Protein AF-A0A925NFI5-F1 (afdb_monomer)

Sequence (389 aa):
MSTPRTPAKPY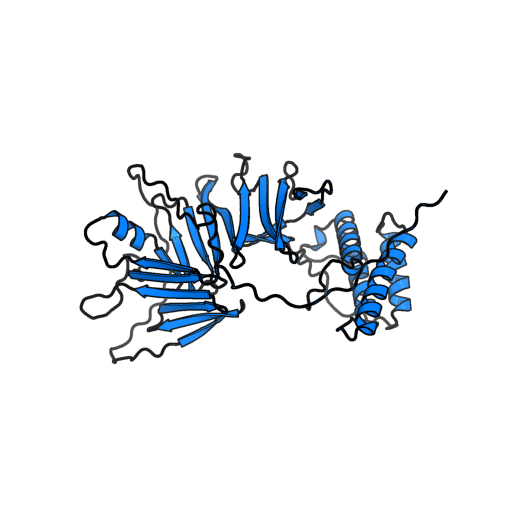EAGGEEKSEKYVPPENLRPEWNVALYTKPSESPAAVQERPEVRGAGSEMVDKTVELKKRDGSTVHLEGGLVTKISKGENSQEIEYQRGVDNNVKLDANGSPLIAKIKSNINGMESTIDLTAGTADGGMLNLANRMRVIQSGEKIGEVMIASQDGKHVSTMHSDFTNTTHEVVSVGGKDTPRLINVIKADGSTIEYTYNDNTKPTRPTQITERYNSAMGGMITQVSDRVGDSEKFVTHTAGSDKVTWRQNLKIEDNGRLAYQEIVTNFMEGPREYSNTDLTGAREEFIKVAASHGVFKGNENTIESWMNKFENRQKRFEDKGWKCASHDDIAESYRNLSRIFTDEPRGNAKRVTAGERRLAVETELMELGDPVKYINQG

Solvent-accessible surface area (backbone atoms only — not comparable to full-atom values): 23348 Å² total; per-residue (Å²): 138,82,84,83,83,81,82,83,78,83,87,83,87,86,80,93,72,83,84,74,81,85,74,78,64,81,90,73,56,90,75,86,81,71,86,90,81,80,85,90,79,85,87,86,85,90,87,87,88,84,84,90,86,85,82,82,97,68,94,68,80,52,67,73,42,80,46,79,47,95,85,65,21,37,36,34,24,45,80,78,37,65,35,33,36,31,42,90,86,28,35,37,38,45,41,63,33,59,47,97,85,69,44,74,37,58,47,100,87,68,46,72,34,55,22,30,40,41,35,30,54,87,85,45,76,48,72,51,74,51,76,81,33,88,83,44,74,67,44,55,55,47,36,77,32,40,46,67,37,69,57,74,95,58,41,56,22,39,36,40,44,43,96,84,63,39,34,37,38,34,40,40,55,76,49,33,35,36,32,30,38,50,42,76,56,97,88,37,83,39,77,36,72,38,39,30,38,38,64,89,70,28,36,39,39,44,40,62,81,43,82,91,45,72,81,48,63,41,32,38,40,39,36,38,70,42,99,84,70,48,79,45,45,36,42,28,39,42,51,81,95,52,68,33,27,46,31,42,36,73,99,47,93,62,73,45,80,48,61,49,67,32,76,44,98,84,59,46,77,37,61,49,73,78,80,46,68,69,76,81,80,87,75,85,65,94,62,74,51,38,70,58,27,50,56,51,27,47,54,50,39,26,78,63,40,30,77,80,32,35,50,71,60,54,50,52,32,51,50,38,27,52,55,48,34,50,56,27,48,78,67,74,41,94,54,72,51,63,57,54,52,19,49,51,35,47,56,56,36,40,72,74,76,47,78,60,42,78,75,36,61,75,58,48,73,68,54,51,31,50,50,50,47,48,51,44,49,54,64,28,37,91,82,58,78,82,72,93,121

Mean predicted aligned error: 19.27 Å

Radius of gyration: 27.75 Å; Cα contacts (8 Å, |Δi|>4): 564; chains: 1; bounding box: 80×63×62 Å

Secondary structure (DSSP, 8-state):
-PPPPPPPPPPPP------------GGGS-------------PPPP----------------PPEEEE-TTS-EEEEETTEEEEEEETTEEEEEEE-B-TTSPBPB-TTSPBPEEEEEEEETTEEEEEE-TT-SS-HHHHHHHTTEEE--SSTTTT-EEEE-TTSSEEEEE-TTS-EEEEEEEEETTEEEEEEEEEE-TTS-EEEEE---TTSTTS-SEEEEEEE-TTSPEEEEEEEE-TTSSEEEEEETT---EEEEESEEE-TT--EEE--------------S---HHHHHHHHHHHHHHTTGGGG-HHHHHHHHHHHHHHHHHHHTTT-----HHHHHHHHHHHHHHHHSPP-GGGGGS-HHHHHHHHHHHHHHHT-SSS-----

Nearest PDB structures (foldseek):
  8j07-assembly1_d2  TM=2.180E-01  e=3.668E-02  Homo sapiens
  8ttb-assembly1_B  TM=3.098E-01  e=2.278E+00  Homo sapiens
  8qyt-assembly1_A-2  TM=1.509E-01  e=2.830E+00  Homo sapiens
  5byp-assembly2_B  TM=2.213E-01  e=9.352E+00  Bacteroides eggerthii DSM 20697

pLDDT: mean 70.1, std 21.9, range [24.36, 95.44]

Structure (mmCIF, N/CA/C/O backbone):
data_AF-A0A925NFI5-F1
#
_entry.id   AF-A0A925NFI5-F1
#
loop_
_atom_site.group_PDB
_atom_site.id
_atom_site.type_symbol
_atom_site.label_atom_id
_atom_site.label_alt_id
_atom_site.label_comp_id
_atom_site.label_asym_id
_atom_site.label_entity_id
_atom_site.label_seq_id
_atom_site.pdbx_PDB_ins_code
_atom_site.Cartn_x
_atom_site.Cartn_y
_atom_site.Cartn_z
_atom_site.occupancy
_atom_site.B_iso_or_equiv
_atom_site.auth_seq_id
_atom_site.auth_comp_id
_atom_site.auth_asym_id
_atom_site.auth_atom_id
_atom_site.pdbx_PDB_model_num
ATOM 1 N N . MET A 1 1 ? 47.802 30.944 -19.091 1.00 38.41 1 MET A N 1
ATOM 2 C CA . MET A 1 1 ? 47.641 31.825 -17.917 1.00 38.41 1 MET A CA 1
ATOM 3 C C . MET A 1 1 ? 46.577 31.205 -17.037 1.00 38.41 1 MET A C 1
ATOM 5 O O . MET A 1 1 ? 45.415 31.198 -17.413 1.00 38.41 1 MET A O 1
ATOM 9 N N . SER A 1 2 ? 47.009 30.575 -15.950 1.00 31.28 2 SER A N 1
ATOM 10 C CA . SER A 1 2 ? 46.157 29.828 -15.026 1.00 31.28 2 SER A CA 1
ATOM 11 C C . SER A 1 2 ? 45.766 30.749 -13.876 1.00 31.28 2 SER A C 1
ATOM 13 O O . SER A 1 2 ? 46.643 31.292 -13.208 1.00 31.28 2 SER A O 1
ATOM 15 N N . THR A 1 3 ? 44.472 30.955 -13.653 1.00 35.59 3 THR A N 1
ATOM 16 C CA . THR A 1 3 ? 43.969 31.682 -12.480 1.00 35.59 3 THR A CA 1
ATOM 17 C C . THR A 1 3 ? 44.098 30.812 -11.220 1.00 35.59 3 THR A C 1
ATOM 19 O O . THR A 1 3 ? 43.718 29.638 -11.262 1.00 35.59 3 THR A O 1
ATOM 22 N N . PRO A 1 4 ? 44.630 31.344 -10.105 1.00 32.47 4 PRO A N 1
ATOM 23 C CA . PRO A 1 4 ? 44.861 30.586 -8.878 1.00 32.47 4 PRO A CA 1
ATOM 24 C C . PRO A 1 4 ? 43.563 30.353 -8.088 1.00 32.47 4 PRO A C 1
ATOM 26 O O . PRO A 1 4 ? 42.716 31.238 -7.978 1.00 32.47 4 PRO A O 1
ATOM 29 N N . ARG A 1 5 ? 43.420 29.146 -7.522 1.00 33.12 5 ARG A N 1
ATOM 30 C CA . ARG A 1 5 ? 42.351 28.777 -6.583 1.00 33.12 5 ARG A CA 1
ATOM 31 C C . ARG A 1 5 ? 42.662 29.336 -5.193 1.00 33.12 5 ARG A C 1
ATOM 33 O O . ARG A 1 5 ? 43.706 29.029 -4.626 1.00 33.12 5 ARG A O 1
ATOM 40 N N . THR A 1 6 ? 41.732 30.103 -4.640 1.00 35.22 6 THR A N 1
ATOM 41 C CA . THR A 1 6 ? 41.715 30.520 -3.233 1.00 35.22 6 THR A CA 1
ATOM 42 C C . THR A 1 6 ? 41.451 29.302 -2.331 1.00 35.22 6 THR A C 1
ATOM 44 O O . THR A 1 6 ? 40.547 28.522 -2.643 1.00 35.22 6 THR A O 1
ATOM 47 N N . PRO A 1 7 ? 42.197 29.096 -1.229 1.00 31.64 7 PRO A N 1
ATOM 48 C CA . PRO A 1 7 ? 41.942 27.999 -0.299 1.00 31.64 7 PRO A CA 1
ATOM 49 C C . PRO A 1 7 ? 40.695 28.271 0.557 1.00 31.64 7 PRO A C 1
ATOM 51 O O . PRO A 1 7 ? 40.495 29.382 1.051 1.00 31.64 7 PRO A O 1
ATOM 54 N N . ALA A 1 8 ? 39.862 27.243 0.736 1.00 30.91 8 ALA A N 1
ATOM 55 C CA . ALA A 1 8 ? 38.721 27.271 1.645 1.00 30.91 8 ALA A CA 1
ATOM 56 C C . ALA A 1 8 ? 39.200 27.371 3.105 1.00 30.91 8 ALA A C 1
ATOM 58 O O . ALA A 1 8 ? 40.116 26.655 3.513 1.00 30.91 8 ALA A O 1
ATOM 59 N N . LYS A 1 9 ? 38.584 28.270 3.882 1.00 32.66 9 LYS A N 1
ATOM 60 C CA . LYS A 1 9 ? 38.791 28.384 5.333 1.00 32.66 9 LYS A CA 1
ATOM 61 C C . LYS A 1 9 ? 38.074 27.244 6.081 1.00 32.66 9 LYS A C 1
ATOM 63 O O . LYS A 1 9 ? 37.071 26.745 5.567 1.00 32.66 9 LYS A O 1
ATOM 68 N N . PRO A 1 10 ? 38.551 26.842 7.275 1.00 29.64 10 PRO A N 1
ATOM 69 C CA . PRO A 1 10 ? 37.910 25.811 8.085 1.00 29.64 10 PRO A CA 1
ATOM 70 C C . PRO A 1 10 ? 36.614 26.321 8.728 1.00 29.64 10 PRO A C 1
ATOM 72 O O . PRO A 1 10 ? 36.463 27.510 8.997 1.00 29.64 10 PRO A O 1
ATOM 75 N N . TYR A 1 11 ? 35.702 25.383 8.965 1.00 28.42 11 TYR A N 1
ATOM 76 C CA . TYR A 1 11 ? 34.403 25.562 9.607 1.00 28.42 11 TYR A CA 1
ATOM 77 C C . TYR A 1 11 ? 34.588 25.958 11.085 1.00 28.42 11 TYR A C 1
ATOM 79 O O . TYR A 1 11 ? 35.151 25.183 11.858 1.00 28.42 11 TYR A O 1
ATOM 87 N N . GLU A 1 12 ? 34.132 27.149 11.478 1.00 28.16 12 GLU A N 1
ATOM 88 C CA . GLU A 1 12 ? 33.979 27.534 12.887 1.00 28.16 12 GLU A CA 1
ATOM 89 C C . GLU A 1 12 ? 32.596 27.085 13.375 1.00 28.16 12 GLU A C 1
ATOM 91 O O . GLU A 1 12 ? 31.572 27.387 12.764 1.00 28.16 12 GLU A O 1
ATOM 96 N N . ALA A 1 13 ? 32.577 26.326 14.470 1.00 33.62 13 ALA A N 1
ATOM 97 C CA . ALA A 1 13 ? 31.367 25.951 15.184 1.00 33.62 13 ALA A CA 1
ATOM 98 C C . ALA A 1 13 ? 31.043 27.013 16.245 1.00 33.62 13 ALA A C 1
ATOM 100 O O . ALA A 1 13 ? 31.904 27.344 17.058 1.00 33.62 13 ALA A O 1
ATOM 101 N N . GLY A 1 14 ? 29.795 27.484 16.278 1.00 27.31 14 GLY A N 1
ATOM 102 C CA . GLY A 1 14 ? 29.245 28.222 17.417 1.00 27.31 14 GLY A CA 1
ATOM 103 C C . GLY A 1 14 ? 28.224 29.289 17.031 1.00 27.31 14 GLY A C 1
ATOM 104 O O . GLY A 1 14 ? 28.574 30.286 16.411 1.00 27.31 14 GLY A O 1
ATOM 105 N N . GLY A 1 15 ? 26.975 29.100 17.456 1.00 25.59 15 GLY A N 1
ATOM 106 C CA . GLY A 1 15 ? 25.937 30.128 17.418 1.00 25.59 15 GLY A CA 1
ATOM 107 C C . GLY A 1 15 ? 24.572 29.560 17.790 1.00 25.59 15 GLY A C 1
ATOM 108 O O . GLY A 1 15 ? 23.952 28.877 16.986 1.00 25.59 15 GLY A O 1
ATOM 109 N N . GLU A 1 16 ? 24.140 29.802 19.026 1.00 39.38 16 GLU A N 1
ATOM 110 C CA . GLU A 1 16 ? 22.807 29.485 19.543 1.00 39.38 16 GLU A CA 1
ATOM 111 C C . GLU A 1 16 ? 21.713 30.188 18.718 1.00 39.38 16 GLU A C 1
ATOM 113 O O . GLU A 1 16 ? 21.641 31.415 18.716 1.00 39.38 16 GLU A O 1
ATOM 118 N N . GLU A 1 17 ? 20.810 29.432 18.089 1.00 32.44 17 GLU A N 1
ATOM 119 C CA . GLU A 1 17 ? 19.536 29.965 17.596 1.00 32.44 17 GLU A CA 1
ATOM 120 C C . GLU A 1 17 ? 18.365 29.165 18.167 1.00 32.44 17 GLU A C 1
ATOM 122 O O . GLU A 1 17 ? 18.297 27.936 18.110 1.00 32.44 17 GLU A O 1
ATOM 127 N N . LYS A 1 18 ? 17.454 29.913 18.790 1.00 30.42 18 LYS A N 1
ATOM 128 C CA . LYS A 1 18 ? 16.208 29.440 19.385 1.00 30.42 18 LYS A CA 1
ATOM 129 C C . LYS A 1 18 ? 15.374 28.749 18.307 1.00 30.42 18 LYS A C 1
ATOM 131 O O . LYS A 1 18 ? 15.125 29.329 17.258 1.00 30.42 18 LYS A O 1
ATOM 136 N N . SER A 1 19 ? 14.900 27.541 18.596 1.00 29.36 19 SER A N 1
ATOM 137 C CA . SER A 1 19 ? 13.967 26.809 17.739 1.00 29.36 19 SER A CA 1
ATOM 138 C C . SER A 1 19 ? 12.651 27.584 17.602 1.00 29.36 19 SER A C 1
ATOM 140 O O . SER A 1 19 ? 11.784 27.518 18.481 1.00 29.36 19 SER A O 1
ATOM 142 N N . GLU A 1 20 ? 12.486 28.325 16.511 1.00 27.77 20 GLU A N 1
ATOM 143 C CA . GLU A 1 20 ? 11.175 28.804 16.093 1.00 27.77 20 GLU A CA 1
ATOM 144 C C . GLU A 1 20 ? 10.339 27.589 15.672 1.00 27.77 20 GLU A C 1
ATOM 146 O O . GLU A 1 20 ? 10.729 26.802 14.809 1.00 27.77 20 GLU A O 1
ATOM 151 N N . LYS A 1 21 ? 9.199 27.390 16.346 1.00 30.50 21 LYS A N 1
ATOM 152 C CA . LYS A 1 21 ? 8.215 26.365 15.989 1.00 30.50 21 LYS A CA 1
ATOM 153 C C . LYS A 1 21 ? 7.784 26.592 14.542 1.00 30.50 21 LYS A C 1
ATOM 155 O O . LYS A 1 21 ? 7.122 27.583 14.245 1.00 30.50 21 LYS A O 1
ATOM 160 N N . TYR A 1 22 ? 8.121 25.651 13.669 1.00 32.88 22 TYR A N 1
ATOM 161 C CA . TYR A 1 22 ? 7.584 25.601 12.319 1.00 32.88 22 TYR A CA 1
ATOM 162 C C . TYR A 1 22 ? 6.061 25.418 12.381 1.00 32.88 22 TYR A C 1
ATOM 164 O O . TYR A 1 22 ? 5.566 24.439 12.940 1.00 32.88 22 TYR A O 1
ATOM 172 N N . VAL A 1 23 ? 5.325 26.375 11.819 1.00 28.48 23 VAL A N 1
ATOM 173 C CA . VAL A 1 23 ? 3.883 26.281 11.572 1.00 28.48 23 VAL A CA 1
ATOM 174 C C . VAL A 1 23 ? 3.717 26.087 10.061 1.00 28.48 23 VAL A C 1
ATOM 176 O O . VAL A 1 23 ? 4.080 26.992 9.308 1.00 28.48 23 VAL A O 1
ATOM 179 N N . PRO A 1 24 ? 3.222 24.929 9.585 1.00 28.72 24 PRO A N 1
ATOM 180 C CA . PRO A 1 24 ? 3.027 24.704 8.159 1.00 28.72 24 PRO A CA 1
ATOM 181 C C . PRO A 1 24 ? 1.976 25.668 7.569 1.00 28.72 24 PRO A C 1
ATOM 183 O O . PRO A 1 24 ? 1.021 26.026 8.266 1.00 28.72 24 PRO A O 1
ATOM 186 N N . PRO A 1 25 ? 2.104 26.053 6.284 1.00 28.56 25 PRO A N 1
ATOM 187 C CA . PRO A 1 25 ? 1.081 26.800 5.550 1.00 28.56 25 PRO A CA 1
ATOM 188 C C . PRO A 1 25 ? -0.293 26.108 5.600 1.00 28.56 25 PRO A C 1
ATOM 190 O O . PRO A 1 25 ? -0.365 24.879 5.584 1.00 28.56 25 PRO A O 1
ATOM 193 N N . GLU A 1 26 ? -1.387 26.881 5.607 1.00 29.64 26 GLU A N 1
ATOM 194 C CA . GLU A 1 26 ? -2.779 26.385 5.710 1.00 29.64 26 GLU A CA 1
ATOM 195 C C . GLU A 1 26 ? -3.141 25.296 4.681 1.00 29.64 26 GLU A C 1
ATOM 197 O O . GLU A 1 26 ? -3.971 24.436 4.954 1.00 29.64 26 GLU A O 1
ATOM 202 N N . ASN A 1 27 ? -2.431 25.265 3.557 1.00 32.16 27 ASN A N 1
ATOM 203 C CA . ASN A 1 27 ? -2.617 24.380 2.409 1.00 32.16 27 ASN A CA 1
ATOM 204 C C . ASN A 1 27 ? -2.101 22.939 2.641 1.00 32.16 27 ASN A C 1
ATOM 206 O O . ASN A 1 27 ? -2.204 22.105 1.747 1.00 32.16 27 ASN A O 1
ATOM 210 N N . LEU A 1 28 ? -1.484 22.665 3.799 1.00 30.09 28 LEU A N 1
ATOM 211 C CA . LEU A 1 28 ? -0.962 21.350 4.209 1.00 30.09 28 LEU A CA 1
ATOM 212 C C . LEU A 1 28 ? -1.726 20.752 5.401 1.00 30.09 28 LEU A C 1
ATOM 214 O O . LEU A 1 28 ? -1.296 19.758 5.986 1.00 30.09 28 LEU A O 1
ATOM 218 N N . ARG A 1 29 ? -2.864 21.345 5.780 1.00 32.84 29 ARG A N 1
ATOM 219 C CA . ARG A 1 29 ? -3.786 20.714 6.728 1.00 32.84 29 ARG A CA 1
ATOM 220 C C . ARG A 1 29 ? -4.530 19.576 6.013 1.00 32.84 29 ARG A C 1
ATOM 222 O O . ARG A 1 29 ? -4.910 19.757 4.858 1.00 32.84 29 ARG A O 1
ATOM 229 N N . PRO A 1 30 ? -4.778 18.424 6.662 1.00 28.84 30 PRO A N 1
ATOM 230 C CA . PRO A 1 30 ? -5.687 17.426 6.116 1.00 28.84 30 PRO A CA 1
ATOM 231 C C . PRO A 1 30 ? -7.095 18.034 6.043 1.00 28.84 30 PRO A C 1
ATOM 233 O O . PRO A 1 30 ? -7.799 18.130 7.050 1.00 28.84 30 PRO A O 1
ATOM 236 N N . GLU A 1 31 ? -7.498 18.494 4.862 1.00 31.19 31 GLU A N 1
ATOM 237 C CA . GLU A 1 31 ? -8.871 18.911 4.609 1.00 31.19 31 GLU A CA 1
ATOM 238 C C . GLU A 1 31 ? -9.743 17.664 4.435 1.00 31.19 31 GLU A C 1
ATOM 240 O O . GLU A 1 31 ? -9.662 16.945 3.439 1.00 31.19 31 GLU A O 1
ATOM 245 N N . TRP A 1 32 ? -10.617 17.411 5.408 1.00 31.92 32 TRP A N 1
ATOM 246 C CA . TRP A 1 32 ? -11.723 16.465 5.270 1.00 31.92 32 TRP A CA 1
ATOM 247 C C . TRP A 1 32 ? -12.822 17.094 4.397 1.00 31.92 32 TRP A C 1
ATOM 249 O O . TRP A 1 32 ? -13.900 17.438 4.877 1.00 31.92 32 TRP A O 1
ATOM 259 N N . ASN A 1 33 ? -12.548 17.294 3.107 1.00 29.70 33 ASN A N 1
ATOM 260 C CA . ASN A 1 33 ? -13.508 17.887 2.177 1.00 29.70 33 ASN A CA 1
ATOM 261 C C . ASN A 1 33 ? -14.496 16.831 1.664 1.00 29.70 33 ASN A C 1
ATOM 263 O O . ASN A 1 33 ? -14.280 16.209 0.627 1.00 29.70 33 ASN A O 1
ATOM 267 N N . VAL A 1 34 ? -15.619 16.652 2.364 1.00 32.69 34 VAL A N 1
ATOM 268 C CA . VAL A 1 34 ? -16.810 15.991 1.802 1.00 32.69 34 VAL A CA 1
ATOM 269 C C . VAL A 1 34 ? -17.822 17.079 1.451 1.00 32.69 34 VAL A C 1
ATOM 271 O O . VAL A 1 34 ? -18.361 17.740 2.335 1.00 32.69 34 VAL A O 1
ATOM 274 N N . ALA A 1 35 ? -18.064 17.295 0.157 1.00 26.80 35 ALA A N 1
ATOM 275 C CA . ALA A 1 35 ? -19.003 18.303 -0.329 1.00 26.80 35 ALA A CA 1
ATOM 276 C C . ALA A 1 35 ? -20.446 17.983 0.119 1.00 26.80 35 ALA A C 1
ATOM 278 O O . ALA A 1 35 ? -21.023 16.961 -0.247 1.00 26.80 35 ALA A O 1
ATOM 279 N N . LEU A 1 36 ? -21.026 18.879 0.922 1.00 27.28 36 LEU A N 1
ATOM 280 C CA . LEU A 1 36 ? -22.318 18.729 1.600 1.00 27.28 36 LEU A CA 1
ATOM 281 C C . LEU A 1 36 ? -23.506 19.259 0.782 1.00 27.28 36 LEU A C 1
ATOM 283 O O . LEU A 1 36 ? -24.237 20.091 1.293 1.00 27.28 36 LEU A O 1
ATOM 287 N N . TYR A 1 37 ? -23.761 18.816 -0.452 1.00 25.59 37 TYR A N 1
ATOM 288 C CA . TYR A 1 37 ? -25.042 19.157 -1.101 1.00 25.59 37 TYR A CA 1
ATOM 289 C C . TYR A 1 37 ? -25.514 18.086 -2.083 1.00 25.59 37 TYR A C 1
ATOM 291 O O . TYR A 1 37 ? -25.007 17.998 -3.196 1.00 25.59 37 TYR A O 1
ATOM 299 N N . THR A 1 38 ? -26.534 17.312 -1.694 1.00 28.23 38 THR A N 1
ATOM 300 C CA . THR A 1 38 ? -27.850 17.167 -2.366 1.00 28.23 38 THR A CA 1
ATOM 301 C C . THR A 1 38 ? -28.638 15.975 -1.792 1.00 28.23 38 THR A C 1
ATOM 303 O O . THR A 1 38 ? -28.095 15.112 -1.110 1.00 28.23 38 THR A O 1
ATOM 306 N N . LYS A 1 39 ? -29.965 16.011 -1.974 1.00 25.80 39 LYS A N 1
ATOM 307 C CA . LYS A 1 39 ? -30.976 15.135 -1.350 1.00 25.80 39 LYS A CA 1
ATOM 308 C C . LYS A 1 39 ? -30.828 13.645 -1.729 1.00 25.80 39 LYS A C 1
ATOM 310 O O . LYS A 1 39 ? -30.351 13.352 -2.820 1.00 25.80 39 LYS A O 1
ATOM 315 N N . PRO A 1 40 ? -31.280 12.716 -0.863 1.00 26.48 40 PRO A N 1
ATOM 316 C CA . PRO A 1 40 ? -30.947 11.298 -0.968 1.00 26.48 40 PRO A CA 1
ATOM 317 C C . PRO A 1 40 ? -31.821 10.540 -1.978 1.00 26.48 40 PRO A C 1
ATOM 319 O O . PRO A 1 40 ? -33.028 10.770 -2.053 1.00 26.48 40 PRO A O 1
ATOM 322 N N . SER A 1 41 ? -31.226 9.553 -2.652 1.00 27.03 41 SER A N 1
ATOM 323 C CA . SER A 1 41 ? -31.935 8.378 -3.168 1.00 27.03 41 SER A CA 1
ATOM 324 C C . SER A 1 41 ? -31.182 7.112 -2.745 1.00 27.03 41 SER A C 1
ATOM 326 O O . SER A 1 41 ? -30.055 6.905 -3.181 1.00 27.03 41 SER A O 1
ATOM 328 N N . GLU A 1 42 ? -31.837 6.349 -1.867 1.00 28.62 42 GLU A N 1
ATOM 329 C CA . GLU A 1 42 ? -31.712 4.916 -1.535 1.00 28.62 42 GLU A CA 1
ATOM 330 C C . GLU A 1 42 ? -30.321 4.280 -1.301 1.00 28.62 42 GLU A C 1
ATOM 332 O O . GLU A 1 42 ? -29.440 4.261 -2.153 1.00 28.62 42 GLU A O 1
ATOM 337 N N . SER A 1 43 ? -30.171 3.672 -0.117 1.00 29.02 43 SER A N 1
ATOM 338 C CA . SER A 1 43 ? -29.024 2.851 0.301 1.00 29.02 43 SER A CA 1
ATOM 339 C C . SER A 1 43 ? -29.200 1.377 -0.099 1.00 29.02 43 SER A C 1
ATOM 341 O O . SER A 1 43 ? -30.303 0.856 0.080 1.00 29.02 43 SER A O 1
ATOM 343 N N . PRO A 1 44 ? -28.142 0.652 -0.515 1.00 27.61 44 PRO A N 1
ATOM 344 C CA . PRO A 1 44 ? -28.183 -0.801 -0.625 1.00 27.61 44 PRO A CA 1
ATOM 345 C C . PRO A 1 44 ? -27.585 -1.529 0.594 1.00 27.61 44 PRO A C 1
ATOM 347 O O . PRO A 1 44 ? -26.878 -0.966 1.430 1.00 27.61 44 PRO A O 1
ATOM 350 N N . ALA A 1 45 ? -27.967 -2.803 0.682 1.00 26.62 45 ALA A N 1
ATOM 351 C CA . ALA A 1 45 ? -28.039 -3.654 1.863 1.00 26.62 45 ALA A CA 1
ATOM 352 C C . ALA A 1 45 ? -26.724 -4.318 2.316 1.00 26.62 45 ALA A C 1
ATOM 354 O O . ALA A 1 45 ? -25.802 -4.555 1.539 1.00 26.62 45 ALA A O 1
ATOM 355 N N . ALA A 1 46 ? -26.705 -4.673 3.604 1.00 27.27 46 ALA A N 1
ATOM 356 C CA . ALA A 1 46 ? -25.676 -5.444 4.291 1.00 27.27 46 ALA A CA 1
ATOM 357 C C . ALA A 1 46 ? -25.788 -6.960 4.029 1.00 27.27 46 ALA A C 1
ATOM 359 O O . ALA A 1 46 ? -26.882 -7.483 3.825 1.00 27.27 46 ALA A O 1
ATOM 360 N N . VAL A 1 47 ? -24.661 -7.672 4.147 1.00 26.08 47 VAL A N 1
ATOM 361 C CA . VAL A 1 47 ? -24.623 -9.129 4.355 1.00 26.08 47 VAL A CA 1
ATOM 362 C C . VAL A 1 47 ? -23.781 -9.418 5.602 1.00 26.08 47 VAL A C 1
ATOM 364 O O . VAL A 1 47 ? -22.604 -9.067 5.665 1.00 26.08 47 VAL A O 1
ATOM 367 N N . GLN A 1 48 ? -24.440 -10.012 6.600 1.00 29.08 48 GLN A N 1
ATOM 368 C CA . GLN A 1 48 ? -23.892 -10.586 7.833 1.00 29.08 48 GLN A CA 1
ATOM 369 C C . GLN A 1 48 ? -23.479 -12.043 7.603 1.00 29.08 48 GLN A C 1
ATOM 371 O O . GLN A 1 48 ? -24.226 -12.769 6.958 1.00 29.08 48 GLN A O 1
ATOM 376 N N . GLU A 1 49 ? -22.432 -12.495 8.298 1.00 24.36 49 GLU A N 1
ATOM 377 C CA . GLU A 1 49 ? -22.460 -13.775 9.023 1.00 24.36 49 GLU A CA 1
ATOM 378 C C . GLU A 1 49 ? -21.754 -13.616 10.383 1.00 24.36 49 GLU A C 1
ATOM 380 O O . GLU A 1 49 ? -20.797 -12.857 10.532 1.00 24.36 49 GLU A O 1
ATOM 385 N N . ARG A 1 50 ? -22.303 -14.289 11.398 1.00 28.53 50 ARG A N 1
ATOM 386 C CA . ARG A 1 50 ? -22.083 -14.110 12.843 1.00 28.53 50 ARG A CA 1
ATOM 387 C C . ARG A 1 50 ? -21.597 -15.438 13.440 1.00 28.53 50 ARG A C 1
ATOM 389 O O . ARG A 1 50 ? -22.102 -16.475 13.017 1.00 28.53 50 ARG A O 1
ATOM 396 N N . PRO A 1 51 ? -20.795 -15.434 14.516 1.00 28.97 51 PRO A N 1
ATOM 397 C CA . PRO A 1 51 ? -20.888 -16.475 15.530 1.00 28.97 51 PRO A CA 1
ATOM 398 C C . PRO A 1 51 ? -21.441 -15.893 16.838 1.00 28.97 51 PRO A C 1
ATOM 400 O O . PRO A 1 51 ? -20.994 -14.858 17.328 1.00 28.97 51 PRO A O 1
ATOM 403 N N . GLU A 1 52 ? -22.461 -16.554 17.386 1.00 29.38 52 GLU A N 1
ATOM 404 C CA . GLU A 1 52 ? -23.045 -16.250 18.692 1.00 29.38 52 GLU A CA 1
ATOM 405 C C . GLU A 1 52 ? -22.132 -16.708 19.836 1.00 29.38 52 GLU A C 1
ATOM 407 O O . GLU A 1 52 ? -21.639 -17.834 19.828 1.00 29.38 52 GLU A O 1
ATOM 412 N N . VAL A 1 53 ? -22.020 -15.891 20.886 1.00 31.72 53 VAL A N 1
ATOM 413 C CA . VAL A 1 53 ? -21.691 -16.367 22.236 1.00 31.72 53 VAL A CA 1
ATOM 414 C C . VAL A 1 53 ? -22.708 -15.764 23.205 1.00 31.72 53 VAL A C 1
ATOM 416 O O . VAL A 1 53 ? -22.765 -14.552 23.397 1.00 31.72 53 VAL A O 1
ATOM 419 N N . ARG A 1 54 ? -23.553 -16.620 23.792 1.00 31.75 54 ARG A N 1
ATOM 420 C CA . ARG A 1 54 ? -24.413 -16.316 24.948 1.00 31.75 54 ARG A CA 1
ATOM 421 C C . ARG A 1 54 ? -23.750 -16.867 26.210 1.00 31.75 54 ARG A C 1
ATOM 423 O O . ARG A 1 54 ? -23.369 -18.033 26.213 1.00 31.75 54 ARG A O 1
ATOM 430 N N . GLY A 1 55 ? -23.745 -16.097 27.300 1.00 27.16 55 GLY A N 1
ATOM 431 C CA . GLY A 1 55 ? -23.517 -16.656 28.635 1.00 27.16 55 GLY A CA 1
ATOM 432 C C . GLY A 1 55 ? -23.230 -15.655 29.757 1.00 27.16 55 GLY A C 1
ATOM 433 O O . GLY A 1 55 ? -22.081 -15.308 29.958 1.00 27.16 55 GLY A O 1
ATOM 434 N N . ALA A 1 56 ? -24.289 -15.325 30.508 1.00 25.52 56 ALA A N 1
ATOM 435 C CA . ALA A 1 56 ? -24.364 -15.009 31.946 1.00 25.52 56 ALA A CA 1
ATOM 436 C C . ALA A 1 56 ? -23.591 -13.812 32.547 1.00 25.52 56 ALA A C 1
ATOM 438 O O . ALA A 1 56 ? -22.390 -13.640 32.391 1.00 25.52 56 ALA A O 1
ATOM 439 N N . GLY A 1 57 ? -24.332 -13.028 33.339 1.00 32.41 57 GLY A N 1
ATOM 440 C CA . GLY A 1 57 ? -23.836 -11.889 34.096 1.00 32.41 57 GLY A CA 1
ATOM 441 C C . GLY A 1 57 ? -22.796 -12.259 35.154 1.00 32.41 57 GLY A C 1
ATOM 442 O O . GLY A 1 57 ? -23.033 -13.072 36.043 1.00 32.41 57 GLY A O 1
ATOM 443 N N . SER A 1 58 ? -21.672 -11.568 35.072 1.00 27.48 58 SER A N 1
ATOM 444 C CA . SER A 1 58 ? -20.774 -11.244 36.172 1.00 27.48 58 SER A CA 1
ATOM 445 C C . SER A 1 58 ? -20.220 -9.864 35.848 1.00 27.48 58 SER A C 1
ATOM 447 O O . SER A 1 58 ? -19.952 -9.608 34.674 1.00 27.48 58 SER A O 1
ATOM 449 N N . GLU A 1 59 ? -20.048 -8.992 36.839 1.00 36.25 59 GLU A N 1
ATOM 450 C CA . GLU A 1 59 ? -19.217 -7.792 36.702 1.00 36.25 59 GLU A CA 1
ATOM 451 C C . GLU A 1 59 ? -17.816 -8.216 36.234 1.00 36.25 59 GLU A C 1
ATOM 453 O O . GLU A 1 59 ? -16.937 -8.539 37.033 1.00 36.25 59 GLU A O 1
ATOM 458 N N . MET A 1 60 ? -17.608 -8.276 34.919 1.00 35.50 60 MET A N 1
ATOM 459 C CA . MET A 1 60 ? -16.276 -8.280 34.351 1.00 35.50 60 MET A CA 1
ATOM 460 C C . MET A 1 60 ? -15.818 -6.833 34.424 1.00 35.50 60 MET A C 1
ATOM 462 O O . MET A 1 60 ? -16.270 -5.979 33.666 1.00 35.50 60 MET A O 1
ATOM 466 N N . VAL A 1 61 ? -14.909 -6.547 35.352 1.00 39.59 61 VAL A N 1
ATOM 467 C CA . VAL A 1 61 ? -13.921 -5.502 35.091 1.00 39.59 61 VAL A CA 1
ATOM 468 C C . VAL A 1 61 ? -13.143 -6.025 33.892 1.00 39.59 61 VAL A C 1
ATOM 470 O O . VAL A 1 61 ? -12.246 -6.857 34.050 1.00 39.59 61 VAL A O 1
ATOM 473 N N . ASP A 1 62 ? -13.608 -5.668 32.698 1.00 52.97 62 ASP A N 1
ATOM 474 C CA . ASP A 1 62 ? -13.086 -6.179 31.443 1.00 52.97 62 ASP A CA 1
ATOM 475 C C . ASP A 1 62 ? -11.594 -5.875 31.392 1.00 52.97 62 ASP A C 1
ATOM 477 O O . ASP A 1 62 ? -11.164 -4.730 31.249 1.00 52.97 62 ASP A O 1
ATOM 481 N N . LYS A 1 63 ? -10.778 -6.915 31.584 1.00 62.72 63 LYS A N 1
ATOM 482 C CA . LYS A 1 63 ? -9.331 -6.777 31.481 1.00 62.72 63 LYS A CA 1
ATOM 483 C C . LYS A 1 63 ? -9.028 -6.329 30.064 1.00 62.72 63 LYS A C 1
ATOM 485 O O . LYS A 1 63 ? -9.391 -7.022 29.114 1.00 62.72 63 LYS A O 1
ATOM 490 N N . THR A 1 64 ? -8.337 -5.203 29.935 1.00 73.69 64 THR A N 1
ATOM 491 C CA . THR A 1 64 ? -7.835 -4.760 28.642 1.00 73.69 64 THR A CA 1
ATOM 492 C C . THR A 1 64 ? -6.929 -5.848 28.068 1.00 73.69 64 THR A C 1
ATOM 494 O O . THR A 1 64 ? -5.947 -6.243 28.700 1.00 73.69 64 THR A O 1
ATOM 497 N N . VAL A 1 65 ? -7.272 -6.355 26.888 1.00 82.19 65 VAL A N 1
ATOM 498 C CA . VAL A 1 65 ? -6.462 -7.328 26.150 1.00 82.19 65 VAL A CA 1
ATOM 499 C C . VAL A 1 65 ? -5.643 -6.577 25.115 1.00 82.19 65 VAL A C 1
ATOM 501 O O . VAL A 1 65 ? -6.172 -5.747 24.384 1.00 82.19 65 VAL A O 1
ATOM 504 N N . GLU A 1 66 ? -4.351 -6.873 25.040 1.00 86.81 66 GLU A N 1
ATOM 505 C CA . GLU A 1 66 ? -3.450 -6.313 24.037 1.00 86.81 66 GLU A CA 1
ATOM 506 C C . GLU A 1 66 ? -3.165 -7.354 22.948 1.00 86.81 66 GLU A C 1
ATOM 508 O O . GLU A 1 66 ? -2.761 -8.481 23.241 1.00 86.81 66 GLU A O 1
ATOM 513 N N . LEU A 1 67 ? -3.352 -6.973 21.687 1.00 79.31 67 LEU A N 1
ATOM 514 C CA . LEU A 1 67 ? -3.030 -7.774 20.512 1.00 79.31 67 LEU A CA 1
ATOM 515 C C . LEU A 1 67 ? -1.929 -7.089 19.707 1.00 79.31 67 LEU A C 1
ATOM 517 O O . LEU A 1 67 ? -2.078 -5.941 19.299 1.00 79.31 67 LEU A O 1
ATOM 521 N N . LYS A 1 68 ? -0.845 -7.812 19.421 1.00 83.25 68 LYS A N 1
ATOM 522 C CA . LYS A 1 68 ? 0.237 -7.328 18.554 1.00 83.25 68 LYS A CA 1
ATOM 523 C C . LYS A 1 68 ? 0.062 -7.875 17.145 1.00 83.25 68 LYS A C 1
ATOM 525 O O . LYS A 1 68 ? -0.000 -9.089 16.950 1.00 83.25 68 LYS A O 1
ATOM 530 N N . LYS A 1 69 ? -0.014 -6.980 16.166 1.00 76.19 69 LYS A N 1
ATOM 531 C CA . LYS A 1 69 ? -0.158 -7.312 14.747 1.00 76.19 69 LYS A CA 1
ATOM 532 C C . LYS A 1 69 ? 1.214 -7.488 14.090 1.00 76.19 69 LYS A C 1
ATOM 534 O O . LYS A 1 69 ? 2.236 -7.005 14.573 1.00 76.19 69 LYS A O 1
ATOM 539 N N . ARG A 1 70 ? 1.237 -8.186 12.947 1.00 71.00 70 ARG A N 1
ATOM 540 C CA . ARG A 1 70 ? 2.465 -8.428 12.159 1.00 71.00 70 ARG A CA 1
ATOM 541 C C . ARG A 1 70 ? 3.096 -7.146 11.614 1.00 71.00 70 ARG A C 1
ATOM 543 O O . ARG A 1 70 ? 4.302 -7.103 11.421 1.00 71.00 70 ARG A O 1
ATOM 550 N N . ASP A 1 71 ? 2.288 -6.115 11.385 1.00 66.25 71 ASP A N 1
ATOM 551 C CA . ASP A 1 71 ? 2.729 -4.791 10.931 1.00 66.25 71 ASP A CA 1
ATOM 552 C C . ASP A 1 71 ? 3.406 -3.958 12.042 1.00 66.25 71 ASP A C 1
ATOM 554 O O . ASP A 1 71 ? 3.782 -2.807 11.802 1.00 66.25 71 ASP A O 1
ATOM 558 N N . GLY A 1 72 ? 3.547 -4.520 13.249 1.00 75.00 72 GLY A N 1
ATOM 559 C CA . GLY A 1 72 ? 4.139 -3.878 14.420 1.00 75.00 72 GLY A CA 1
ATOM 560 C C . GLY A 1 72 ? 3.186 -2.976 15.205 1.00 75.00 72 GLY A C 1
ATOM 561 O O . GLY A 1 72 ? 3.623 -2.361 16.175 1.00 75.00 72 GLY A O 1
ATOM 562 N N . SER A 1 73 ? 1.917 -2.874 14.802 1.00 80.31 73 SER A N 1
ATOM 563 C CA . SER A 1 73 ? 0.900 -2.146 15.562 1.00 80.31 73 SER A CA 1
ATOM 564 C C . SER A 1 73 ? 0.355 -2.974 16.727 1.00 80.31 73 SER A C 1
ATOM 566 O O . SER A 1 73 ? 0.363 -4.211 16.718 1.00 80.31 73 SER A O 1
ATOM 568 N N . THR A 1 74 ? -0.144 -2.269 17.732 1.00 85.75 74 THR A N 1
ATOM 569 C CA . THR A 1 74 ? -0.785 -2.826 18.915 1.00 85.75 74 THR A CA 1
ATOM 570 C C . THR A 1 74 ? -2.249 -2.405 18.941 1.00 85.75 74 THR A C 1
ATOM 572 O O . THR A 1 74 ? -2.566 -1.234 18.752 1.00 85.75 74 THR A O 1
ATOM 575 N N . VAL A 1 75 ? -3.144 -3.354 19.200 1.00 89.12 75 VAL A N 1
ATOM 576 C CA . VAL A 1 75 ? -4.587 -3.139 19.343 1.00 89.12 75 VAL A CA 1
ATOM 577 C C . VAL A 1 75 ? -4.998 -3.486 20.770 1.00 89.12 75 VAL A C 1
ATOM 579 O O . VAL A 1 75 ? -4.730 -4.586 21.243 1.00 89.12 75 VAL A O 1
ATOM 582 N N . HIS A 1 76 ? -5.667 -2.563 21.451 1.00 90.88 76 HIS A N 1
ATOM 583 C CA . HIS A 1 76 ? -6.235 -2.771 22.776 1.00 90.88 76 HIS A CA 1
ATOM 584 C C . HIS A 1 76 ? -7.731 -3.049 22.661 1.00 90.88 76 HIS A C 1
ATOM 586 O O . HIS A 1 76 ? -8.457 -2.325 21.974 1.00 90.88 76 HIS A O 1
ATOM 592 N N . LEU A 1 77 ? -8.172 -4.094 23.354 1.00 85.75 77 LEU A N 1
ATOM 593 C CA . LEU A 1 77 ? -9.560 -4.509 23.448 1.00 85.75 77 LEU A CA 1
ATOM 594 C C . LEU A 1 77 ? -10.062 -4.348 24.880 1.00 85.75 77 LEU A C 1
ATOM 596 O O . LEU A 1 77 ? -9.406 -4.808 25.811 1.00 85.75 77 LEU A O 1
ATOM 600 N N . GLU A 1 78 ? -11.251 -3.790 25.056 1.00 84.75 78 GLU A N 1
ATOM 601 C CA . GLU A 1 78 ? -11.980 -3.767 26.327 1.00 84.75 78 GLU A CA 1
ATOM 602 C C . GLU A 1 78 ? -13.373 -4.352 26.082 1.00 84.75 78 GLU A C 1
ATOM 604 O O . GLU A 1 78 ? -14.057 -3.953 25.139 1.00 84.75 78 GLU A O 1
ATOM 609 N N . GLY A 1 79 ? -13.761 -5.374 26.848 1.00 78.75 79 GLY A N 1
ATOM 610 C CA . GLY A 1 79 ? -15.018 -6.099 26.620 1.00 78.75 79 GLY A CA 1
ATOM 611 C C . GLY A 1 79 ? -15.116 -6.747 25.240 1.00 78.75 79 GLY A C 1
ATOM 612 O O . GLY A 1 79 ? -16.204 -6.890 24.687 1.00 78.75 79 GLY A O 1
ATOM 613 N N . GLY A 1 80 ? -13.967 -7.090 24.646 1.00 79.44 80 GLY A N 1
ATOM 614 C CA . GLY A 1 80 ? -13.876 -7.636 23.291 1.00 79.44 80 GLY A CA 1
ATOM 615 C C . GLY A 1 80 ? -14.012 -6.605 22.164 1.00 79.44 80 GLY A C 1
ATOM 616 O O . GLY A 1 80 ? -14.032 -7.002 21.003 1.00 79.44 80 GLY A O 1
ATOM 617 N N . LEU A 1 81 ? -14.080 -5.306 22.473 1.00 87.81 81 LEU A N 1
ATOM 618 C CA . LEU A 1 81 ? -14.166 -4.223 21.491 1.00 87.81 81 LEU A CA 1
ATOM 619 C C . LEU A 1 81 ? -12.853 -3.460 21.384 1.00 87.81 81 LEU A C 1
ATOM 621 O O . LEU A 1 81 ? -12.235 -3.154 22.399 1.00 87.81 81 LEU A O 1
ATOM 625 N N . VAL A 1 82 ? -12.462 -3.081 20.169 1.00 91.88 82 VAL A N 1
ATOM 626 C CA . VAL A 1 82 ? -11.280 -2.245 19.932 1.00 91.88 82 VAL A CA 1
ATOM 627 C C . VAL A 1 82 ? -11.479 -0.859 20.528 1.00 91.88 82 VAL A C 1
ATOM 629 O O . VAL A 1 82 ? -12.337 -0.109 20.070 1.00 91.88 82 VAL A O 1
ATOM 632 N N . THR A 1 83 ? -10.663 -0.499 21.512 1.00 93.50 83 THR A N 1
ATOM 633 C CA . THR A 1 83 ? -10.689 0.820 22.161 1.00 93.50 83 THR A CA 1
ATOM 634 C C . THR A 1 83 ? -9.460 1.655 21.845 1.00 93.50 83 THR A C 1
ATOM 636 O O . THR A 1 83 ? -9.522 2.880 21.936 1.00 93.50 83 THR A O 1
ATOM 639 N N . LYS A 1 84 ? -8.350 1.033 21.430 1.00 95.38 84 LYS A N 1
ATOM 640 C CA . LYS A 1 84 ? -7.149 1.763 21.016 1.00 95.38 84 LYS A CA 1
ATOM 641 C C . LYS A 1 84 ? -6.321 1.000 19.992 1.00 95.38 84 LYS A C 1
ATOM 643 O O . LYS A 1 84 ? -6.189 -0.216 20.084 1.00 95.38 84 LYS A O 1
ATOM 648 N N . ILE A 1 85 ? -5.712 1.726 19.063 1.00 95.19 85 ILE A N 1
ATOM 649 C CA . ILE A 1 85 ? -4.666 1.249 18.160 1.00 95.19 85 ILE A CA 1
ATOM 650 C C . ILE A 1 85 ? -3.440 2.140 18.350 1.00 95.19 85 ILE A C 1
ATOM 652 O O . ILE A 1 85 ? -3.582 3.352 18.509 1.00 95.19 85 ILE A O 1
ATOM 656 N N . SER A 1 86 ? -2.238 1.571 18.359 1.00 93.25 86 SER A N 1
ATOM 657 C CA . SER A 1 86 ? -0.991 2.331 18.469 1.00 93.25 86 SER A CA 1
ATOM 658 C C . SER A 1 86 ? 0.147 1.710 17.663 1.00 93.25 86 SER A C 1
ATOM 660 O O . SER A 1 86 ? 0.220 0.495 17.483 1.00 93.25 86 SER A O 1
ATOM 662 N N . LYS A 1 87 ? 1.048 2.555 17.156 1.00 87.62 87 LYS A N 1
ATOM 663 C CA . LYS A 1 87 ? 2.292 2.148 16.490 1.00 87.62 87 LYS A CA 1
ATOM 664 C C . LYS A 1 87 ? 3.316 3.274 16.612 1.00 87.62 87 LYS A C 1
ATOM 666 O O . LYS A 1 87 ? 3.179 4.316 15.974 1.00 87.62 87 LYS A O 1
ATOM 671 N N . GLY A 1 88 ? 4.352 3.057 17.421 1.00 87.44 88 GLY A N 1
ATOM 672 C CA . GLY A 1 88 ? 5.294 4.122 17.770 1.00 87.44 88 GLY A CA 1
ATOM 673 C C . GLY A 1 88 ? 4.580 5.255 18.512 1.00 87.44 88 GLY A C 1
ATOM 674 O O . GLY A 1 88 ? 3.889 4.999 19.494 1.00 87.44 88 GLY A O 1
ATOM 675 N N . GLU A 1 89 ? 4.730 6.486 18.026 1.00 87.12 89 GLU A N 1
ATOM 676 C CA . GLU A 1 89 ? 4.061 7.673 18.585 1.00 87.12 89 GLU A CA 1
ATOM 677 C C . GLU A 1 89 ? 2.619 7.849 18.080 1.00 87.12 89 GLU A C 1
ATOM 679 O O . GLU A 1 89 ? 1.836 8.582 18.684 1.00 87.12 89 GLU A O 1
ATOM 684 N N . ASN A 1 90 ? 2.240 7.152 17.004 1.00 90.19 90 ASN A N 1
ATOM 685 C CA . ASN A 1 90 ? 0.900 7.248 16.441 1.00 90.19 90 ASN A CA 1
ATOM 686 C C . ASN A 1 90 ? -0.092 6.433 17.272 1.00 90.19 90 ASN A C 1
ATOM 688 O O . ASN A 1 90 ? 0.187 5.295 17.670 1.00 90.19 90 ASN A O 1
ATOM 692 N N . SER A 1 91 ? -1.271 6.999 17.518 1.00 94.81 91 SER A N 1
ATOM 693 C CA . SER A 1 91 ? -2.347 6.319 18.231 1.00 94.81 91 SER A CA 1
ATOM 694 C C . SER A 1 91 ? -3.734 6.766 17.783 1.00 94.81 91 SER A C 1
ATOM 696 O O . SER A 1 91 ? -3.933 7.883 17.311 1.00 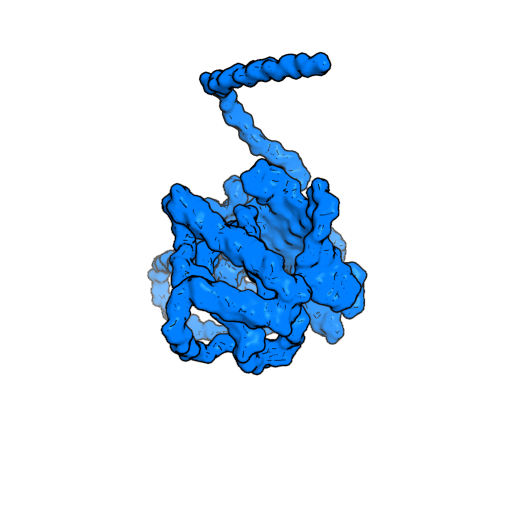94.81 91 SER A O 1
ATOM 698 N N . GLN A 1 92 ? -4.706 5.875 17.941 1.00 94.50 92 GLN A N 1
ATOM 699 C CA . GLN A 1 92 ? -6.117 6.157 17.742 1.00 94.50 92 GLN A CA 1
ATOM 700 C C . GLN A 1 92 ? -6.918 5.518 18.871 1.00 94.50 92 GLN A C 1
ATOM 702 O O . GLN A 1 92 ? -6.791 4.323 19.112 1.00 94.50 92 GLN A O 1
ATOM 707 N N . GLU A 1 93 ? -7.722 6.309 19.570 1.00 95.44 93 GLU A N 1
ATOM 708 C CA . GLU A 1 93 ? -8.591 5.883 20.664 1.00 95.44 93 GLU A CA 1
ATOM 709 C C . GLU A 1 93 ? -10.050 5.992 20.231 1.00 95.44 93 GLU A C 1
ATOM 711 O O . GLU A 1 93 ? -10.463 7.004 19.659 1.00 95.44 93 GLU A O 1
ATOM 716 N N . ILE A 1 94 ? -10.821 4.940 20.495 1.00 94.62 94 ILE A N 1
ATOM 717 C CA . ILE A 1 94 ? -12.221 4.810 20.099 1.00 94.62 94 ILE A CA 1
ATOM 718 C C . ILE A 1 94 ? -13.076 4.666 21.351 1.00 94.62 94 ILE A C 1
ATOM 720 O O . ILE A 1 94 ? -12.919 3.735 22.139 1.00 94.62 94 ILE A O 1
ATOM 724 N N . GLU A 1 95 ? -14.031 5.574 21.493 1.00 92.75 95 GLU A N 1
ATOM 725 C CA . GLU A 1 95 ? -15.066 5.530 22.514 1.00 92.75 95 GLU A CA 1
ATOM 726 C C . GLU A 1 95 ? -16.398 5.185 21.838 1.00 92.75 95 GLU A C 1
ATOM 728 O O . GLU A 1 95 ? -16.757 5.762 20.806 1.00 92.75 95 GLU A O 1
ATOM 733 N N . TYR A 1 96 ? -17.152 4.257 22.424 1.00 90.25 96 TYR A N 1
ATOM 734 C CA . TYR A 1 96 ? -18.452 3.821 21.911 1.00 90.25 96 TYR A CA 1
ATOM 735 C C . TYR A 1 96 ? -19.608 4.485 22.657 1.00 90.25 96 TYR A C 1
ATOM 737 O O . TYR A 1 96 ? -19.500 4.829 23.834 1.00 90.25 96 TYR A O 1
ATOM 745 N N . GLN A 1 97 ? -20.747 4.632 21.982 1.00 88.69 97 GLN A N 1
ATOM 746 C CA . GLN A 1 97 ? -21.972 5.103 22.619 1.00 88.69 97 GLN A CA 1
ATOM 747 C C . GLN A 1 97 ? -22.468 4.054 23.609 1.00 88.69 97 GLN A C 1
ATOM 749 O O . GLN A 1 97 ? -22.567 2.875 23.271 1.00 88.69 97 GLN A O 1
ATOM 754 N N . ARG A 1 98 ? -22.841 4.487 24.814 1.00 86.25 98 ARG A N 1
ATOM 755 C CA . ARG A 1 98 ? -23.373 3.607 25.858 1.00 86.25 98 ARG A CA 1
ATOM 756 C C . ARG A 1 98 ? -24.847 3.902 26.140 1.00 86.25 98 ARG A C 1
ATOM 758 O O . ARG A 1 98 ? -25.322 5.027 25.971 1.00 86.25 98 ARG A O 1
ATOM 765 N N . GLY A 1 99 ? -25.599 2.856 26.463 1.00 81.88 99 GLY A N 1
ATOM 766 C CA . GLY A 1 99 ? -26.984 2.928 26.922 1.00 81.88 99 GLY A CA 1
ATOM 767 C C . GLY A 1 99 ? -27.083 3.302 28.400 1.00 81.88 99 GLY A C 1
ATOM 768 O O . GLY A 1 99 ? -26.074 3.521 29.066 1.00 81.88 99 GLY A O 1
ATOM 769 N N . VAL A 1 100 ? -28.314 3.341 28.914 1.00 80.50 100 VAL A N 1
ATOM 770 C CA . VAL A 1 100 ? -28.594 3.638 30.333 1.00 80.50 100 VAL A CA 1
ATOM 771 C C . VAL A 1 100 ? -27.960 2.590 31.254 1.00 80.50 100 VAL A C 1
ATOM 773 O O . VAL A 1 100 ? -27.438 2.935 32.308 1.00 80.50 100 VAL A O 1
ATOM 776 N N . ASP A 1 101 ? -27.892 1.339 30.796 1.00 84.31 101 ASP A N 1
ATOM 777 C CA . ASP A 1 101 ? -27.295 0.217 31.530 1.00 84.31 101 ASP A CA 1
ATOM 778 C C . ASP A 1 101 ? -25.768 0.115 31.334 1.00 84.31 101 ASP A C 1
ATOM 780 O O . ASP A 1 101 ? -25.180 -0.941 31.540 1.00 84.31 101 ASP A O 1
ATOM 784 N N . ASN A 1 102 ? -25.118 1.180 30.847 1.00 80.50 102 ASN A N 1
ATOM 785 C CA . ASN A 1 102 ? -23.685 1.247 30.526 1.00 80.50 102 ASN A CA 1
ATOM 786 C C . ASN A 1 102 ? -23.190 0.270 29.426 1.00 80.50 102 ASN A C 1
ATOM 788 O O . ASN A 1 102 ? -22.004 0.248 29.089 1.00 80.50 102 ASN A O 1
ATOM 792 N N . ASN A 1 103 ? -24.092 -0.493 28.806 1.00 84.56 103 ASN A N 1
ATOM 793 C CA . ASN A 1 103 ? -23.792 -1.367 27.670 1.00 84.56 103 ASN A CA 1
ATOM 794 C C . ASN A 1 103 ? -23.568 -0.569 26.380 1.00 84.56 103 ASN A C 1
ATOM 796 O O . ASN A 1 103 ? -24.219 0.453 26.156 1.00 84.56 103 ASN A O 1
ATOM 800 N N . VAL A 1 104 ? -22.684 -1.050 25.504 1.00 86.75 104 VAL A N 1
ATOM 801 C CA . VAL A 1 104 ? -22.438 -0.427 24.195 1.00 86.75 104 VAL A CA 1
ATOM 802 C C . VAL A 1 104 ? -23.676 -0.547 23.304 1.00 86.75 104 VAL A C 1
ATOM 804 O O . VAL A 1 104 ? -24.249 -1.626 23.155 1.00 86.75 104 VAL A O 1
ATOM 807 N N . LYS A 1 105 ? -24.101 0.571 22.709 1.00 87.31 105 LYS A N 1
ATOM 808 C CA . LYS A 1 105 ? -25.202 0.595 21.743 1.00 87.31 105 LYS A CA 1
ATOM 809 C C . LYS A 1 105 ? -24.745 -0.013 20.423 1.00 87.31 105 LYS A C 1
ATOM 811 O O . LYS A 1 105 ? -23.647 0.277 19.950 1.00 87.31 105 LYS A O 1
ATOM 816 N N . LEU A 1 106 ? -25.620 -0.805 19.815 1.00 85.19 106 LEU A N 1
ATOM 817 C CA . LEU A 1 106 ? -25.389 -1.440 18.523 1.00 85.19 106 LEU A CA 1
ATOM 818 C C . LEU A 1 106 ? -26.339 -0.864 17.466 1.00 85.19 106 LEU A C 1
ATOM 820 O O . LEU A 1 106 ? -27.449 -0.437 17.791 1.00 85.19 106 LEU A O 1
ATOM 824 N N . ASP A 1 107 ? -25.904 -0.861 16.209 1.00 80.38 107 ASP A N 1
ATOM 825 C CA . ASP A 1 107 ? -26.745 -0.552 15.056 1.00 80.38 107 ASP A CA 1
ATOM 826 C C . ASP A 1 107 ? -27.680 -1.727 14.701 1.00 80.38 107 ASP A C 1
ATOM 828 O O . ASP A 1 107 ? -27.647 -2.799 15.314 1.00 80.38 107 ASP A O 1
ATOM 832 N N . ALA A 1 108 ? -28.511 -1.543 13.671 1.00 78.19 108 ALA A N 1
ATOM 833 C CA . ALA A 1 108 ? -29.423 -2.580 13.178 1.00 78.19 108 ALA A CA 1
ATOM 834 C C . ALA A 1 108 ? -28.712 -3.871 12.712 1.00 78.19 108 ALA A C 1
ATOM 836 O O . ALA A 1 108 ? -29.339 -4.926 12.657 1.00 78.19 108 ALA A O 1
ATOM 837 N N . ASN A 1 109 ? -27.413 -3.807 12.407 1.00 76.81 109 ASN A N 1
ATOM 838 C CA . ASN A 1 109 ? -26.593 -4.944 11.993 1.00 76.81 109 ASN A CA 1
ATOM 839 C C . ASN A 1 109 ? -25.825 -5.578 13.166 1.00 76.81 109 ASN A C 1
ATOM 841 O O . ASN A 1 109 ? -25.067 -6.527 12.952 1.00 76.81 109 ASN A O 1
ATOM 845 N N . GLY A 1 110 ? -25.997 -5.077 14.394 1.00 79.44 110 GLY A N 1
ATOM 846 C CA . GLY A 1 110 ? -25.261 -5.524 15.575 1.00 79.44 110 GLY A CA 1
ATOM 847 C C . GLY A 1 110 ? -23.848 -4.940 15.693 1.00 79.44 110 GLY A C 1
ATOM 848 O O . GLY A 1 110 ? -23.059 -5.447 16.486 1.00 79.44 110 GLY A O 1
ATOM 849 N N . SER A 1 111 ? -23.515 -3.902 14.922 1.00 84.50 111 SER A N 1
ATOM 850 C CA . SER A 1 111 ? -22.212 -3.226 14.965 1.00 84.50 111 SER A CA 1
ATOM 851 C C . SER A 1 111 ? -22.188 -2.145 16.051 1.00 84.50 111 SER A C 1
ATOM 853 O O . SER A 1 111 ? -23.158 -1.397 16.166 1.00 84.50 111 SER A O 1
ATOM 855 N N . PRO A 1 112 ? -21.102 -2.003 16.829 1.00 87.06 112 PRO A N 1
ATOM 856 C CA . PRO A 1 112 ? -20.971 -0.955 17.842 1.00 87.06 112 PRO A CA 1
ATOM 857 C C . PRO A 1 112 ? -21.092 0.460 17.267 1.00 87.06 112 PRO A C 1
ATOM 859 O O . PRO A 1 112 ? -20.413 0.801 16.298 1.00 87.06 112 PRO A O 1
ATOM 862 N N . LEU A 1 113 ? -21.909 1.305 17.899 1.00 87.56 113 LEU A N 1
ATOM 863 C CA . LEU A 1 113 ? -22.030 2.717 17.543 1.00 87.56 113 LEU A CA 1
ATOM 864 C C . LEU A 1 113 ? -20.899 3.526 18.175 1.00 87.56 113 LEU A C 1
ATOM 866 O O . LEU A 1 113 ? -20.706 3.511 19.391 1.00 87.56 113 LEU A O 1
ATOM 870 N N . ILE A 1 114 ? -20.171 4.270 17.349 1.00 89.69 114 ILE A N 1
ATOM 871 C CA . ILE A 1 114 ? -19.034 5.086 17.781 1.00 89.69 114 ILE A CA 1
ATOM 872 C C . ILE A 1 114 ? -19.548 6.405 18.376 1.00 89.69 114 ILE A C 1
ATOM 874 O O . ILE A 1 114 ? -20.459 7.042 17.842 1.00 89.69 114 ILE A O 1
ATOM 878 N N . ALA A 1 115 ? -18.979 6.797 19.513 1.00 87.88 115 ALA A N 1
ATOM 879 C CA . ALA A 1 115 ? -19.234 8.069 20.183 1.00 87.88 115 ALA A CA 1
ATOM 880 C C . ALA A 1 115 ? -18.132 9.082 19.893 1.00 87.88 115 ALA A C 1
ATOM 882 O O . ALA A 1 115 ? -18.424 10.245 19.643 1.00 87.88 115 ALA A O 1
ATOM 883 N N . LYS A 1 116 ? -16.869 8.660 19.935 1.00 90.44 116 LYS A N 1
ATOM 884 C CA . LYS A 1 116 ? -15.737 9.555 19.721 1.00 90.44 116 LYS A CA 1
ATOM 885 C C . LYS A 1 116 ? -14.542 8.784 19.185 1.00 90.44 116 LYS A C 1
ATOM 887 O O . LYS A 1 116 ? -14.310 7.649 19.584 1.00 90.44 116 LYS A O 1
ATOM 892 N N . ILE A 1 117 ? -13.784 9.418 18.298 1.00 91.50 117 ILE A N 1
ATOM 893 C CA . ILE A 1 117 ? -12.464 8.947 17.883 1.00 91.50 117 ILE A CA 1
ATOM 894 C C . ILE A 1 117 ? -11.465 10.068 18.116 1.00 91.50 117 ILE A C 1
ATOM 896 O O . ILE A 1 117 ? -11.630 11.161 17.575 1.00 91.50 117 ILE A O 1
ATOM 900 N N . LYS A 1 118 ? -10.425 9.793 18.897 1.00 93.12 118 LYS A N 1
ATOM 901 C CA . LYS A 1 118 ? -9.262 10.670 19.057 1.00 93.12 118 LYS A CA 1
ATOM 902 C C . LYS A 1 118 ? -8.105 10.042 18.305 1.00 93.12 118 LYS A C 1
ATOM 904 O O . LYS A 1 118 ? -7.841 8.862 18.487 1.00 93.12 118 LYS A O 1
ATOM 909 N N . SER A 1 119 ? -7.419 10.803 17.469 1.00 92.25 119 SER A N 1
ATOM 910 C CA . SER A 1 119 ? -6.245 10.315 16.745 1.00 92.25 119 SER A CA 1
ATOM 911 C C . SER A 1 119 ? -5.078 11.251 17.004 1.00 92.25 119 SER A C 1
ATOM 913 O O . SER A 1 119 ? -5.245 12.462 16.903 1.00 92.25 119 SER A O 1
ATOM 915 N N . ASN A 1 120 ? -3.911 10.696 17.306 1.00 90.56 120 ASN A N 1
ATOM 916 C CA . ASN A 1 120 ? -2.634 11.391 17.305 1.00 90.56 120 ASN A CA 1
ATOM 917 C C . ASN A 1 120 ? -1.778 10.755 16.208 1.00 90.56 120 ASN A C 1
ATOM 919 O O . ASN A 1 120 ? -1.416 9.583 16.310 1.00 90.56 120 ASN A O 1
ATOM 923 N N . ILE A 1 121 ? -1.526 11.497 15.133 1.00 85.75 121 ILE A N 1
ATOM 924 C CA . ILE A 1 121 ? -0.747 11.027 13.987 1.00 85.75 121 ILE A CA 1
ATOM 925 C C . ILE A 1 121 ? 0.353 12.053 13.732 1.00 85.75 121 ILE A C 1
ATOM 927 O O . ILE A 1 121 ? 0.065 13.210 13.432 1.00 85.75 121 ILE A O 1
ATOM 931 N N . ASN A 1 122 ? 1.611 11.638 13.872 1.00 81.25 122 ASN A N 1
ATOM 932 C CA . ASN A 1 122 ? 2.802 12.486 13.765 1.00 81.25 122 ASN A CA 1
ATOM 933 C C . ASN A 1 122 ? 2.750 13.723 14.674 1.00 81.25 122 ASN A C 1
ATOM 935 O O . ASN A 1 122 ? 3.085 14.832 14.255 1.00 81.25 122 ASN A O 1
ATOM 939 N N . GLY A 1 123 ? 2.251 13.555 15.900 1.00 79.81 123 GLY A N 1
ATOM 940 C CA . GLY A 1 123 ? 2.085 14.652 16.853 1.00 79.81 123 GLY A CA 1
ATOM 941 C C . GLY A 1 123 ? 0.916 15.593 16.544 1.00 79.81 123 GLY A C 1
ATOM 942 O O . GLY A 1 123 ? 0.711 16.555 17.284 1.00 79.81 123 GLY A O 1
ATOM 943 N N . MET A 1 124 ? 0.136 15.342 15.485 1.00 84.00 124 MET A N 1
ATOM 944 C CA . MET A 1 124 ? -1.107 16.064 15.219 1.00 84.00 124 MET A CA 1
ATOM 945 C C . MET A 1 124 ? -2.282 15.344 15.867 1.00 84.00 124 MET A C 1
ATOM 947 O O . MET A 1 124 ? -2.644 14.231 15.477 1.00 84.00 124 MET A O 1
ATOM 951 N N . GLU A 1 125 ? -2.910 16.013 16.827 1.00 89.56 125 GLU A N 1
ATOM 952 C CA . GLU A 1 125 ? -4.123 15.528 17.470 1.00 89.56 125 GLU A CA 1
ATOM 953 C C . GLU A 1 125 ? -5.369 15.967 16.695 1.00 89.56 125 GLU A C 1
ATOM 955 O O . GLU A 1 125 ? -5.527 17.125 16.310 1.00 89.56 125 GLU A O 1
ATOM 960 N N . SER A 1 126 ? -6.283 15.028 16.481 1.00 87.50 126 SER A N 1
ATOM 961 C CA . SER A 1 126 ? -7.596 15.261 15.886 1.00 87.50 126 SER A CA 1
ATOM 962 C C . SER A 1 126 ? -8.654 14.511 16.683 1.00 87.50 126 SER A C 1
ATOM 964 O O . SER A 1 126 ? -8.395 13.449 17.249 1.00 87.50 126 SER A O 1
ATOM 966 N N . THR A 1 127 ? -9.857 15.071 16.771 1.00 88.38 127 THR A N 1
ATOM 967 C CA . THR A 1 127 ? -10.978 14.435 17.466 1.00 88.38 127 THR A CA 1
ATOM 968 C C . THR A 1 127 ? -12.236 14.550 16.625 1.00 88.38 127 THR A C 1
ATOM 970 O O . THR A 1 127 ? -12.633 15.647 16.240 1.00 88.38 127 THR A O 1
ATOM 973 N N . ILE A 1 128 ? -12.880 13.413 16.381 1.00 84.81 128 ILE A N 1
ATOM 974 C CA . ILE A 1 128 ? -14.251 13.332 15.885 1.00 84.81 128 ILE A CA 1
ATOM 975 C C . ILE A 1 128 ? -15.118 13.031 17.102 1.00 84.81 128 ILE A C 1
ATOM 977 O O . ILE A 1 128 ? -15.056 11.928 17.639 1.00 84.81 128 ILE A O 1
ATOM 981 N N . ASP A 1 129 ? -15.890 14.010 17.567 1.00 85.19 129 ASP A N 1
ATOM 982 C CA . ASP A 1 129 ? -16.799 13.854 18.703 1.00 85.19 129 ASP A CA 1
ATOM 983 C C . ASP A 1 129 ? -18.244 13.791 18.209 1.00 85.19 129 ASP A C 1
ATOM 985 O O . ASP A 1 129 ? -18.750 14.768 17.668 1.00 85.19 129 ASP A O 1
ATOM 989 N N . LEU A 1 130 ? -18.899 12.645 18.396 1.00 79.88 130 LEU A N 1
ATOM 990 C CA . LEU A 1 130 ? -20.288 12.390 18.014 1.00 79.88 130 LEU A CA 1
ATOM 991 C C . LEU A 1 130 ? -21.263 12.487 19.197 1.00 79.88 130 LEU A C 1
ATOM 993 O O . LEU A 1 130 ? -22.467 12.304 19.018 1.00 79.88 130 LEU A O 1
ATOM 997 N N . THR A 1 131 ? -20.772 12.799 20.401 1.00 71.50 131 THR A N 1
ATOM 998 C CA . THR A 1 131 ? -21.585 12.838 21.630 1.00 71.50 131 THR A CA 1
ATOM 999 C C . THR A 1 131 ? -22.494 14.066 21.722 1.00 71.50 131 THR A C 1
ATOM 1001 O O . THR A 1 131 ? -23.561 13.987 22.326 1.00 71.50 131 THR A O 1
ATOM 1004 N N . ALA A 1 132 ? -22.123 15.178 21.079 1.00 57.00 132 ALA A N 1
ATOM 1005 C CA . ALA A 1 132 ? -22.866 16.443 21.123 1.00 57.00 132 ALA A CA 1
ATOM 1006 C C . ALA A 1 132 ? -23.994 16.563 20.068 1.00 57.00 132 ALA A C 1
ATOM 1008 O O . ALA A 1 132 ? -24.717 17.557 20.036 1.00 57.00 132 ALA A O 1
ATOM 1009 N N . GLY A 1 133 ? -24.162 15.567 19.193 1.00 49.44 133 GLY A N 1
ATOM 1010 C CA . GLY A 1 133 ? -24.914 15.687 17.937 1.00 49.44 133 GLY A CA 1
ATOM 1011 C C . GLY A 1 133 ? -26.383 15.254 17.955 1.00 49.44 133 GLY A C 1
ATOM 1012 O O . GLY A 1 133 ? -26.856 14.744 16.942 1.00 49.44 133 GLY A O 1
ATOM 1013 N N . THR A 1 134 ? -27.125 15.410 19.057 1.00 45.34 134 THR A N 1
ATOM 1014 C CA . THR A 1 134 ? -28.567 15.068 19.084 1.00 45.34 134 THR A CA 1
ATOM 1015 C C . THR A 1 134 ? -29.478 16.136 18.467 1.00 45.34 134 THR A C 1
ATOM 1017 O O . THR A 1 134 ? -30.665 15.873 18.294 1.00 45.34 134 THR A O 1
ATOM 1020 N N . ALA A 1 135 ? -28.957 17.322 18.127 1.00 46.34 135 ALA A N 1
ATOM 1021 C CA . ALA A 1 135 ? -29.742 18.410 17.529 1.00 46.34 135 ALA A CA 1
ATOM 1022 C C . ALA A 1 135 ? -29.667 18.458 15.989 1.00 46.34 135 ALA A C 1
ATOM 1024 O O . ALA A 1 135 ? -30.653 18.812 15.347 1.00 46.34 135 ALA A O 1
ATOM 1025 N N . ASP A 1 136 ? -28.551 18.023 15.396 1.00 49.03 136 ASP A N 1
ATOM 1026 C CA . ASP A 1 136 ? -28.339 18.049 13.948 1.00 49.03 136 ASP A CA 1
ATOM 1027 C C . ASP A 1 136 ? -28.289 16.625 13.390 1.00 49.03 136 ASP A C 1
ATOM 1029 O O . ASP A 1 136 ? -27.306 15.899 13.553 1.00 49.03 136 ASP A O 1
ATOM 1033 N N . GLY A 1 137 ? -29.336 16.219 12.665 1.00 53.34 137 GLY A N 1
ATOM 1034 C CA . GLY A 1 137 ? -29.445 14.887 12.046 1.00 53.34 137 GLY A CA 1
ATOM 1035 C C . GLY A 1 137 ? -28.261 14.480 11.146 1.00 53.34 137 GLY A C 1
ATOM 1036 O O . GLY A 1 137 ? -28.107 13.302 10.834 1.00 53.34 137 GLY A O 1
ATOM 1037 N N . GLY A 1 138 ? -27.382 15.415 10.765 1.00 55.44 138 GLY A N 1
ATOM 1038 C CA . GLY A 1 138 ? -26.137 15.142 10.041 1.00 55.44 138 GLY A CA 1
ATOM 1039 C C . GLY A 1 138 ? -25.090 14.353 10.842 1.00 55.44 138 GLY A C 1
ATOM 1040 O O . GLY A 1 138 ? -24.391 13.518 10.265 1.00 55.44 138 GLY A O 1
ATOM 1041 N N . MET A 1 139 ? -25.009 14.545 12.162 1.00 57.88 139 MET A N 1
ATOM 1042 C CA . MET A 1 139 ? -24.025 13.857 13.009 1.00 57.88 139 MET A CA 1
ATOM 1043 C C . MET A 1 139 ? -24.423 12.417 13.345 1.00 57.88 139 MET A C 1
ATOM 1045 O O . MET A 1 139 ? -23.577 11.523 13.314 1.00 57.88 139 MET A O 1
ATOM 1049 N N . LEU A 1 140 ? -25.718 12.162 13.561 1.00 60.19 140 LEU A N 1
ATOM 1050 C CA . LEU A 1 140 ? -26.255 10.801 13.675 1.00 60.19 140 LEU A CA 1
ATOM 1051 C C . LEU A 1 140 ? -26.005 10.004 12.382 1.00 60.19 140 LEU A C 1
ATOM 1053 O O . LEU A 1 140 ? -25.598 8.843 12.415 1.00 60.19 140 LEU A O 1
ATOM 1057 N N . ASN A 1 141 ? -26.168 10.661 11.230 1.00 65.94 141 ASN A N 1
ATOM 1058 C CA . ASN A 1 141 ? -25.866 10.067 9.932 1.00 65.94 141 ASN A CA 1
ATOM 1059 C C . ASN A 1 141 ? -24.369 9.794 9.737 1.00 65.94 141 ASN A C 1
ATOM 1061 O O . ASN A 1 141 ? -24.022 8.868 9.012 1.00 65.94 141 ASN A O 1
ATOM 1065 N N . LEU A 1 142 ? -23.465 10.572 10.342 1.00 68.69 142 LEU A N 1
ATOM 1066 C CA . LEU A 1 142 ? -22.031 10.266 10.328 1.00 68.69 142 LEU A CA 1
ATOM 1067 C C . LEU A 1 142 ? -21.710 9.044 11.197 1.00 68.69 142 LEU A C 1
ATOM 1069 O O . LEU A 1 142 ? -21.010 8.157 10.721 1.00 68.69 142 LEU A O 1
ATOM 1073 N N . ALA A 1 143 ? -22.283 8.942 12.401 1.00 68.00 143 ALA A N 1
ATOM 1074 C CA . ALA A 1 143 ? -22.088 7.788 13.284 1.00 68.00 143 ALA A CA 1
ATOM 1075 C C . ALA A 1 143 ? -22.446 6.456 12.600 1.00 68.00 143 ALA A C 1
ATOM 1077 O O . ALA A 1 143 ? -21.694 5.493 12.697 1.00 68.00 143 ALA A O 1
ATOM 1078 N N . ASN A 1 144 ? -23.537 6.429 11.827 1.00 74.19 144 ASN A N 1
ATOM 1079 C CA . ASN A 1 144 ? -23.972 5.243 11.074 1.00 74.19 144 ASN A CA 1
ATOM 1080 C C . ASN A 1 144 ? -23.050 4.869 9.896 1.00 74.19 144 ASN A C 1
ATOM 1082 O O . ASN A 1 144 ? -23.149 3.768 9.352 1.00 74.19 144 ASN A O 1
ATOM 1086 N N . ARG A 1 145 ? -22.175 5.786 9.475 1.00 82.12 145 ARG A N 1
ATOM 1087 C CA . ARG A 1 145 ? -21.225 5.599 8.368 1.00 82.12 145 ARG A CA 1
ATOM 1088 C C . ARG A 1 145 ? -19.813 5.290 8.845 1.00 82.12 145 ARG A C 1
ATOM 1090 O O . ARG A 1 145 ? -18.958 4.984 8.016 1.00 82.12 145 ARG A O 1
ATOM 1097 N N . MET A 1 146 ? -19.572 5.377 10.150 1.00 87.25 146 MET A N 1
ATOM 1098 C CA . MET A 1 146 ? -18.296 5.047 10.765 1.00 87.25 146 MET A CA 1
ATOM 1099 C C . MET A 1 146 ? -18.336 3.624 11.309 1.00 87.25 146 MET A C 1
ATOM 1101 O O . MET A 1 146 ? -19.307 3.216 11.943 1.00 87.25 146 MET A O 1
ATOM 1105 N N . ARG A 1 147 ? -17.279 2.855 11.063 1.00 90.06 147 ARG A N 1
ATOM 1106 C CA . ARG A 1 147 ? -17.151 1.475 11.540 1.00 90.06 147 ARG A CA 1
ATOM 1107 C C . ARG A 1 147 ? -15.728 1.221 11.998 1.00 90.06 147 ARG A C 1
ATOM 1109 O O . ARG A 1 147 ? -14.790 1.676 11.357 1.00 90.06 147 ARG A O 1
ATOM 1116 N N . VAL A 1 148 ? -15.575 0.459 13.074 1.00 90.69 148 VAL A N 1
ATOM 1117 C CA . VAL A 1 148 ? -14.283 -0.105 13.481 1.00 90.69 148 VAL A CA 1
ATOM 1118 C C . VAL A 1 148 ? -14.342 -1.608 13.273 1.00 90.69 148 VAL A C 1
ATOM 1120 O O . VAL A 1 148 ? -15.281 -2.258 13.741 1.00 90.69 148 VAL A O 1
ATOM 1123 N N . ILE A 1 149 ? -13.362 -2.163 12.566 1.00 89.44 149 ILE A N 1
ATOM 1124 C CA . ILE A 1 149 ? -13.277 -3.603 12.338 1.00 89.44 149 ILE A CA 1
ATOM 1125 C C . ILE A 1 149 ? -12.849 -4.288 13.641 1.00 89.44 149 ILE A C 1
ATOM 1127 O O . ILE A 1 149 ? -11.765 -4.042 14.166 1.00 89.44 149 ILE A O 1
ATOM 1131 N N . GLN A 1 150 ? -13.710 -5.165 14.159 1.00 86.44 150 GLN A N 1
ATOM 1132 C CA . GLN A 1 150 ? -13.553 -5.787 15.483 1.00 86.44 150 GLN A CA 1
ATOM 1133 C C . GLN A 1 150 ? -12.856 -7.157 15.457 1.00 86.44 150 GLN A C 1
ATOM 1135 O O . GLN A 1 150 ? -12.605 -7.737 16.507 1.00 86.44 150 GLN A O 1
ATOM 1140 N N . SER A 1 151 ? -12.580 -7.726 14.279 1.00 84.56 151 SER A N 1
ATOM 1141 C CA . SER A 1 151 ? -12.017 -9.079 14.164 1.00 84.56 151 SER A CA 1
ATOM 1142 C C . SER A 1 151 ? -11.251 -9.298 12.856 1.00 84.56 151 SER A C 1
ATOM 1144 O O . SER A 1 151 ? -11.321 -8.485 11.935 1.00 84.56 151 SER A O 1
ATOM 1146 N N . GLY A 1 152 ? -10.512 -10.409 12.779 1.00 81.62 152 GLY A N 1
ATOM 1147 C CA . GLY A 1 152 ? -9.728 -10.793 11.602 1.00 81.62 152 GLY A CA 1
ATOM 1148 C C . GLY A 1 152 ? -8.424 -10.005 11.442 1.00 81.62 152 GLY A C 1
ATOM 1149 O O . GLY A 1 152 ? -7.990 -9.291 12.341 1.00 81.62 152 GLY A O 1
ATOM 1150 N N . GLU A 1 153 ? -7.778 -10.133 10.280 1.00 78.12 153 GLU A N 1
ATOM 1151 C CA . GLU A 1 153 ? -6.488 -9.472 9.999 1.00 78.12 153 GLU A CA 1
ATOM 1152 C C . GLU A 1 153 ? -6.595 -7.938 9.980 1.00 78.12 153 GLU A C 1
ATOM 1154 O O . GLU A 1 153 ? -5.659 -7.225 10.353 1.00 78.12 153 GLU A O 1
ATOM 1159 N N . LYS A 1 154 ? -7.775 -7.436 9.607 1.00 84.50 154 LYS A N 1
ATOM 1160 C CA . LYS A 1 154 ? -8.112 -6.011 9.550 1.00 84.50 154 LYS A CA 1
ATOM 1161 C C . LYS A 1 154 ? -8.625 -5.464 10.889 1.00 84.50 154 LYS A C 1
ATOM 1163 O O . LYS A 1 154 ? -9.132 -4.351 10.939 1.00 84.50 154 LYS A O 1
ATOM 1168 N N . ILE A 1 155 ? -8.500 -6.215 11.990 1.00 85.19 155 ILE A N 1
ATOM 1169 C CA . ILE A 1 155 ? -8.879 -5.714 13.316 1.00 85.19 155 ILE A CA 1
ATOM 1170 C C . ILE A 1 155 ? -8.176 -4.383 13.622 1.00 85.19 155 ILE A C 1
ATOM 1172 O O . ILE A 1 155 ? -6.969 -4.235 13.391 1.00 85.19 155 ILE A O 1
ATOM 1176 N N . GLY A 1 156 ? -8.959 -3.427 14.120 1.00 85.88 156 GLY A N 1
ATOM 1177 C CA . GLY A 1 156 ? -8.524 -2.077 14.464 1.00 85.88 156 GLY A CA 1
ATOM 1178 C C . GLY A 1 156 ? -8.548 -1.065 13.321 1.00 85.88 156 GLY A C 1
ATOM 1179 O O . GLY A 1 156 ? -8.276 0.103 13.569 1.00 85.88 156 GLY A O 1
ATOM 1180 N N . GLU A 1 157 ? -8.900 -1.459 12.096 1.00 91.19 157 GLU A N 1
ATOM 1181 C CA . GLU A 1 157 ? -9.106 -0.486 11.020 1.00 91.19 157 GLU A CA 1
ATOM 1182 C C . GLU A 1 157 ? -10.394 0.315 11.242 1.00 91.19 157 GLU A C 1
ATOM 1184 O O . GLU A 1 157 ? -11.434 -0.239 11.619 1.00 91.19 157 GLU A O 1
ATOM 1189 N N . VAL A 1 158 ? -10.329 1.622 10.983 1.00 91.75 158 VAL A N 1
ATOM 1190 C CA . VAL A 1 158 ? -11.459 2.547 11.118 1.00 91.75 158 VAL A CA 1
ATOM 1191 C C . VAL A 1 158 ? -11.894 3.015 9.739 1.00 91.75 158 VAL A C 1
ATOM 1193 O O . VAL A 1 158 ? -11.132 3.652 9.020 1.00 91.75 158 VAL A O 1
ATOM 1196 N N . MET A 1 159 ? -13.142 2.732 9.383 1.00 91.56 159 MET A N 1
ATOM 1197 C CA . MET A 1 159 ? -13.739 3.059 8.094 1.00 91.56 159 MET A CA 1
ATOM 1198 C C . MET A 1 159 ? -14.771 4.173 8.243 1.00 91.56 159 MET A C 1
ATOM 1200 O O . MET A 1 159 ? -15.575 4.158 9.175 1.00 91.56 159 MET A O 1
ATOM 1204 N N . ILE A 1 160 ? -14.791 5.105 7.295 1.00 90.12 160 ILE A N 1
ATOM 1205 C CA . ILE A 1 160 ? -15.764 6.195 7.208 1.00 90.12 160 ILE A CA 1
ATOM 1206 C C . ILE A 1 160 ? -16.302 6.248 5.778 1.00 90.12 160 ILE A C 1
ATOM 1208 O O . ILE A 1 160 ? -15.562 6.537 4.837 1.00 90.12 160 ILE A O 1
ATOM 1212 N N . ALA A 1 161 ? -17.598 5.984 5.613 1.00 88.12 161 ALA A N 1
ATOM 1213 C CA . ALA A 1 161 ? -18.277 6.102 4.327 1.00 88.12 161 ALA A CA 1
ATOM 1214 C C . ALA A 1 161 ? -18.833 7.520 4.087 1.00 88.12 161 ALA A C 1
ATOM 1216 O O . ALA A 1 161 ? -19.341 8.198 4.992 1.00 88.12 161 ALA A O 1
ATOM 1217 N N . SER A 1 162 ? -18.798 7.975 2.837 1.00 85.06 162 SER A N 1
ATOM 1218 C CA . SER A 1 162 ? -19.533 9.158 2.388 1.00 85.06 162 SER A CA 1
ATOM 1219 C C . SER A 1 162 ? -21.042 8.927 2.477 1.00 85.06 162 SER A C 1
ATOM 1221 O O . SER A 1 162 ? -21.526 7.806 2.627 1.00 85.06 162 SER A O 1
ATOM 1223 N N . GLN A 1 163 ? -21.815 10.011 2.434 1.00 78.69 163 GLN A N 1
ATOM 1224 C CA . GLN A 1 163 ? -23.266 9.937 2.612 1.00 78.69 163 GLN A CA 1
ATOM 1225 C C . GLN A 1 163 ? -23.961 9.168 1.481 1.00 78.69 163 GLN A C 1
ATOM 1227 O O . GLN A 1 163 ? -24.954 8.492 1.723 1.00 78.69 163 GLN A O 1
ATOM 1232 N N . ASP A 1 164 ? -23.422 9.256 0.268 1.00 80.81 164 ASP A N 1
ATOM 1233 C CA . ASP A 1 164 ? -23.883 8.522 -0.910 1.00 80.81 164 ASP A CA 1
ATOM 1234 C C . ASP A 1 164 ? -23.329 7.088 -0.986 1.00 80.81 164 ASP A C 1
ATOM 1236 O O . ASP A 1 164 ? -23.627 6.372 -1.937 1.00 80.81 164 ASP A O 1
ATOM 1240 N N . GLY A 1 165 ? -22.500 6.671 -0.019 1.00 80.50 165 GLY A N 1
ATOM 1241 C CA . GLY A 1 165 ? -21.831 5.369 -0.011 1.00 80.50 165 GLY A CA 1
ATOM 1242 C C . GLY A 1 165 ? -20.799 5.181 -1.126 1.00 80.50 165 GLY A C 1
ATOM 1243 O O . GLY A 1 165 ? -20.221 4.102 -1.235 1.00 80.50 165 GLY A O 1
ATOM 1244 N N . LYS A 1 166 ? -20.545 6.209 -1.947 1.00 86.69 166 LYS A N 1
ATOM 1245 C CA . LYS A 1 166 ? -19.642 6.114 -3.098 1.00 86.69 166 LYS A CA 1
ATOM 1246 C C . LYS A 1 166 ? -18.180 6.256 -2.734 1.00 86.69 166 LYS A C 1
ATOM 1248 O O . LYS A 1 166 ? -17.346 5.895 -3.546 1.00 86.69 166 LYS A O 1
ATOM 1253 N N . HIS A 1 167 ? -17.853 6.767 -1.555 1.00 90.19 167 HIS A N 1
ATOM 1254 C CA . HIS A 1 167 ? -16.479 6.898 -1.098 1.00 90.19 167 HIS A CA 1
ATOM 1255 C C . HIS A 1 167 ? -16.320 6.288 0.285 1.00 90.19 167 HIS A C 1
ATOM 1257 O O . HIS A 1 167 ? -17.175 6.455 1.154 1.00 90.19 167 HIS A O 1
ATOM 1263 N N . VAL A 1 168 ? -15.209 5.595 0.499 1.00 91.06 168 VAL A N 1
ATOM 1264 C CA . VAL A 1 168 ? -14.882 4.967 1.778 1.00 91.06 168 VAL A CA 1
ATOM 1265 C C . VAL A 1 168 ? -13.433 5.278 2.114 1.00 91.06 168 VAL A C 1
ATOM 1267 O O . VAL A 1 168 ? -12.525 4.835 1.413 1.00 91.06 168 VAL A O 1
ATOM 1270 N N . SER A 1 169 ? -13.221 6.036 3.188 1.00 92.06 169 SER A N 1
ATOM 1271 C CA . SER A 1 169 ? -11.896 6.264 3.767 1.00 92.06 169 SER A CA 1
ATOM 1272 C C . SER A 1 169 ? -11.644 5.232 4.861 1.00 92.06 169 SER A C 1
ATOM 1274 O O . SER A 1 169 ? -12.524 4.990 5.684 1.00 92.06 169 SER A O 1
ATOM 1276 N N . THR A 1 170 ? -10.473 4.602 4.855 1.00 92.25 170 THR A N 1
ATOM 1277 C CA . THR A 1 170 ? -10.067 3.592 5.836 1.00 92.25 170 THR A CA 1
ATOM 1278 C C . THR A 1 170 ? -8.728 3.982 6.435 1.00 92.25 170 THR A C 1
ATOM 1280 O O . THR A 1 170 ? -7.722 4.027 5.732 1.00 92.25 170 THR A O 1
ATOM 1283 N N . MET A 1 171 ? -8.714 4.238 7.740 1.00 92.50 171 MET A N 1
ATOM 1284 C CA . MET A 1 171 ? -7.493 4.337 8.527 1.00 92.50 171 MET A CA 1
ATOM 1285 C C . MET A 1 171 ? -7.057 2.930 8.932 1.00 92.50 171 MET A C 1
ATOM 1287 O O . MET A 1 171 ? -7.768 2.238 9.664 1.00 92.50 171 MET A O 1
ATOM 1291 N N . HIS A 1 172 ? -5.893 2.515 8.447 1.00 90.44 172 HIS A N 1
ATOM 1292 C CA . HIS A 1 172 ? -5.289 1.228 8.756 1.00 90.44 172 HIS A CA 1
ATOM 1293 C C . HIS A 1 172 ? -4.542 1.259 10.095 1.00 90.44 172 HIS A C 1
ATOM 1295 O O . HIS A 1 172 ? -4.206 2.317 10.629 1.00 90.44 172 HIS A O 1
ATOM 1301 N N . SER A 1 173 ? -4.234 0.080 10.639 1.00 86.25 173 SER A N 1
ATOM 1302 C CA . SER A 1 173 ? -3.510 -0.053 11.912 1.00 86.25 173 SER A CA 1
ATOM 1303 C C . SER A 1 173 ? -2.055 0.418 11.862 1.00 86.25 173 SER A C 1
ATOM 1305 O O . SER A 1 173 ? -1.456 0.706 12.896 1.00 86.25 173 SER A O 1
ATOM 1307 N N . ASP A 1 174 ? -1.483 0.528 10.663 1.00 82.69 174 ASP A N 1
ATOM 1308 C CA . ASP A 1 174 ? -0.177 1.135 10.427 1.00 82.69 174 ASP A CA 1
ATOM 1309 C C . ASP A 1 174 ? -0.245 2.658 10.211 1.00 82.69 174 ASP A C 1
ATOM 1311 O O . ASP A 1 174 ? 0.785 3.271 9.931 1.00 82.69 174 ASP A O 1
ATOM 1315 N N . PHE A 1 175 ? -1.431 3.256 10.386 1.00 87.50 175 PHE A N 1
ATOM 1316 C CA . PHE A 1 175 ? -1.739 4.672 10.174 1.00 87.50 175 PHE A CA 1
ATOM 1317 C C . PHE A 1 175 ? -1.599 5.138 8.721 1.00 87.50 175 PHE A C 1
ATOM 1319 O O . PHE A 1 175 ? -1.483 6.334 8.451 1.00 87.50 175 PHE A O 1
ATOM 1326 N N . THR A 1 176 ? -1.653 4.206 7.770 1.00 88.12 176 THR A N 1
ATOM 1327 C CA . THR A 1 176 ? -1.957 4.528 6.378 1.00 88.12 176 THR A CA 1
ATOM 1328 C C . THR A 1 176 ? -3.454 4.804 6.250 1.00 88.12 176 THR A C 1
ATOM 1330 O O . THR A 1 176 ? -4.276 4.036 6.738 1.00 88.12 176 THR A O 1
ATOM 1333 N N . ASN A 1 177 ? -3.835 5.883 5.574 1.00 90.56 177 ASN A N 1
ATOM 1334 C CA . ASN A 1 177 ? -5.212 6.150 5.181 1.00 90.56 177 ASN A CA 1
ATOM 1335 C C . ASN A 1 177 ? -5.392 5.818 3.698 1.00 90.56 177 ASN A C 1
ATOM 1337 O O . ASN A 1 177 ? -4.660 6.335 2.856 1.00 90.56 177 ASN A O 1
ATOM 1341 N N . THR A 1 178 ? -6.375 4.990 3.366 1.00 91.94 178 THR A N 1
ATOM 1342 C CA . THR A 1 178 ? -6.777 4.724 1.983 1.00 91.94 178 THR A CA 1
ATOM 1343 C C . THR A 1 178 ? -8.158 5.296 1.718 1.00 91.94 178 THR A C 1
ATOM 1345 O O . THR A 1 178 ? -9.040 5.248 2.568 1.00 91.94 178 THR A O 1
ATOM 1348 N N . THR A 1 179 ? -8.380 5.832 0.522 1.00 93.12 179 THR A N 1
ATOM 1349 C CA . THR A 1 179 ? -9.710 6.236 0.059 1.00 93.12 179 THR A CA 1
ATOM 1350 C C . 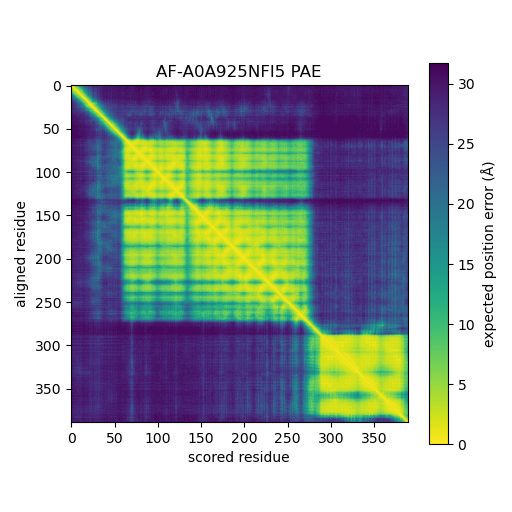THR A 1 179 ? -10.075 5.436 -1.174 1.00 93.12 179 THR A C 1
ATOM 1352 O O . THR A 1 179 ? -9.345 5.433 -2.166 1.00 93.12 179 THR A O 1
ATOM 1355 N N . HIS A 1 180 ? -11.223 4.777 -1.105 1.00 91.81 180 HIS A N 1
ATOM 1356 C CA . HIS A 1 180 ? -11.822 4.039 -2.202 1.00 91.81 180 HIS A CA 1
ATOM 1357 C C . HIS A 1 180 ? -13.033 4.789 -2.738 1.00 91.81 180 HIS A C 1
ATOM 1359 O O . HIS A 1 180 ? -13.773 5.401 -1.973 1.00 91.81 180 HIS A O 1
ATOM 1365 N N . GLU A 1 181 ? -13.247 4.689 -4.040 1.00 93.19 181 GLU A N 1
ATOM 1366 C CA . GLU A 1 181 ? -14.473 5.073 -4.725 1.00 93.19 181 GLU A CA 1
ATOM 1367 C C . GLU A 1 181 ? -15.206 3.805 -5.180 1.00 93.19 181 GLU A C 1
ATOM 1369 O O . GLU A 1 181 ? -14.588 2.870 -5.686 1.00 93.19 181 GLU A O 1
ATOM 1374 N N . VAL A 1 182 ? -16.523 3.757 -5.024 1.00 90.75 182 VAL A N 1
ATOM 1375 C CA . VAL A 1 182 ? -17.380 2.671 -5.495 1.00 90.75 182 VAL A CA 1
ATOM 1376 C C . VAL A 1 182 ? -17.927 3.042 -6.868 1.00 90.75 182 VAL A C 1
ATOM 1378 O O . VAL A 1 182 ? -18.661 4.019 -7.019 1.00 90.75 182 VAL A O 1
ATOM 1381 N N . VAL A 1 183 ? -17.587 2.235 -7.872 1.00 90.62 183 VAL A N 1
ATOM 1382 C CA . VAL A 1 183 ? -18.048 2.399 -9.254 1.00 90.62 183 VAL A CA 1
ATOM 1383 C C . VAL A 1 183 ? -18.894 1.212 -9.695 1.00 90.62 183 VAL A C 1
ATOM 1385 O O . VAL A 1 183 ? -18.617 0.071 -9.332 1.00 90.62 183 VAL A O 1
ATOM 1388 N N . SER A 1 184 ? -19.913 1.462 -10.517 1.00 88.31 184 SER A N 1
ATOM 1389 C CA . SER A 1 184 ? -20.743 0.389 -11.070 1.00 88.31 184 SER A CA 1
ATOM 1390 C C . SER A 1 184 ? -20.098 -0.188 -12.329 1.00 88.31 184 SER A C 1
ATOM 1392 O O . SER A 1 184 ? -19.933 0.506 -13.334 1.00 88.31 184 SER A O 1
ATOM 1394 N N . VAL A 1 185 ? -19.733 -1.468 -12.287 1.00 87.56 185 VAL A N 1
ATOM 1395 C CA . VAL A 1 185 ? -19.102 -2.193 -13.396 1.00 87.56 185 VAL A CA 1
ATOM 1396 C C . VAL A 1 185 ? -19.963 -3.397 -13.737 1.00 87.56 185 VAL A C 1
ATOM 1398 O O . VAL A 1 185 ? -20.090 -4.331 -12.949 1.00 87.56 185 VAL A O 1
ATOM 1401 N N . GLY A 1 186 ? -20.606 -3.366 -14.906 1.00 83.56 186 GLY A N 1
ATOM 1402 C CA . GLY A 1 186 ? -21.520 -4.437 -15.318 1.00 83.56 186 GLY A CA 1
ATOM 1403 C C . GLY A 1 186 ? -22.681 -4.653 -14.337 1.00 83.56 186 GLY A C 1
ATOM 1404 O O . GLY A 1 186 ? -23.081 -5.792 -14.110 1.00 83.56 186 GLY A O 1
ATOM 1405 N N . GLY A 1 187 ? -23.178 -3.575 -13.715 1.00 85.50 187 GLY A N 1
ATOM 1406 C CA . GLY A 1 187 ? -24.256 -3.619 -12.720 1.00 85.50 187 GLY A CA 1
ATOM 1407 C C . GLY A 1 187 ? -23.826 -4.069 -11.321 1.00 85.50 187 GLY A C 1
ATOM 1408 O O . GLY A 1 187 ? -24.688 -4.279 -10.473 1.00 85.50 187 GLY A O 1
ATOM 1409 N N . LYS A 1 188 ? -22.519 -4.230 -11.068 1.00 87.88 188 LYS A N 1
ATOM 1410 C CA . LYS A 1 188 ? -21.968 -4.547 -9.746 1.00 87.88 188 LYS A CA 1
ATOM 1411 C C . LYS A 1 188 ? -21.146 -3.389 -9.204 1.00 87.88 188 LYS A C 1
ATOM 1413 O O . LYS A 1 188 ? -20.233 -2.905 -9.874 1.00 87.88 188 LYS A O 1
ATOM 1418 N N . ASP A 1 189 ? -21.430 -3.016 -7.967 1.00 88.88 189 ASP A N 1
ATOM 1419 C CA . ASP A 1 189 ? -20.642 -2.038 -7.231 1.00 88.88 189 ASP A CA 1
ATOM 1420 C C . ASP A 1 189 ? -19.265 -2.622 -6.919 1.00 88.88 189 ASP A C 1
ATOM 1422 O O . ASP A 1 189 ? -19.129 -3.667 -6.282 1.00 88.88 189 ASP A O 1
ATOM 1426 N N . THR A 1 190 ? -18.237 -1.964 -7.441 1.00 87.75 190 THR A N 1
ATOM 1427 C CA . THR A 1 190 ? -16.846 -2.392 -7.350 1.00 87.75 190 THR A CA 1
ATOM 1428 C C . THR A 1 190 ? -16.026 -1.254 -6.754 1.00 87.75 190 THR A C 1
ATOM 1430 O O . THR A 1 190 ? -16.003 -0.165 -7.334 1.00 87.75 190 THR A O 1
ATOM 1433 N N . PRO A 1 191 ? -15.346 -1.462 -5.615 1.00 87.25 191 PRO A N 1
ATOM 1434 C CA . PRO A 1 191 ? -14.456 -0.453 -5.067 1.00 87.25 191 PRO A CA 1
ATOM 1435 C C . PRO A 1 191 ? -13.185 -0.351 -5.919 1.00 87.25 191 PRO A C 1
ATOM 1437 O O . PRO A 1 191 ? -12.604 -1.360 -6.322 1.00 87.25 191 PRO A O 1
ATOM 1440 N N . ARG A 1 192 ? -12.727 0.875 -6.159 1.00 89.38 192 ARG A N 1
ATOM 1441 C CA . ARG A 1 192 ? -11.416 1.192 -6.729 1.00 89.38 192 ARG A CA 1
ATOM 1442 C C . ARG A 1 192 ? -10.696 2.182 -5.825 1.00 89.38 192 ARG A C 1
ATOM 1444 O O . ARG A 1 192 ? -11.313 3.087 -5.273 1.00 89.38 192 ARG A O 1
ATOM 1451 N N . LEU A 1 193 ? -9.394 2.013 -5.663 1.00 90.75 193 LEU A N 1
ATOM 1452 C CA . LEU A 1 193 ? -8.576 2.889 -4.831 1.00 90.75 193 LEU A CA 1
ATOM 1453 C C . LEU A 1 193 ? -8.295 4.207 -5.563 1.00 90.75 193 LEU A C 1
ATOM 1455 O O . LEU A 1 193 ? -7.873 4.170 -6.717 1.00 90.75 193 LEU A O 1
ATOM 1459 N N . ILE A 1 194 ? -8.492 5.349 -4.905 1.00 93.44 194 ILE A N 1
ATOM 1460 C CA . ILE A 1 194 ? -8.253 6.679 -5.494 1.00 93.44 194 ILE A CA 1
ATOM 1461 C C . ILE A 1 194 ? -7.133 7.456 -4.795 1.00 93.44 194 ILE A C 1
ATOM 1463 O O . ILE A 1 194 ? -6.460 8.261 -5.435 1.00 93.44 194 ILE A O 1
ATOM 1467 N N . ASN A 1 195 ? -6.899 7.206 -3.504 1.00 93.56 195 ASN A N 1
ATOM 1468 C CA . ASN A 1 195 ? -5.889 7.921 -2.726 1.00 93.56 195 ASN A CA 1
ATOM 1469 C C . ASN A 1 195 ? -5.316 7.034 -1.611 1.00 93.56 195 ASN A C 1
ATOM 1471 O O . ASN A 1 195 ? -6.049 6.263 -0.990 1.00 93.56 195 ASN A O 1
ATOM 1475 N N . VAL A 1 196 ? -4.020 7.171 -1.353 1.00 91.00 196 VAL A N 1
ATOM 1476 C CA . VAL A 1 196 ? -3.307 6.626 -0.198 1.00 91.00 196 VAL A CA 1
ATOM 1477 C C . VAL A 1 196 ? -2.502 7.748 0.437 1.00 91.00 196 VAL A C 1
ATOM 1479 O O . VAL A 1 196 ? -1.727 8.409 -0.248 1.00 91.00 196 VAL A O 1
ATOM 1482 N N . ILE A 1 197 ? -2.621 7.910 1.747 1.00 88.75 197 ILE A N 1
ATOM 1483 C CA . ILE A 1 197 ? -1.803 8.815 2.551 1.00 88.75 197 ILE A CA 1
ATOM 1484 C C . ILE A 1 197 ? -1.130 7.964 3.617 1.00 88.75 197 ILE A C 1
ATOM 1486 O O . ILE A 1 197 ? -1.803 7.391 4.468 1.00 88.75 197 ILE A O 1
ATOM 1490 N N . LYS A 1 198 ? 0.191 7.842 3.570 1.00 85.50 198 LYS A N 1
ATOM 1491 C CA . LYS A 1 198 ? 0.935 7.063 4.561 1.00 85.50 198 LYS A CA 1
ATOM 1492 C C . LYS A 1 198 ? 1.208 7.888 5.810 1.00 85.50 198 LYS A C 1
ATOM 1494 O O . LYS A 1 198 ? 1.163 9.118 5.792 1.00 85.50 198 LYS A O 1
ATOM 1499 N N . ALA A 1 199 ? 1.584 7.193 6.878 1.00 80.38 199 ALA A N 1
ATOM 1500 C CA . ALA A 1 199 ? 1.978 7.824 8.129 1.00 80.38 199 ALA A CA 1
ATOM 1501 C C . ALA A 1 199 ? 3.149 8.809 7.963 1.00 80.38 199 ALA A C 1
ATOM 1503 O O . ALA A 1 199 ? 3.194 9.797 8.670 1.00 80.38 199 ALA A O 1
ATOM 1504 N N . ASP A 1 200 ? 4.068 8.625 7.015 1.00 76.50 200 ASP A N 1
ATOM 1505 C CA . ASP A 1 200 ? 5.164 9.580 6.760 1.00 76.50 200 ASP A CA 1
ATOM 1506 C C . ASP A 1 200 ? 4.735 10.831 5.959 1.00 76.50 200 ASP A C 1
ATOM 1508 O O . ASP A 1 200 ? 5.572 11.656 5.586 1.00 76.50 200 ASP A O 1
ATOM 1512 N N . GLY A 1 201 ? 3.436 10.971 5.670 1.00 78.94 201 GLY A N 1
ATOM 1513 C CA . GLY A 1 201 ? 2.870 12.041 4.854 1.00 78.94 201 GLY A CA 1
ATOM 1514 C C . GLY A 1 201 ? 3.042 11.834 3.349 1.00 78.94 201 GLY A C 1
ATOM 1515 O O . GLY A 1 201 ? 2.591 12.676 2.572 1.00 78.94 201 GLY A O 1
ATOM 1516 N N . SER A 1 202 ? 3.669 10.737 2.908 1.00 82.88 202 SER A N 1
ATOM 1517 C CA . SER A 1 202 ? 3.709 10.409 1.485 1.00 82.88 202 SER A CA 1
ATOM 1518 C C . SER A 1 202 ? 2.312 10.095 0.958 1.00 82.88 202 SER A C 1
ATOM 1520 O O . SER A 1 202 ? 1.474 9.515 1.651 1.00 82.88 202 SER A O 1
ATOM 1522 N N . THR A 1 203 ? 2.061 10.492 -0.286 1.00 88.19 203 THR A N 1
ATOM 1523 C CA . THR A 1 203 ? 0.757 10.359 -0.935 1.00 88.19 203 THR A CA 1
ATOM 1524 C C . THR A 1 203 ? 0.871 9.600 -2.247 1.00 88.19 203 THR A C 1
ATOM 1526 O O . THR A 1 203 ? 1.879 9.702 -2.950 1.00 88.19 203 THR A O 1
ATOM 1529 N N . ILE A 1 204 ? -0.165 8.828 -2.567 1.00 90.25 204 ILE A N 1
ATOM 1530 C CA . ILE A 1 204 ? -0.330 8.143 -3.848 1.00 90.25 204 ILE A CA 1
ATOM 1531 C C . ILE A 1 204 ? -1.743 8.423 -4.351 1.00 90.25 204 ILE A C 1
ATOM 1533 O O . ILE A 1 204 ? -2.718 8.050 -3.705 1.00 90.25 204 ILE A O 1
ATOM 1537 N N . GLU A 1 205 ? -1.856 9.059 -5.509 1.00 93.44 205 GLU A N 1
ATOM 1538 C CA . GLU A 1 205 ? -3.123 9.374 -6.170 1.00 93.44 205 GLU A CA 1
ATOM 1539 C C . GLU A 1 205 ? -3.288 8.508 -7.419 1.00 93.44 205 GLU A C 1
ATOM 1541 O O . GLU A 1 205 ? -2.364 8.385 -8.228 1.00 93.44 205 GLU A O 1
ATOM 1546 N N . TYR A 1 206 ? -4.474 7.927 -7.589 1.00 92.31 206 TYR A N 1
ATOM 1547 C CA . TYR A 1 206 ? -4.809 7.057 -8.714 1.00 92.31 206 TYR A CA 1
ATOM 1548 C C . TYR A 1 206 ? -5.860 7.720 -9.603 1.00 92.31 206 TYR A C 1
ATOM 1550 O O . TYR A 1 206 ? -6.990 7.959 -9.177 1.00 92.31 206 TYR A O 1
ATOM 1558 N N . THR A 1 207 ? -5.504 7.964 -10.862 1.00 93.00 207 THR A N 1
ATOM 1559 C CA . THR A 1 207 ? -6.378 8.607 -11.850 1.00 93.00 207 THR A CA 1
ATOM 1560 C C . THR A 1 207 ? -6.903 7.580 -12.849 1.00 93.00 207 THR A C 1
ATOM 1562 O O . THR A 1 207 ? -6.139 6.770 -13.380 1.00 93.00 207 THR A O 1
ATOM 1565 N N . TYR A 1 208 ? -8.200 7.648 -13.155 1.00 92.19 208 TYR A N 1
ATOM 1566 C CA . TYR A 1 208 ? -8.910 6.719 -14.038 1.00 92.19 208 TYR A CA 1
ATOM 1567 C C . TYR A 1 208 ? -9.584 7.484 -15.182 1.00 92.19 208 TYR A C 1
ATOM 1569 O O . TYR A 1 208 ? -10.740 7.883 -15.067 1.00 92.19 208 TYR A O 1
ATOM 1577 N N . ASN A 1 209 ? -8.868 7.688 -16.289 1.00 87.88 209 ASN A N 1
ATOM 1578 C CA . ASN A 1 209 ? -9.392 8.426 -17.447 1.00 87.88 209 ASN A CA 1
ATOM 1579 C C . ASN A 1 209 ? -10.052 7.520 -18.504 1.00 87.88 209 ASN A C 1
ATOM 1581 O O . ASN A 1 209 ? -10.689 8.019 -19.431 1.00 87.88 209 ASN A O 1
ATOM 1585 N N . ASP A 1 210 ? -9.907 6.197 -18.385 1.00 85.31 210 ASP A N 1
ATOM 1586 C CA . ASP A 1 210 ? -10.514 5.227 -19.300 1.00 85.31 210 ASP A CA 1
ATOM 1587 C C . ASP A 1 210 ? -11.846 4.699 -18.746 1.00 85.31 210 ASP A C 1
ATOM 1589 O O . ASP A 1 210 ? -11.894 3.780 -17.924 1.00 85.31 210 ASP A O 1
ATOM 1593 N N . ASN A 1 211 ? -12.948 5.255 -19.251 1.00 83.50 211 ASN A N 1
ATOM 1594 C CA . ASN A 1 211 ? -14.304 4.847 -18.875 1.00 83.50 211 ASN A CA 1
ATOM 1595 C C . ASN A 1 211 ? -14.658 3.415 -19.315 1.00 83.50 211 ASN A C 1
ATOM 1597 O O . ASN A 1 211 ? -15.610 2.841 -18.791 1.00 83.50 211 ASN A O 1
ATOM 1601 N N . THR A 1 212 ? -13.918 2.822 -20.259 1.00 84.44 212 THR A N 1
ATOM 1602 C CA . THR A 1 212 ? -14.131 1.426 -20.675 1.00 84.44 212 THR A CA 1
ATOM 1603 C C . THR A 1 212 ? -13.512 0.430 -19.694 1.00 84.44 212 THR A C 1
ATOM 1605 O O . THR A 1 212 ? -13.930 -0.728 -19.637 1.00 84.44 212 THR A O 1
ATOM 1608 N N . LYS A 1 213 ? -12.546 0.882 -18.883 1.00 85.19 213 LYS A N 1
ATOM 1609 C CA . LYS A 1 213 ? -11.846 0.093 -17.861 1.00 85.19 213 LYS A CA 1
ATOM 1610 C C . LYS A 1 213 ? -11.809 0.871 -16.542 1.00 85.19 213 LYS A C 1
ATOM 1612 O O . LYS A 1 213 ? -10.729 1.198 -16.048 1.00 85.19 213 LYS A O 1
ATOM 1617 N N . PRO A 1 214 ? -12.974 1.123 -15.919 1.00 85.56 214 PRO A N 1
ATOM 1618 C CA . PRO A 1 214 ? -13.091 2.026 -14.774 1.00 85.56 214 PRO A CA 1
ATOM 1619 C C . PRO A 1 214 ? -12.331 1.548 -13.528 1.00 85.56 214 PRO A C 1
ATOM 1621 O O . PRO A 1 214 ? -12.134 2.325 -12.605 1.00 85.56 214 PRO A O 1
ATOM 1624 N N . THR A 1 215 ? -11.873 0.299 -13.475 1.00 86.50 215 THR A N 1
ATOM 1625 C CA . THR A 1 215 ? -11.076 -0.244 -12.364 1.00 86.50 215 THR A CA 1
ATOM 1626 C C . THR A 1 215 ? -9.570 -0.236 -12.626 1.00 86.50 215 THR A C 1
ATOM 1628 O O . THR A 1 215 ? -8.805 -0.662 -11.765 1.00 86.50 215 THR A O 1
ATOM 1631 N N . ARG A 1 216 ? -9.112 0.231 -13.797 1.00 85.56 216 ARG A N 1
ATOM 1632 C CA . ARG A 1 216 ? -7.688 0.253 -14.161 1.00 85.56 216 ARG A CA 1
ATOM 1633 C C . ARG A 1 216 ? -7.179 1.696 -14.195 1.00 85.56 216 ARG A C 1
ATOM 1635 O O . ARG A 1 216 ? -7.635 2.468 -15.037 1.00 85.56 216 ARG A O 1
ATOM 1642 N N . PRO A 1 217 ? -6.230 2.076 -13.321 1.00 89.12 217 PRO A N 1
ATOM 1643 C CA . PRO A 1 217 ? -5.736 3.445 -13.293 1.00 89.12 217 PRO A CA 1
ATOM 1644 C C . PRO A 1 217 ? -4.901 3.723 -14.538 1.00 89.12 217 PRO A C 1
ATOM 1646 O O . PRO A 1 217 ? -4.053 2.912 -14.921 1.00 89.12 217 PRO A O 1
ATOM 1649 N N . THR A 1 218 ? -5.138 4.872 -15.157 1.00 89.88 218 THR A N 1
ATOM 1650 C CA . THR A 1 218 ? -4.398 5.369 -16.322 1.00 89.88 218 THR A CA 1
ATOM 1651 C C . THR A 1 218 ? -3.163 6.162 -15.918 1.00 89.88 218 THR A C 1
ATOM 1653 O O . THR A 1 218 ? -2.217 6.234 -16.693 1.00 89.88 218 THR A O 1
ATOM 1656 N N . GLN A 1 219 ? -3.159 6.738 -14.716 1.00 90.88 219 GLN A N 1
ATOM 1657 C CA . GLN A 1 219 ? -2.027 7.484 -14.177 1.00 90.88 219 GLN A CA 1
ATOM 1658 C C . GLN A 1 219 ? -1.946 7.286 -12.663 1.00 90.88 219 GLN A C 1
ATOM 1660 O O . GLN A 1 219 ? -2.974 7.158 -11.995 1.00 90.88 219 GLN A O 1
ATOM 1665 N N . ILE A 1 220 ? -0.724 7.244 -12.139 1.00 90.62 220 ILE A N 1
ATOM 1666 C CA . ILE A 1 220 ? -0.449 7.161 -10.707 1.00 90.62 220 ILE A CA 1
ATOM 1667 C C . ILE A 1 220 ? 0.543 8.257 -10.335 1.00 90.62 220 ILE A C 1
ATOM 1669 O O . ILE A 1 220 ? 1.625 8.324 -10.917 1.00 90.62 220 ILE A O 1
ATOM 1673 N N . THR A 1 221 ? 0.183 9.098 -9.371 1.00 90.38 221 THR A N 1
ATOM 1674 C CA . THR A 1 221 ? 1.035 10.189 -8.892 1.00 90.38 221 THR A CA 1
ATOM 1675 C C . THR A 1 221 ? 1.487 9.897 -7.470 1.00 90.38 221 THR A C 1
ATOM 1677 O O . THR A 1 221 ? 0.666 9.820 -6.564 1.00 90.38 221 THR A O 1
ATOM 1680 N N . GLU A 1 222 ? 2.791 9.756 -7.264 1.00 88.56 222 GLU A N 1
ATOM 1681 C CA . GLU A 1 222 ? 3.412 9.540 -5.957 1.00 88.56 222 GLU A CA 1
ATOM 1682 C C . GLU A 1 222 ? 4.117 10.824 -5.510 1.00 88.56 222 GLU A C 1
ATOM 1684 O O . GLU A 1 222 ? 4.906 11.400 -6.265 1.00 88.56 222 GLU A O 1
ATOM 1689 N N . ARG A 1 223 ? 3.871 11.273 -4.276 1.00 86.12 223 ARG A N 1
ATOM 1690 C CA . ARG A 1 223 ? 4.606 12.384 -3.654 1.00 86.12 223 ARG A CA 1
ATOM 1691 C C . ARG A 1 223 ? 5.176 11.942 -2.319 1.00 86.12 223 ARG A C 1
ATOM 1693 O O . ARG A 1 223 ? 4.442 11.438 -1.475 1.00 86.12 223 ARG A O 1
ATOM 1700 N N . TYR A 1 224 ? 6.475 12.120 -2.119 1.00 83.50 224 TYR A N 1
ATOM 1701 C CA . TYR A 1 224 ? 7.156 11.687 -0.899 1.00 83.50 224 TYR A CA 1
ATOM 1702 C C . TYR A 1 224 ? 8.406 12.521 -0.628 1.00 83.50 224 TYR A C 1
ATOM 1704 O O . TYR A 1 224 ? 8.993 13.104 -1.539 1.00 83.50 224 TYR A O 1
ATOM 1712 N N . ASN A 1 225 ? 8.835 12.561 0.631 1.00 71.62 225 ASN A N 1
ATOM 1713 C CA . ASN A 1 225 ? 10.087 13.206 1.004 1.00 71.62 225 ASN A CA 1
ATOM 1714 C C . ASN A 1 225 ? 11.261 12.254 0.763 1.00 71.62 225 ASN A C 1
ATOM 1716 O O . ASN A 1 225 ? 11.253 11.101 1.187 1.00 71.62 225 ASN A O 1
ATOM 1720 N N . SER A 1 226 ? 12.284 12.738 0.066 1.00 70.81 226 SER A N 1
ATOM 1721 C CA . SER A 1 226 ? 13.556 12.032 -0.063 1.00 70.81 226 SER A CA 1
ATOM 1722 C C . SER A 1 226 ? 14.310 12.014 1.267 1.00 70.81 226 SER A C 1
ATOM 1724 O O . SER A 1 226 ? 14.107 12.874 2.122 1.00 70.81 226 SER A O 1
ATOM 1726 N N . ALA A 1 227 ? 15.270 11.097 1.407 1.00 55.09 227 ALA A N 1
ATOM 1727 C CA . ALA A 1 227 ? 16.171 11.059 2.563 1.00 55.09 227 ALA A CA 1
ATOM 1728 C C . ALA A 1 227 ? 16.982 12.360 2.757 1.00 55.09 227 ALA A C 1
ATOM 1730 O O . ALA A 1 227 ? 17.500 12.610 3.839 1.00 55.09 227 ALA A O 1
ATOM 1731 N N . MET A 1 228 ? 17.085 13.198 1.719 1.00 67.00 228 MET A N 1
ATOM 1732 C CA . MET A 1 228 ? 17.719 14.517 1.775 1.00 67.00 228 MET A CA 1
ATOM 1733 C C . MET A 1 228 ? 16.742 15.657 2.118 1.00 67.00 228 MET A C 1
ATOM 1735 O O . MET A 1 228 ? 17.111 16.823 2.028 1.00 67.00 228 MET A O 1
ATOM 1739 N N . GLY A 1 229 ? 15.490 15.346 2.466 1.00 60.19 229 GLY A N 1
ATOM 1740 C CA . GLY A 1 229 ? 14.459 16.324 2.830 1.00 60.19 229 GLY A CA 1
ATOM 1741 C C . GLY A 1 229 ? 13.780 17.022 1.646 1.00 60.19 229 GLY A C 1
ATOM 1742 O O . GLY A 1 229 ? 12.862 17.808 1.849 1.00 60.19 229 GLY A O 1
ATOM 1743 N N . GLY A 1 230 ? 14.192 16.742 0.406 1.00 74.06 230 GLY A N 1
ATOM 1744 C CA . GLY A 1 230 ? 13.534 17.276 -0.787 1.00 74.06 230 GLY A CA 1
ATOM 1745 C C . GLY A 1 230 ? 12.259 16.505 -1.124 1.00 74.06 230 GLY A C 1
ATOM 1746 O O . GLY A 1 230 ? 12.288 15.272 -1.134 1.00 74.06 230 GLY A O 1
ATOM 1747 N N . MET A 1 231 ? 11.174 17.213 -1.440 1.00 80.56 231 MET A N 1
ATOM 1748 C CA . MET A 1 231 ? 9.935 16.604 -1.927 1.00 80.56 231 MET A CA 1
ATOM 1749 C C . MET A 1 231 ? 10.126 16.097 -3.360 1.00 80.56 231 MET A C 1
ATOM 1751 O O . MET A 1 231 ? 10.504 16.850 -4.257 1.00 80.56 231 MET A O 1
ATOM 1755 N N . ILE A 1 232 ? 9.847 14.816 -3.578 1.00 80.38 232 ILE A N 1
ATOM 1756 C CA . ILE A 1 232 ? 9.852 14.172 -4.887 1.00 80.38 232 ILE A CA 1
ATOM 1757 C C . ILE A 1 232 ? 8.405 13.990 -5.333 1.00 80.38 232 ILE A C 1
ATOM 1759 O O . ILE A 1 232 ? 7.557 13.559 -4.557 1.00 80.38 232 ILE A O 1
ATOM 1763 N N . THR A 1 233 ? 8.132 14.305 -6.599 1.00 86.00 233 THR A N 1
ATOM 1764 C CA . THR A 1 233 ? 6.883 13.946 -7.280 1.00 86.00 233 THR A CA 1
ATOM 1765 C C . THR A 1 233 ? 7.209 13.037 -8.455 1.00 86.00 233 THR A C 1
ATOM 1767 O O . THR A 1 233 ? 8.011 13.404 -9.318 1.00 86.00 233 THR A O 1
ATOM 1770 N N . GLN A 1 234 ? 6.592 11.860 -8.485 1.00 84.25 234 GLN A N 1
ATOM 1771 C CA . GLN A 1 234 ? 6.680 10.908 -9.585 1.00 84.25 234 GLN A CA 1
ATOM 1772 C C . GLN A 1 234 ? 5.304 10.720 -10.207 1.00 84.25 234 GLN A C 1
ATOM 1774 O O . GLN A 1 234 ? 4.331 10.474 -9.504 1.00 84.25 234 GLN A O 1
ATOM 1779 N N . VAL A 1 235 ? 5.231 10.826 -11.528 1.00 87.44 235 VAL A N 1
ATOM 1780 C CA . VAL A 1 235 ? 4.012 10.601 -12.304 1.00 87.44 235 VAL A CA 1
ATOM 1781 C C . VAL A 1 235 ? 4.250 9.396 -13.191 1.00 87.44 235 VAL A C 1
ATOM 1783 O O . VAL A 1 235 ? 5.185 9.383 -13.984 1.00 87.44 235 VAL A O 1
ATOM 1786 N N . SER A 1 236 ? 3.437 8.364 -13.019 1.00 86.25 236 SER A N 1
ATOM 1787 C CA . SER A 1 236 ? 3.503 7.119 -13.771 1.00 86.25 236 SER A CA 1
ATOM 1788 C C . SER A 1 236 ? 2.299 7.027 -14.699 1.00 86.25 236 SER A C 1
ATOM 1790 O O . SER A 1 236 ? 1.183 6.813 -14.231 1.00 86.25 236 SER A O 1
ATOM 1792 N N . ASP A 1 237 ? 2.520 7.153 -16.003 1.00 83.88 237 ASP A N 1
ATOM 1793 C CA . ASP A 1 237 ? 1.485 7.090 -17.035 1.00 83.88 237 ASP A CA 1
ATOM 1794 C C . ASP A 1 237 ? 1.407 5.693 -17.647 1.00 83.88 237 ASP A C 1
ATOM 1796 O O . ASP A 1 237 ? 2.419 5.110 -18.047 1.00 83.88 237 ASP A O 1
ATOM 1800 N N . ARG A 1 238 ? 0.200 5.130 -17.729 1.00 81.81 238 ARG A N 1
ATOM 1801 C CA . ARG A 1 238 ? -0.010 3.808 -18.321 1.00 81.81 238 ARG A CA 1
ATOM 1802 C C . ARG A 1 238 ? 0.212 3.856 -19.831 1.00 81.81 238 ARG A C 1
ATOM 1804 O O . ARG A 1 238 ? -0.286 4.736 -20.529 1.00 81.81 238 ARG A O 1
ATOM 1811 N N . VAL A 1 239 ? 0.899 2.847 -20.358 1.00 75.19 239 VAL A N 1
ATOM 1812 C CA . VAL A 1 239 ? 1.141 2.714 -21.799 1.00 75.19 239 VAL A CA 1
ATOM 1813 C C . VAL A 1 239 ? 0.027 1.913 -22.453 1.00 75.19 239 VAL A C 1
ATOM 1815 O O . VAL A 1 239 ? 0.034 0.675 -22.427 1.00 75.19 239 VAL A O 1
ATOM 1818 N N . GLY A 1 240 ? -0.916 2.635 -23.059 1.00 75.06 240 GLY A N 1
ATOM 1819 C CA . GLY A 1 240 ? -2.072 2.059 -23.743 1.00 75.06 240 GLY A CA 1
ATOM 1820 C C . GLY A 1 240 ? -2.819 1.069 -22.848 1.00 75.06 240 GLY A C 1
ATOM 1821 O O . GLY A 1 240 ? -3.102 1.349 -21.687 1.00 75.06 240 GLY A O 1
ATOM 1822 N N . ASP A 1 241 ? -3.068 -0.127 -23.376 1.00 70.75 241 ASP A N 1
ATOM 1823 C CA . ASP A 1 241 ? -3.823 -1.183 -22.690 1.00 70.75 241 ASP A CA 1
ATOM 1824 C C . ASP A 1 241 ? -2.980 -2.119 -21.802 1.00 70.75 241 ASP A C 1
ATOM 1826 O O . ASP A 1 241 ? -3.512 -3.061 -21.196 1.00 70.75 241 ASP A O 1
ATOM 1830 N N . SER A 1 242 ? -1.667 -1.886 -21.730 1.00 69.94 242 SER A N 1
ATOM 1831 C CA . SER A 1 242 ? -0.711 -2.774 -21.059 1.00 69.94 242 SER A CA 1
ATOM 1832 C C . SER A 1 242 ? -0.652 -2.572 -19.538 1.00 69.94 242 SER A C 1
ATOM 1834 O O . SER A 1 242 ? -1.158 -1.585 -19.011 1.00 69.94 242 SER A O 1
ATOM 1836 N N . GLU A 1 243 ? 0.017 -3.487 -18.823 1.00 69.00 243 GLU A N 1
ATOM 1837 C CA . GLU A 1 243 ? 0.391 -3.336 -17.399 1.00 69.00 243 GLU A CA 1
ATOM 1838 C C . GLU A 1 243 ? 1.696 -2.550 -17.189 1.00 69.00 243 GLU A C 1
ATOM 1840 O O . GLU A 1 243 ? 2.365 -2.675 -16.161 1.00 69.00 243 GLU A O 1
ATOM 1845 N N . LYS A 1 244 ? 2.096 -1.765 -18.192 1.00 67.75 244 LYS A N 1
ATOM 1846 C CA . LYS A 1 244 ? 3.323 -0.975 -18.164 1.00 67.75 244 LYS A CA 1
ATOM 1847 C C . LYS A 1 244 ? 2.999 0.478 -17.876 1.00 67.75 244 LYS A C 1
ATOM 1849 O O . LYS A 1 244 ? 2.054 1.033 -18.437 1.00 67.75 244 LYS A O 1
ATOM 1854 N N . PHE A 1 245 ? 3.850 1.085 -17.068 1.00 74.62 245 PHE A N 1
ATOM 1855 C CA . PHE A 1 245 ? 3.848 2.500 -16.767 1.00 74.62 245 PHE A CA 1
ATOM 1856 C C . PHE A 1 245 ? 5.185 3.122 -17.153 1.00 74.62 245 PHE A C 1
ATOM 1858 O O . PHE A 1 245 ? 6.251 2.527 -16.961 1.00 74.62 245 PHE A O 1
ATOM 1865 N N . VAL A 1 246 ? 5.111 4.331 -17.688 1.00 74.06 246 VAL A N 1
ATOM 1866 C CA . VAL A 1 246 ? 6.250 5.216 -17.901 1.00 74.06 246 VAL A CA 1
ATOM 1867 C C . VAL A 1 246 ? 6.248 6.218 -16.764 1.00 74.06 246 VAL A C 1
ATOM 1869 O O . VAL A 1 246 ? 5.274 6.935 -16.574 1.00 74.06 246 VAL A O 1
ATOM 1872 N N . THR A 1 247 ? 7.322 6.240 -15.988 1.00 78.38 247 THR A N 1
ATOM 1873 C CA . THR A 1 247 ? 7.454 7.094 -14.815 1.00 78.38 247 THR A CA 1
ATOM 1874 C C . THR A 1 247 ? 8.352 8.285 -15.125 1.00 78.38 247 THR A C 1
ATOM 1876 O O . THR A 1 247 ? 9.501 8.143 -15.552 1.00 78.38 247 THR A O 1
ATOM 1879 N N . HIS A 1 248 ? 7.818 9.467 -14.848 1.00 78.62 248 HIS A N 1
ATOM 1880 C CA . HIS A 1 248 ? 8.468 10.762 -14.932 1.00 78.62 248 HIS A CA 1
ATOM 1881 C C . HIS A 1 248 ? 8.684 11.296 -13.518 1.00 78.62 248 HIS A C 1
ATOM 1883 O O . HIS A 1 248 ? 7.747 11.364 -12.726 1.00 78.62 248 HIS A O 1
ATOM 1889 N N . THR A 1 249 ? 9.915 11.678 -13.182 1.00 78.75 249 THR A N 1
ATOM 1890 C CA . THR A 1 249 ? 10.210 12.333 -11.899 1.00 78.75 249 THR A CA 1
ATOM 1891 C C . THR A 1 249 ? 10.352 13.830 -12.130 1.00 78.75 249 THR A C 1
ATOM 1893 O O . THR A 1 249 ? 11.139 14.248 -12.977 1.00 78.75 249 THR A O 1
ATOM 1896 N N . ALA A 1 250 ? 9.608 14.646 -11.383 1.00 77.25 250 ALA A N 1
ATOM 1897 C CA . ALA A 1 250 ? 9.684 16.099 -11.494 1.00 77.25 250 ALA A CA 1
ATOM 1898 C C . ALA A 1 250 ? 11.130 16.591 -11.291 1.00 77.25 250 ALA A C 1
ATOM 1900 O O . ALA A 1 250 ? 11.806 16.190 -10.345 1.00 77.25 250 ALA A O 1
ATOM 1901 N N . GLY A 1 251 ? 11.612 17.446 -12.198 1.00 71.56 251 GLY A N 1
ATOM 1902 C CA . GLY A 1 251 ? 12.992 17.945 -12.177 1.00 71.56 251 GLY A CA 1
ATOM 1903 C C . GLY A 1 251 ? 14.048 16.957 -12.693 1.00 71.56 251 GLY A C 1
ATOM 1904 O O .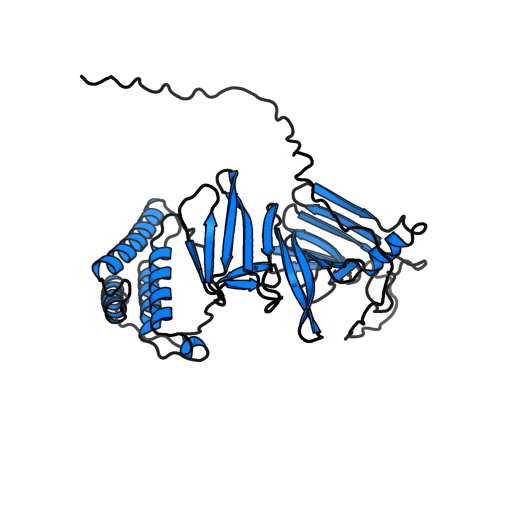 GLY A 1 251 ? 15.239 17.224 -12.553 1.00 71.56 251 GLY A O 1
ATOM 1905 N N . SER A 1 252 ? 13.643 15.831 -13.289 1.00 70.06 252 SER A N 1
ATOM 1906 C CA . SER A 1 252 ? 14.547 14.885 -13.942 1.00 70.06 252 SER A CA 1
ATOM 1907 C C . SER A 1 252 ? 14.106 14.575 -15.369 1.00 70.06 252 SER A C 1
ATOM 1909 O O . SER A 1 252 ? 12.962 14.202 -15.605 1.00 70.06 252 SER A O 1
ATOM 1911 N N . ASP A 1 253 ? 15.055 14.611 -16.304 1.00 63.81 253 ASP A N 1
ATOM 1912 C CA . ASP A 1 253 ? 14.839 14.146 -17.683 1.00 63.81 253 ASP A CA 1
ATOM 1913 C C . ASP A 1 253 ? 14.904 12.612 -17.798 1.00 63.81 253 ASP A C 1
ATOM 1915 O O . ASP A 1 253 ? 14.725 12.039 -18.875 1.00 63.81 253 ASP A O 1
ATOM 1919 N N . LYS A 1 254 ? 15.199 11.915 -16.692 1.00 59.28 254 LYS A N 1
ATOM 1920 C CA . LYS A 1 254 ? 15.271 10.457 -16.670 1.00 59.28 254 LYS A CA 1
ATOM 1921 C C . LYS A 1 254 ? 13.871 9.869 -16.584 1.00 59.28 254 LYS A C 1
ATOM 1923 O O . LYS A 1 254 ? 13.159 10.048 -15.600 1.00 59.28 254 LYS A O 1
ATOM 1928 N N . VAL A 1 255 ? 13.537 9.096 -17.606 1.00 56.56 255 VAL A N 1
ATOM 1929 C CA . VAL A 1 255 ? 12.321 8.292 -17.668 1.00 56.56 255 VAL A CA 1
ATOM 1930 C C . VAL A 1 255 ? 12.639 6.876 -17.203 1.00 56.56 255 VAL A C 1
ATOM 1932 O O . VAL A 1 255 ? 13.593 6.260 -17.684 1.00 56.56 255 VAL A O 1
ATOM 1935 N N . THR A 1 256 ? 11.840 6.349 -16.281 1.00 61.00 256 THR A N 1
ATOM 1936 C CA . THR A 1 256 ? 11.934 4.957 -15.829 1.00 61.00 256 THR A CA 1
ATOM 1937 C C . THR A 1 256 ? 10.690 4.183 -16.243 1.00 61.00 256 THR A C 1
ATOM 1939 O O . THR A 1 256 ? 9.618 4.746 -16.435 1.00 61.00 256 THR A O 1
ATOM 1942 N N . TRP A 1 257 ? 10.834 2.876 -16.439 1.00 61.44 257 TRP A N 1
ATOM 1943 C CA . TRP A 1 257 ? 9.726 2.002 -16.816 1.00 61.44 257 TRP A CA 1
ATOM 1944 C C . TRP A 1 257 ? 9.381 1.109 -15.638 1.00 61.44 257 TRP A C 1
ATOM 1946 O O . TRP A 1 257 ? 10.261 0.438 -15.100 1.00 61.44 257 TRP A O 1
ATOM 1956 N N . ARG A 1 258 ? 8.103 1.063 -15.267 1.00 62.41 258 ARG A N 1
ATOM 1957 C CA . ARG A 1 258 ? 7.581 0.121 -14.273 1.00 62.41 258 ARG A CA 1
ATOM 1958 C C . ARG A 1 258 ? 6.648 -0.843 -14.989 1.00 62.41 258 ARG A C 1
ATOM 1960 O O . ARG A 1 258 ? 5.805 -0.428 -15.779 1.00 62.41 258 ARG A O 1
ATOM 1967 N N . GLN A 1 259 ? 6.828 -2.139 -14.780 1.00 61.19 259 GLN A N 1
ATOM 1968 C CA . GLN A 1 259 ? 6.009 -3.177 -15.410 1.00 61.19 259 GLN A CA 1
ATOM 1969 C C . GLN A 1 259 ? 5.493 -4.121 -14.336 1.00 61.19 259 GLN A C 1
ATOM 1971 O O . GLN A 1 259 ? 6.134 -4.252 -13.298 1.00 61.19 259 GLN A O 1
ATOM 1976 N N . ASN A 1 260 ? 4.367 -4.784 -14.608 1.00 60.06 260 ASN A N 1
ATOM 1977 C CA . ASN A 1 260 ? 3.776 -5.778 -13.713 1.00 60.06 260 ASN A CA 1
ATOM 1978 C C . ASN A 1 260 ? 3.540 -5.187 -12.320 1.00 60.06 260 ASN A C 1
ATOM 1980 O O . ASN A 1 260 ? 4.085 -5.688 -11.351 1.00 60.06 260 ASN A O 1
ATOM 1984 N N . LEU A 1 261 ? 2.797 -4.086 -12.204 1.00 63.28 261 LEU A N 1
ATOM 1985 C CA . LEU A 1 261 ? 2.437 -3.520 -10.901 1.00 63.28 261 LEU A CA 1
ATOM 1986 C C . LEU A 1 261 ? 1.091 -4.093 -10.441 1.00 63.28 261 LEU A C 1
ATOM 1988 O O . LEU A 1 261 ? 0.122 -4.096 -11.198 1.00 63.28 261 LEU A O 1
ATOM 1992 N N . LYS A 1 262 ? 1.024 -4.544 -9.190 1.00 68.31 262 LYS A N 1
ATOM 1993 C CA . LYS A 1 262 ? -0.207 -4.874 -8.475 1.00 68.31 262 LYS A CA 1
ATOM 1994 C C . LYS A 1 262 ? -0.457 -3.805 -7.414 1.00 68.31 262 LYS A C 1
ATOM 1996 O O . LYS A 1 262 ? 0.437 -3.459 -6.648 1.00 68.31 262 LYS A O 1
ATOM 2001 N N . ILE A 1 263 ? -1.691 -3.318 -7.359 1.00 69.69 263 ILE A N 1
ATOM 2002 C CA . ILE A 1 263 ? -2.169 -2.471 -6.266 1.00 69.69 263 ILE A CA 1
ATOM 2003 C C . ILE A 1 263 ? -2.693 -3.413 -5.182 1.00 69.69 263 ILE A C 1
ATOM 2005 O O . ILE A 1 263 ? -3.589 -4.218 -5.439 1.00 69.69 263 ILE A O 1
ATOM 2009 N N . GLU A 1 264 ? -2.071 -3.382 -4.010 1.00 67.06 264 GLU A N 1
ATOM 2010 C CA . GLU A 1 264 ? -2.532 -4.114 -2.829 1.00 67.06 264 GLU A CA 1
ATOM 2011 C C . GLU A 1 264 ? -3.699 -3.388 -2.140 1.00 67.06 264 GLU A C 1
ATOM 2013 O O . GLU A 1 264 ? -3.941 -2.209 -2.388 1.00 67.06 264 GLU A O 1
ATOM 2018 N N . ASP A 1 265 ? -4.405 -4.080 -1.242 1.00 58.44 265 ASP A N 1
ATOM 2019 C CA . ASP A 1 265 ? -5.537 -3.534 -0.472 1.00 58.44 265 ASP A CA 1
ATOM 2020 C C . ASP A 1 265 ? -5.168 -2.289 0.358 1.00 58.44 265 ASP A C 1
ATOM 2022 O O . ASP A 1 265 ? -5.994 -1.402 0.551 1.00 58.44 265 ASP A O 1
ATOM 2026 N N . ASN A 1 266 ? -3.926 -2.209 0.843 1.00 52.62 266 ASN A N 1
ATOM 2027 C CA . ASN A 1 266 ? -3.379 -1.046 1.560 1.00 52.62 266 ASN A CA 1
ATOM 2028 C C . ASN A 1 266 ? -2.895 0.068 0.608 1.00 52.62 266 ASN A C 1
ATOM 2030 O O . ASN A 1 266 ? -2.275 1.043 1.031 1.00 52.62 266 ASN A O 1
ATOM 2034 N N . GLY A 1 267 ? -3.110 -0.113 -0.696 1.00 52.78 267 GLY A N 1
ATOM 2035 C CA . GLY A 1 267 ? -2.723 0.814 -1.741 1.00 52.78 267 GLY A CA 1
ATOM 2036 C C . GLY A 1 267 ? -1.240 0.857 -2.081 1.00 52.78 267 GLY A C 1
ATOM 2037 O O . GLY A 1 267 ? -0.817 1.733 -2.840 1.00 52.78 267 GLY A O 1
ATOM 2038 N N . ARG A 1 268 ? -0.443 -0.090 -1.575 1.00 60.97 268 ARG A N 1
ATOM 2039 C CA . ARG A 1 268 ? 0.941 -0.274 -2.006 1.00 60.97 268 ARG A CA 1
ATOM 2040 C C . ARG A 1 268 ? 0.968 -0.728 -3.464 1.00 60.97 268 ARG A C 1
ATOM 2042 O O . ARG A 1 268 ? 0.343 -1.722 -3.831 1.00 60.97 268 ARG A O 1
ATOM 2049 N N . LEU A 1 269 ? 1.757 -0.028 -4.276 1.00 60.94 269 LEU A N 1
ATOM 2050 C CA . LEU A 1 269 ? 2.219 -0.548 -5.557 1.00 60.94 269 LEU A CA 1
ATOM 2051 C C . LEU A 1 269 ? 3.306 -1.577 -5.285 1.00 60.94 269 LEU A C 1
ATOM 2053 O O . LEU A 1 269 ? 4.478 -1.241 -5.116 1.00 60.94 269 LEU A O 1
ATOM 2057 N N . ALA A 1 270 ? 2.905 -2.835 -5.216 1.00 56.69 270 ALA A N 1
ATOM 2058 C CA . ALA A 1 270 ? 3.848 -3.924 -5.300 1.00 56.69 270 ALA A CA 1
ATOM 2059 C C . ALA A 1 270 ? 4.142 -4.161 -6.781 1.00 56.69 270 ALA A C 1
ATOM 2061 O O . ALA A 1 270 ? 3.248 -4.076 -7.626 1.00 56.69 270 ALA A O 1
ATOM 2062 N N . TYR A 1 271 ? 5.376 -4.515 -7.123 1.00 51.66 271 TYR A N 1
ATOM 2063 C CA . TYR A 1 271 ? 5.516 -5.350 -8.308 1.00 51.66 271 TYR A CA 1
ATOM 2064 C C . TYR A 1 271 ? 4.650 -6.576 -8.044 1.00 51.66 271 TYR A C 1
ATOM 2066 O O . TYR A 1 271 ? 4.694 -7.121 -6.941 1.00 51.66 271 TYR A O 1
ATOM 2074 N N . GLN A 1 272 ? 3.792 -6.933 -8.999 1.00 48.62 272 GLN A N 1
ATOM 2075 C CA . GLN A 1 272 ? 3.133 -8.218 -9.036 1.00 48.62 272 GLN A CA 1
ATOM 2076 C C . GLN A 1 272 ? 4.252 -9.208 -8.820 1.00 48.62 272 GLN A C 1
ATOM 2078 O O . GLN A 1 272 ? 5.093 -9.415 -9.695 1.00 48.62 272 GLN A O 1
ATOM 2083 N N . GLU A 1 273 ? 4.296 -9.701 -7.591 1.00 38.56 273 GLU A N 1
ATOM 2084 C CA . GLU A 1 273 ? 5.277 -10.654 -7.166 1.00 38.56 273 GLU A CA 1
ATOM 2085 C C . GLU A 1 273 ? 5.129 -11.760 -8.198 1.00 38.56 273 GLU A C 1
ATOM 2087 O O . GLU A 1 273 ? 4.047 -12.345 -8.365 1.00 38.56 273 GLU A O 1
ATOM 2092 N N . ILE A 1 274 ? 6.170 -11.954 -9.007 1.00 39.38 274 ILE A N 1
ATOM 2093 C CA . ILE A 1 274 ? 6.248 -13.144 -9.821 1.00 39.38 274 ILE A CA 1
ATOM 2094 C C . ILE A 1 274 ? 6.519 -14.222 -8.772 1.00 39.38 274 ILE A C 1
ATOM 2096 O O . ILE A 1 274 ? 7.648 -14.666 -8.601 1.00 39.38 274 ILE A O 1
ATOM 2100 N N . VAL A 1 275 ? 5.484 -14.612 -8.014 1.00 37.75 275 VAL A N 1
ATOM 2101 C CA . VAL A 1 275 ? 5.461 -15.835 -7.216 1.00 37.75 275 VAL A CA 1
ATOM 2102 C C . VAL A 1 275 ? 5.380 -16.962 -8.228 1.00 37.75 275 VAL A C 1
ATOM 2104 O O . VAL A 1 275 ? 4.386 -17.662 -8.414 1.00 37.75 275 VAL A O 1
ATOM 2107 N N . THR A 1 276 ? 6.446 -17.082 -8.991 1.00 38.91 276 THR A N 1
ATOM 2108 C CA . THR A 1 276 ? 6.836 -18.308 -9.617 1.00 38.91 276 THR A CA 1
ATOM 2109 C C . THR A 1 276 ? 7.626 -19.010 -8.547 1.00 38.91 276 THR A C 1
ATOM 2111 O O . THR A 1 276 ? 8.811 -18.744 -8.364 1.00 38.91 276 THR A O 1
ATOM 2114 N N . ASN A 1 277 ? 6.964 -19.930 -7.849 1.00 38.88 277 ASN A N 1
ATOM 2115 C CA . ASN A 1 277 ? 7.667 -21.083 -7.316 1.00 38.88 277 ASN A CA 1
ATOM 2116 C C . ASN A 1 277 ? 8.326 -21.778 -8.521 1.00 38.88 277 ASN A C 1
ATOM 2118 O O . ASN A 1 277 ? 7.752 -22.682 -9.124 1.00 38.88 277 ASN A O 1
ATOM 2122 N N . PHE A 1 278 ? 9.495 -21.284 -8.936 1.00 41.81 278 PHE A N 1
ATOM 2123 C CA . PHE A 1 278 ? 10.397 -21.986 -9.841 1.00 41.81 278 PHE A CA 1
ATOM 2124 C C . PHE A 1 278 ? 10.979 -23.219 -9.133 1.00 41.81 278 PHE A C 1
ATOM 2126 O O . PHE A 1 278 ? 11.452 -24.127 -9.802 1.00 41.81 278 PHE A O 1
ATOM 2133 N N . MET A 1 279 ? 10.917 -23.274 -7.796 1.00 46.78 279 MET A N 1
ATOM 2134 C CA . MET A 1 279 ? 11.792 -24.121 -6.995 1.00 46.78 279 MET A CA 1
ATOM 2135 C C . MET A 1 279 ? 11.063 -25.295 -6.331 1.00 46.78 279 MET A C 1
ATOM 2137 O O . MET A 1 279 ? 10.203 -25.107 -5.472 1.00 46.78 279 MET A O 1
ATOM 2141 N N . GLU A 1 280 ? 11.503 -26.507 -6.673 1.00 39.53 280 GLU A N 1
ATOM 2142 C CA . GLU A 1 280 ? 11.538 -27.655 -5.765 1.00 39.53 280 GLU A CA 1
ATOM 2143 C C . GLU A 1 280 ? 12.933 -28.303 -5.852 1.00 39.53 280 GLU A C 1
ATOM 2145 O O . GLU A 1 280 ? 13.329 -28.779 -6.914 1.00 39.53 280 GLU A O 1
ATOM 2150 N N . GLY A 1 281 ? 13.634 -28.363 -4.714 1.00 33.12 281 GLY A N 1
ATOM 2151 C CA . GLY A 1 281 ? 14.661 -29.370 -4.415 1.00 33.12 281 GLY A CA 1
ATOM 2152 C C . GLY A 1 281 ? 16.133 -29.006 -4.692 1.00 33.12 281 GLY A C 1
ATOM 2153 O O . GLY A 1 281 ? 16.451 -28.417 -5.724 1.00 33.12 281 GLY A O 1
ATOM 2154 N N . PRO A 1 282 ? 17.070 -29.387 -3.798 1.00 38.16 282 PRO A N 1
ATOM 2155 C CA . PRO A 1 282 ? 18.492 -29.146 -3.995 1.00 38.16 282 PRO A CA 1
ATOM 2156 C C . PRO A 1 282 ? 19.023 -30.069 -5.099 1.00 38.16 282 PRO A C 1
ATOM 2158 O O . PRO A 1 282 ? 18.995 -31.291 -4.969 1.00 38.16 282 PRO A O 1
ATOM 2161 N N . ARG A 1 283 ? 19.563 -29.497 -6.180 1.00 47.03 283 ARG A N 1
ATOM 2162 C CA . ARG A 1 283 ? 20.640 -30.175 -6.911 1.00 47.03 283 ARG A CA 1
ATOM 2163 C C . ARG A 1 283 ? 21.901 -29.982 -6.085 1.00 47.03 283 ARG A C 1
ATOM 2165 O O . ARG A 1 283 ? 22.293 -28.841 -5.846 1.00 47.03 283 ARG A O 1
ATOM 2172 N N . GLU A 1 284 ? 22.496 -31.077 -5.626 1.00 44.62 284 GLU A N 1
ATOM 2173 C CA . GLU A 1 284 ? 23.853 -31.063 -5.087 1.00 44.62 284 GLU A CA 1
ATOM 2174 C C . GLU A 1 284 ? 24.780 -30.540 -6.188 1.00 44.62 284 GLU A C 1
ATOM 2176 O O . GLU A 1 284 ? 25.130 -31.251 -7.130 1.00 44.62 284 GLU A O 1
ATOM 2181 N N . TYR A 1 285 ? 25.125 -29.256 -6.117 1.00 50.12 285 TYR A N 1
ATOM 2182 C CA . TYR A 1 285 ? 26.204 -28.716 -6.925 1.00 50.12 285 TYR A CA 1
ATOM 2183 C C . TYR A 1 285 ? 27.499 -29.244 -6.319 1.00 50.12 285 TYR A C 1
ATOM 2185 O O . TYR A 1 285 ? 27.856 -28.897 -5.197 1.00 50.12 285 TYR A O 1
ATOM 2193 N N . SER A 1 286 ? 28.206 -30.089 -7.066 1.00 48.94 286 SER A N 1
ATOM 2194 C CA . SER A 1 286 ? 29.451 -30.725 -6.624 1.00 48.94 286 SER A CA 1
ATOM 2195 C C . SER A 1 286 ? 30.629 -29.753 -6.470 1.00 48.94 286 SER A C 1
ATOM 2197 O O . SER A 1 286 ? 31.716 -30.188 -6.112 1.00 48.94 286 SER A O 1
ATOM 2199 N N . ASN A 1 287 ? 30.432 -28.457 -6.735 1.00 50.59 287 ASN A N 1
ATOM 2200 C CA . ASN A 1 287 ? 31.422 -27.403 -6.540 1.00 50.59 287 ASN A CA 1
ATOM 2201 C C . ASN A 1 287 ? 30.764 -26.211 -5.843 1.00 50.59 287 ASN A C 1
ATOM 2203 O O . ASN A 1 287 ? 30.019 -25.446 -6.459 1.00 50.59 287 ASN A O 1
ATOM 2207 N N . THR A 1 288 ? 31.053 -26.057 -4.553 1.00 54.97 288 THR A N 1
ATOM 2208 C CA . THR A 1 288 ? 30.578 -24.956 -3.708 1.00 54.97 288 THR A CA 1
ATOM 2209 C C . THR A 1 288 ? 31.240 -23.613 -4.025 1.00 54.97 288 THR A C 1
ATOM 2211 O O . THR A 1 288 ? 30.683 -22.593 -3.645 1.00 54.97 288 THR A O 1
ATOM 2214 N N . ASP A 1 289 ? 32.334 -23.576 -4.791 1.00 75.31 289 ASP A N 1
ATOM 2215 C CA . ASP A 1 289 ? 33.118 -22.355 -5.017 1.00 75.31 289 ASP A CA 1
ATOM 2216 C C . ASP A 1 289 ? 32.446 -21.339 -5.972 1.00 75.31 289 ASP A C 1
ATOM 2218 O O . ASP A 1 289 ? 31.944 -21.679 -7.051 1.00 75.31 289 ASP A O 1
ATOM 2222 N N . LEU A 1 290 ? 32.493 -20.067 -5.570 1.00 83.00 290 LEU A N 1
ATOM 2223 C CA . LEU A 1 290 ? 32.024 -18.877 -6.281 1.00 83.00 290 LEU A CA 1
ATOM 2224 C C . LEU A 1 290 ? 32.549 -18.809 -7.717 1.00 83.00 290 LEU A C 1
ATOM 2226 O O . LEU A 1 290 ? 31.796 -18.464 -8.626 1.00 83.00 290 LEU A O 1
ATOM 2230 N N . THR A 1 291 ? 33.810 -19.183 -7.939 1.00 86.25 291 THR A N 1
ATOM 2231 C CA . THR A 1 291 ? 34.424 -19.180 -9.276 1.00 86.25 291 THR A CA 1
ATOM 2232 C C . THR A 1 291 ? 33.639 -20.056 -10.256 1.00 86.25 291 THR A C 1
ATOM 2234 O O . THR A 1 291 ? 33.30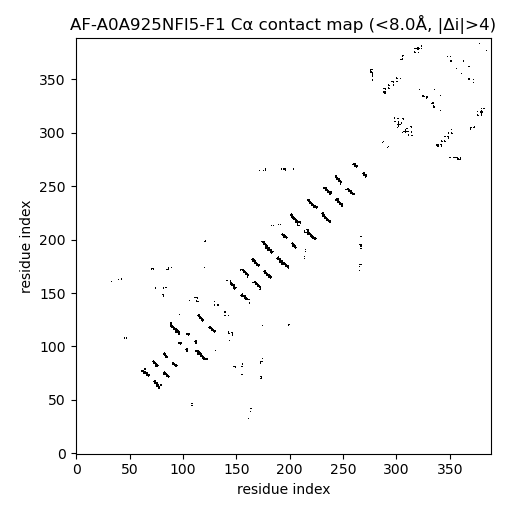3 -19.613 -11.353 1.00 86.25 291 THR A O 1
ATOM 2237 N N . GLY A 1 292 ? 33.255 -21.264 -9.832 1.00 83.94 292 GLY A N 1
ATOM 2238 C CA . GLY A 1 292 ? 32.470 -22.178 -10.662 1.00 83.94 292 GLY A CA 1
ATOM 2239 C C . GLY A 1 292 ? 31.051 -21.667 -10.919 1.00 83.94 292 GLY A C 1
ATOM 2240 O O . GLY A 1 292 ? 30.568 -21.731 -12.047 1.00 83.94 292 GLY A O 1
ATOM 2241 N N . ALA A 1 293 ? 30.401 -21.094 -9.899 1.00 84.69 293 ALA A N 1
ATOM 2242 C CA . ALA A 1 293 ? 29.067 -20.506 -10.045 1.00 84.69 293 ALA A CA 1
ATOM 2243 C C . ALA A 1 293 ? 29.062 -19.300 -11.001 1.00 84.69 293 ALA A C 1
ATOM 2245 O O . ALA A 1 293 ? 28.112 -19.122 -11.765 1.00 84.69 293 ALA A O 1
ATOM 2246 N N . ARG A 1 294 ? 30.133 -18.494 -10.995 1.00 91.50 294 ARG A N 1
ATOM 2247 C CA . ARG A 1 294 ? 30.315 -17.374 -11.927 1.00 91.50 294 ARG A CA 1
ATOM 2248 C C . ARG A 1 294 ? 30.414 -17.857 -13.371 1.00 91.50 294 ARG A C 1
ATOM 2250 O O . ARG A 1 294 ? 29.680 -17.365 -14.224 1.00 91.50 294 ARG A O 1
ATOM 2257 N N . GLU A 1 295 ? 31.302 -18.811 -13.640 1.00 90.31 295 GLU A N 1
ATOM 2258 C CA . GLU A 1 295 ? 31.513 -19.354 -14.988 1.00 90.31 295 GLU A CA 1
ATOM 2259 C C . GLU A 1 295 ? 30.243 -20.011 -15.542 1.00 90.31 295 GLU A C 1
ATOM 2261 O O . GLU A 1 295 ? 29.855 -19.769 -16.689 1.00 90.31 295 GLU A O 1
ATOM 2266 N N . GLU A 1 296 ? 29.559 -20.807 -14.713 1.00 87.44 296 GLU A N 1
ATOM 2267 C CA . GLU A 1 296 ? 28.302 -21.454 -15.086 1.00 87.44 296 GLU A CA 1
ATOM 2268 C C . GLU A 1 296 ? 27.221 -20.418 -15.412 1.00 87.44 296 GLU A C 1
ATOM 2270 O O . GLU A 1 296 ? 26.594 -20.495 -16.472 1.00 87.44 296 GLU A O 1
ATOM 2275 N N . PHE A 1 297 ? 27.042 -19.411 -14.552 1.00 92.56 297 PHE A N 1
ATOM 2276 C CA . PHE A 1 297 ? 26.035 -18.380 -14.771 1.00 92.56 297 PHE A CA 1
ATOM 2277 C C . PHE A 1 297 ? 26.318 -17.542 -16.018 1.00 92.56 297 PHE A C 1
ATOM 2279 O O . PHE A 1 297 ? 25.391 -17.320 -16.794 1.00 92.56 297 PHE A O 1
ATOM 2286 N N . ILE A 1 298 ? 27.567 -17.129 -16.271 1.00 93.19 298 ILE A N 1
ATOM 2287 C CA . ILE A 1 298 ? 27.927 -16.385 -17.492 1.00 93.19 298 ILE A CA 1
ATOM 2288 C C . ILE A 1 298 ? 27.530 -17.190 -18.732 1.00 93.19 298 ILE A C 1
ATOM 2290 O O . ILE A 1 298 ? 26.833 -16.672 -19.607 1.00 93.19 298 ILE A O 1
ATOM 2294 N N . LYS A 1 299 ? 27.889 -18.478 -18.771 1.00 92.56 299 LYS A N 1
ATOM 2295 C CA . LYS A 1 299 ? 27.562 -19.371 -19.887 1.00 92.56 299 LYS A CA 1
ATOM 2296 C C . LYS A 1 299 ? 26.049 -19.528 -20.075 1.00 92.56 299 LYS A C 1
ATOM 2298 O O . LYS A 1 299 ? 25.541 -19.413 -21.195 1.00 92.56 299 LYS A O 1
ATOM 2303 N N . VAL A 1 300 ? 25.313 -19.782 -18.992 1.00 90.69 300 VAL A N 1
ATOM 2304 C CA . VAL A 1 300 ? 23.851 -19.946 -19.030 1.00 90.69 300 VAL A CA 1
ATOM 2305 C C . VAL A 1 300 ? 23.177 -18.643 -19.462 1.00 90.69 300 VAL A C 1
ATOM 2307 O O . VAL A 1 300 ? 22.388 -18.653 -20.408 1.00 90.69 300 VAL A O 1
ATOM 2310 N N . ALA A 1 301 ? 23.517 -17.517 -18.842 1.00 87.50 301 ALA A N 1
ATOM 2311 C CA . ALA A 1 301 ? 22.936 -16.211 -19.125 1.00 87.50 301 ALA A CA 1
ATOM 2312 C C . ALA A 1 301 ? 23.215 -15.755 -20.567 1.00 87.50 301 ALA A C 1
ATOM 2314 O O . ALA A 1 301 ? 22.299 -15.293 -21.256 1.00 87.50 301 ALA A O 1
ATOM 2315 N N . ALA A 1 302 ? 24.443 -15.947 -21.060 1.00 90.25 302 ALA A N 1
ATOM 2316 C CA . ALA A 1 302 ? 24.811 -15.599 -22.428 1.00 90.25 302 ALA A CA 1
ATOM 2317 C C . ALA A 1 302 ? 24.020 -16.417 -23.458 1.00 90.25 302 ALA A C 1
ATOM 2319 O O . ALA A 1 302 ? 23.442 -15.848 -24.387 1.00 90.25 302 ALA A O 1
ATOM 2320 N N . SER A 1 303 ? 23.902 -17.735 -23.248 1.00 91.38 303 SER A N 1
ATOM 2321 C CA . SER A 1 303 ? 23.131 -18.621 -24.137 1.00 91.38 303 SER A CA 1
ATOM 2322 C C . SER A 1 303 ? 21.632 -18.288 -24.200 1.00 91.38 303 SER A C 1
ATOM 2324 O O . SER A 1 303 ? 20.991 -18.542 -25.218 1.00 91.38 303 SER A O 1
ATOM 2326 N N . HIS A 1 304 ? 21.085 -17.655 -23.155 1.00 87.94 304 HIS A N 1
ATOM 2327 C CA . HIS A 1 304 ? 19.689 -17.204 -23.087 1.00 87.94 304 HIS A CA 1
ATOM 2328 C C . HIS A 1 304 ? 19.509 -15.717 -23.439 1.00 87.94 304 HIS A C 1
ATOM 2330 O O . HIS A 1 304 ? 18.422 -15.153 -23.288 1.00 87.94 304 HIS A O 1
ATOM 2336 N N . GLY A 1 305 ? 20.562 -15.069 -23.947 1.00 83.38 305 GLY A N 1
ATOM 2337 C CA . GLY A 1 305 ? 20.502 -13.717 -24.489 1.00 83.38 305 GLY A CA 1
ATOM 2338 C C . GLY A 1 305 ? 20.444 -12.603 -23.444 1.00 83.38 305 GLY A C 1
ATOM 2339 O O . GLY A 1 305 ? 20.109 -11.478 -23.815 1.00 83.38 305 GLY A O 1
ATOM 2340 N N . VAL A 1 306 ? 20.776 -12.865 -22.175 1.00 82.50 306 VAL A N 1
ATOM 2341 C CA . VAL A 1 306 ? 20.909 -11.825 -21.133 1.00 82.50 306 VAL A CA 1
ATOM 2342 C C . VAL A 1 306 ? 21.918 -10.772 -21.602 1.00 82.50 306 VAL A C 1
ATOM 2344 O O . VAL A 1 306 ? 22.999 -11.100 -22.083 1.00 82.50 306 VAL A O 1
ATOM 2347 N N . PHE A 1 307 ? 21.529 -9.499 -21.563 1.00 85.38 307 PHE A N 1
ATOM 2348 C CA . PHE A 1 307 ? 22.234 -8.371 -22.182 1.00 85.38 307 PHE A CA 1
ATOM 2349 C C . PHE A 1 307 ? 22.630 -8.628 -23.642 1.00 85.38 307 PHE A C 1
ATOM 2351 O O . PHE A 1 307 ? 23.735 -8.302 -24.075 1.00 85.38 307 PHE A O 1
ATOM 2358 N N . LYS A 1 308 ? 21.712 -9.222 -24.415 1.00 84.25 308 LYS A N 1
ATOM 2359 C CA . LYS A 1 308 ? 21.928 -9.661 -25.805 1.00 84.25 308 LYS A CA 1
ATOM 2360 C C . LYS A 1 308 ? 23.027 -10.726 -25.950 1.00 84.25 308 LYS A C 1
ATOM 2362 O O . LYS A 1 308 ? 23.631 -10.831 -27.012 1.00 84.25 308 LYS A O 1
ATOM 2367 N N . GLY A 1 309 ? 23.289 -11.496 -24.893 1.00 82.81 309 GLY A N 1
ATOM 2368 C CA . GLY A 1 309 ? 24.332 -12.521 -24.853 1.00 82.81 309 GLY A CA 1
ATOM 2369 C C . GLY A 1 309 ? 25.741 -11.964 -24.630 1.00 82.81 309 GLY A C 1
ATOM 2370 O O . GLY A 1 309 ? 26.719 -12.659 -24.882 1.00 82.81 309 GLY A O 1
ATOM 2371 N N . ASN A 1 310 ? 25.871 -10.702 -24.208 1.00 88.31 310 ASN A N 1
ATOM 2372 C CA . ASN A 1 310 ? 27.170 -10.064 -24.025 1.00 88.31 310 ASN A CA 1
ATOM 2373 C C . ASN A 1 310 ? 27.787 -10.444 -22.671 1.00 88.31 310 ASN A C 1
ATOM 2375 O O . ASN A 1 310 ? 27.511 -9.801 -21.654 1.00 88.31 310 ASN A O 1
ATOM 2379 N N . GLU A 1 311 ? 28.663 -11.448 -22.688 1.00 91.88 311 GLU A N 1
ATOM 2380 C CA . GLU A 1 311 ? 29.389 -11.948 -21.512 1.00 91.88 311 GLU A CA 1
ATOM 2381 C C . GLU A 1 311 ? 30.117 -10.838 -20.747 1.00 91.88 311 GLU A C 1
ATOM 2383 O O . GLU A 1 311 ? 29.980 -10.758 -19.531 1.00 91.88 311 GLU A O 1
ATOM 2388 N N . ASN A 1 312 ? 30.763 -9.890 -21.437 1.00 89.25 312 ASN A N 1
ATOM 2389 C CA . ASN A 1 312 ? 31.452 -8.771 -20.780 1.00 89.25 312 ASN A CA 1
ATOM 2390 C C . ASN A 1 312 ? 30.487 -7.871 -19.990 1.00 89.25 312 ASN A C 1
ATOM 2392 O O . ASN A 1 312 ? 30.848 -7.295 -18.965 1.00 89.25 312 ASN A O 1
ATOM 2396 N N . THR A 1 313 ? 29.251 -7.705 -20.476 1.00 83.69 313 THR A N 1
ATOM 2397 C CA . THR A 1 313 ? 28.236 -6.900 -19.776 1.00 83.69 313 THR A CA 1
ATOM 2398 C C . THR A 1 313 ? 27.699 -7.644 -18.560 1.00 83.69 313 THR A C 1
ATOM 2400 O O . THR A 1 313 ? 27.538 -7.035 -17.504 1.00 83.69 313 THR A O 1
ATOM 2403 N N . ILE A 1 314 ? 27.465 -8.952 -18.696 1.00 88.31 314 ILE A N 1
ATOM 2404 C CA . ILE A 1 314 ? 27.060 -9.834 -17.594 1.00 88.31 314 ILE A CA 1
ATOM 2405 C C . ILE A 1 314 ? 28.132 -9.798 -16.495 1.00 88.31 314 ILE A C 1
ATOM 2407 O O . ILE A 1 314 ? 27.838 -9.449 -15.351 1.00 88.31 314 ILE A O 1
ATOM 2411 N N . GLU A 1 315 ? 29.388 -10.037 -16.868 1.00 92.38 315 GLU A N 1
ATOM 2412 C CA . GLU A 1 315 ? 30.532 -10.023 -15.961 1.00 92.38 315 GLU A CA 1
ATOM 2413 C C . GLU A 1 315 ? 30.723 -8.650 -15.298 1.00 92.38 315 GLU A C 1
ATOM 2415 O O . GLU A 1 315 ? 30.974 -8.565 -14.097 1.00 92.38 315 GLU A O 1
ATOM 2420 N N . SER A 1 316 ? 30.537 -7.549 -16.036 1.00 88.88 316 SER A N 1
ATOM 2421 C CA . SER A 1 316 ? 30.626 -6.197 -15.471 1.00 88.88 316 SER A CA 1
ATOM 2422 C C . SER A 1 316 ? 29.632 -5.972 -14.326 1.00 88.88 316 SER A C 1
ATOM 2424 O O . SER A 1 316 ? 29.993 -5.365 -13.315 1.00 88.88 316 SER A O 1
ATOM 2426 N N . TRP A 1 317 ? 28.396 -6.465 -14.447 1.00 88.69 317 TRP A N 1
ATOM 2427 C CA . TRP A 1 317 ? 27.400 -6.348 -13.380 1.00 88.69 317 TRP A CA 1
ATOM 2428 C C . TRP A 1 317 ? 27.677 -7.282 -12.202 1.00 88.69 317 TRP A C 1
ATOM 2430 O O . TRP A 1 317 ? 27.570 -6.842 -11.057 1.00 88.69 317 TRP A O 1
ATOM 2440 N N . MET A 1 318 ? 28.135 -8.508 -12.460 1.00 91.50 318 MET A N 1
ATOM 2441 C CA . MET A 1 318 ? 28.604 -9.425 -11.411 1.00 91.50 318 MET A CA 1
ATOM 2442 C C . MET A 1 318 ? 29.754 -8.809 -10.606 1.00 91.50 318 MET A C 1
ATOM 2444 O O . MET A 1 318 ? 29.727 -8.770 -9.378 1.00 91.50 318 MET A O 1
ATOM 2448 N N . ASN A 1 319 ? 30.725 -8.205 -11.294 1.00 90.38 319 ASN A N 1
ATOM 2449 C CA . ASN A 1 319 ? 31.841 -7.516 -10.655 1.00 90.38 319 ASN A CA 1
ATOM 2450 C C . ASN A 1 319 ? 31.366 -6.325 -9.812 1.00 90.38 319 ASN A C 1
ATOM 2452 O O . ASN A 1 319 ? 31.947 -6.050 -8.766 1.00 90.38 319 ASN A O 1
ATOM 2456 N N . LYS A 1 320 ? 30.318 -5.599 -10.222 1.00 89.06 320 LYS A N 1
ATOM 2457 C CA . LYS A 1 320 ? 29.741 -4.527 -9.391 1.00 89.06 320 LYS A CA 1
ATOM 2458 C C . LYS A 1 320 ? 29.096 -5.074 -8.120 1.00 89.06 320 LYS A C 1
ATOM 2460 O O . LYS A 1 320 ? 29.317 -4.495 -7.058 1.00 89.06 320 LYS A O 1
ATOM 2465 N N . PHE A 1 321 ? 28.346 -6.171 -8.220 1.00 90.06 321 PHE A N 1
ATOM 2466 C CA . PHE A 1 321 ? 27.730 -6.832 -7.071 1.00 90.06 321 PHE A CA 1
ATOM 2467 C C . PHE A 1 321 ? 28.786 -7.314 -6.065 1.00 90.06 321 PHE A C 1
ATOM 2469 O O . PHE A 1 321 ? 28.726 -6.961 -4.889 1.00 90.06 321 PHE A O 1
ATOM 2476 N N . GLU A 1 322 ? 29.820 -8.014 -6.525 1.00 89.44 322 GLU A N 1
ATOM 2477 C CA . GLU A 1 322 ? 30.889 -8.519 -5.653 1.00 89.44 322 GLU A CA 1
ATOM 2478 C C . GLU A 1 322 ? 31.736 -7.398 -5.043 1.00 89.44 322 GLU A C 1
ATOM 2480 O O . GLU A 1 322 ? 31.981 -7.381 -3.836 1.00 89.44 322 GLU A O 1
ATOM 2485 N N . ASN A 1 323 ? 32.115 -6.389 -5.837 1.00 87.25 323 ASN A N 1
ATOM 2486 C CA . ASN A 1 323 ? 32.843 -5.224 -5.322 1.00 87.25 323 ASN A CA 1
ATOM 2487 C C . ASN A 1 323 ? 32.041 -4.467 -4.260 1.00 87.25 323 ASN A C 1
ATOM 2489 O O . ASN A 1 323 ? 32.616 -3.847 -3.363 1.00 87.25 323 ASN A O 1
ATOM 2493 N N . ARG A 1 324 ? 30.712 -4.483 -4.360 1.00 82.50 324 ARG A N 1
ATOM 2494 C CA . ARG A 1 324 ? 29.835 -3.888 -3.360 1.00 82.50 324 ARG A CA 1
ATOM 2495 C C . ARG A 1 324 ? 29.854 -4.683 -2.054 1.00 82.50 324 ARG A C 1
ATOM 2497 O O . ARG A 1 324 ? 29.973 -4.051 -1.008 1.00 82.50 324 ARG A O 1
ATOM 2504 N N . GLN A 1 325 ? 29.789 -6.015 -2.107 1.00 84.00 325 GLN A N 1
ATOM 2505 C CA . GLN A 1 325 ? 29.901 -6.854 -0.904 1.00 84.00 325 GLN A CA 1
ATOM 2506 C C . GLN A 1 325 ? 31.249 -6.645 -0.214 1.00 84.00 325 GLN A C 1
ATOM 2508 O O . GLN A 1 325 ? 31.286 -6.364 0.982 1.00 84.00 325 GLN A O 1
ATOM 2513 N N . LYS A 1 326 ? 32.334 -6.610 -0.993 1.00 82.38 326 LYS A N 1
ATOM 2514 C CA . LYS A 1 326 ? 33.674 -6.300 -0.484 1.00 82.38 326 LYS A CA 1
ATOM 2515 C C . LYS A 1 326 ? 33.749 -4.932 0.205 1.00 82.38 326 LYS A C 1
ATOM 2517 O O . LYS A 1 326 ? 34.283 -4.811 1.297 1.00 82.38 326 LYS A O 1
ATOM 2522 N N . ARG A 1 327 ? 33.144 -3.889 -0.376 1.00 79.75 327 ARG A N 1
ATOM 2523 C CA . ARG A 1 327 ? 33.087 -2.554 0.255 1.00 79.75 327 ARG A CA 1
ATOM 2524 C C . ARG A 1 327 ? 32.304 -2.531 1.565 1.00 79.75 327 ARG A C 1
ATOM 2526 O O . ARG A 1 327 ? 32.516 -1.626 2.370 1.00 79.75 327 ARG A O 1
ATOM 2533 N N . PHE A 1 328 ? 31.337 -3.427 1.734 1.00 77.75 328 PHE A N 1
ATOM 2534 C CA . PHE A 1 328 ? 30.586 -3.556 2.981 1.00 77.75 328 PHE A CA 1
ATOM 2535 C C . PHE A 1 328 ? 31.421 -4.283 4.030 1.00 77.75 328 PHE A C 1
ATOM 2537 O O . PHE A 1 328 ? 31.514 -3.786 5.151 1.00 77.75 328 PHE A O 1
ATOM 2544 N N . GLU A 1 329 ? 32.106 -5.356 3.640 1.00 75.81 329 GLU A N 1
ATOM 2545 C CA . GLU A 1 329 ? 33.088 -6.050 4.477 1.00 75.81 329 GLU A CA 1
ATOM 2546 C C . GLU A 1 329 ? 34.185 -5.095 4.978 1.00 75.81 329 GLU A C 1
ATOM 2548 O O . GLU A 1 329 ? 34.388 -4.975 6.185 1.00 75.81 329 GLU A O 1
ATOM 2553 N N . ASP A 1 330 ? 34.792 -4.309 4.079 1.00 76.31 330 ASP A N 1
ATOM 2554 C CA . ASP A 1 330 ? 35.834 -3.319 4.402 1.00 76.31 330 ASP A CA 1
ATOM 2555 C C . ASP A 1 330 ? 35.366 -2.262 5.427 1.00 76.31 330 ASP A C 1
ATOM 2557 O O . ASP A 1 330 ? 36.173 -1.655 6.133 1.00 76.31 330 ASP A O 1
ATOM 2561 N N . LYS A 1 331 ? 34.051 -2.014 5.507 1.00 75.81 331 LYS A N 1
ATOM 2562 C CA . LYS A 1 331 ? 33.420 -1.068 6.444 1.00 75.81 331 LYS A CA 1
ATOM 2563 C C . LYS A 1 331 ? 32.893 -1.732 7.719 1.00 75.81 331 LYS A C 1
ATOM 2565 O O . LYS A 1 331 ? 32.310 -1.041 8.555 1.00 75.81 331 LYS A O 1
ATOM 2570 N N . GLY A 1 332 ? 33.059 -3.047 7.864 1.00 65.75 332 GLY A N 1
ATOM 2571 C CA . GLY A 1 332 ? 32.507 -3.830 8.971 1.00 65.75 332 GLY A CA 1
ATOM 2572 C C . GLY A 1 332 ? 30.980 -3.942 8.942 1.00 65.75 332 GLY A C 1
ATOM 2573 O O . GLY A 1 332 ? 30.355 -4.152 9.980 1.00 65.75 332 GLY A O 1
ATOM 2574 N N . TRP A 1 333 ? 30.354 -3.748 7.780 1.00 70.31 333 TRP A N 1
ATOM 2575 C CA . TRP A 1 333 ? 28.913 -3.912 7.602 1.00 70.31 333 TRP A CA 1
ATOM 2576 C C . TRP A 1 333 ? 28.579 -5.368 7.272 1.00 70.31 333 TRP A C 1
ATOM 2578 O O . TRP A 1 333 ? 29.399 -6.101 6.719 1.00 70.31 333 TRP A O 1
ATOM 2588 N N . LYS A 1 334 ? 27.346 -5.788 7.579 1.00 67.62 334 LYS A N 1
ATOM 2589 C CA . LYS A 1 334 ? 26.853 -7.111 7.177 1.00 67.62 334 LYS A CA 1
ATOM 2590 C C . LYS A 1 334 ? 26.902 -7.221 5.648 1.00 67.62 334 LYS A C 1
ATOM 2592 O O . LYS A 1 334 ? 26.313 -6.396 4.950 1.00 67.62 334 LYS A O 1
ATOM 2597 N N . CYS A 1 335 ? 27.598 -8.235 5.155 1.00 74.25 335 CYS A N 1
ATOM 2598 C CA . CYS A 1 335 ? 27.784 -8.541 3.741 1.00 74.25 335 CYS A CA 1
ATOM 2599 C C . CYS A 1 335 ? 27.454 -10.016 3.481 1.00 74.25 335 CYS A C 1
ATOM 2601 O O . CYS A 1 335 ? 27.419 -10.823 4.412 1.00 74.25 335 CYS A O 1
ATOM 2603 N N . ALA A 1 336 ? 27.157 -10.337 2.224 1.00 76.88 336 ALA A N 1
ATOM 2604 C CA . ALA A 1 336 ? 26.939 -11.706 1.774 1.00 76.88 336 ALA A CA 1
ATOM 2605 C C . ALA A 1 336 ? 28.272 -12.469 1.740 1.00 76.88 336 ALA A C 1
ATOM 2607 O O . ALA A 1 336 ? 29.283 -11.929 1.285 1.00 76.88 336 ALA A O 1
ATOM 2608 N N . SER A 1 337 ? 28.269 -13.721 2.199 1.00 78.00 337 SER A N 1
ATOM 2609 C CA . SER A 1 337 ? 29.418 -14.613 2.051 1.00 78.00 337 SER A CA 1
ATOM 2610 C C . SER A 1 337 ? 29.607 -15.021 0.584 1.00 78.00 337 SER A C 1
ATOM 2612 O O . SER A 1 337 ? 28.702 -14.882 -0.241 1.00 78.00 337 SER A O 1
ATOM 2614 N N . HIS A 1 338 ? 30.777 -15.558 0.234 1.00 81.12 338 HIS A N 1
ATOM 2615 C CA . HIS A 1 338 ? 30.993 -16.110 -1.109 1.00 81.12 338 HIS A CA 1
ATOM 2616 C C . HIS A 1 338 ? 29.993 -17.225 -1.454 1.00 81.12 338 HIS A C 1
ATOM 2618 O O . HIS A 1 338 ? 29.601 -17.332 -2.615 1.00 81.12 338 HIS A O 1
ATOM 2624 N N . ASP A 1 339 ? 29.541 -17.996 -0.461 1.00 77.12 339 ASP A N 1
ATOM 2625 C CA . ASP A 1 339 ? 28.530 -19.038 -0.645 1.00 77.12 339 ASP A CA 1
ATOM 2626 C C . ASP A 1 339 ? 27.161 -18.434 -0.992 1.00 77.12 339 ASP A C 1
ATOM 2628 O O . ASP A 1 339 ? 26.515 -18.895 -1.934 1.00 77.12 339 ASP A O 1
ATOM 2632 N N . ASP A 1 340 ? 26.765 -17.346 -0.322 1.00 77.50 340 ASP A N 1
ATOM 2633 C CA . ASP A 1 340 ? 25.514 -16.623 -0.606 1.00 77.50 340 ASP A CA 1
ATOM 2634 C C . ASP A 1 340 ? 25.528 -15.997 -2.015 1.00 77.50 340 ASP A C 1
ATOM 2636 O O . ASP A 1 340 ? 24.533 -16.007 -2.749 1.00 77.50 340 ASP A O 1
ATOM 2640 N N . ILE A 1 341 ? 26.681 -15.460 -2.431 1.00 83.75 341 ILE A N 1
ATOM 2641 C CA . ILE A 1 341 ? 26.880 -14.904 -3.778 1.00 83.75 341 ILE A CA 1
ATOM 2642 C C . ILE A 1 341 ? 26.815 -16.028 -4.824 1.00 83.75 341 ILE A C 1
ATOM 2644 O O . ILE A 1 341 ? 26.138 -15.891 -5.846 1.00 83.75 341 ILE A O 1
ATOM 2648 N N . ALA A 1 342 ? 27.472 -17.161 -4.564 1.00 81.06 342 ALA A N 1
ATOM 2649 C CA . ALA A 1 342 ? 27.436 -18.325 -5.444 1.00 81.06 342 ALA 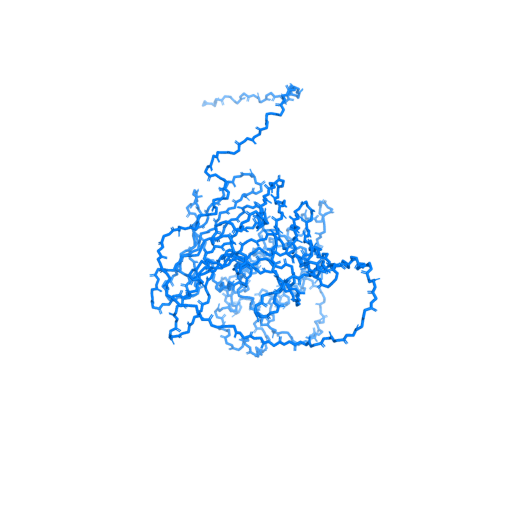A CA 1
ATOM 2650 C C . ALA A 1 342 ? 26.011 -18.887 -5.580 1.00 81.06 342 ALA A C 1
ATOM 2652 O O . ALA A 1 342 ? 25.571 -19.217 -6.683 1.00 81.06 342 ALA A O 1
ATOM 2653 N N . GLU A 1 343 ? 25.264 -18.965 -4.477 1.00 79.94 343 GLU A N 1
ATOM 2654 C CA . GLU A 1 343 ? 23.862 -19.377 -4.475 1.00 79.94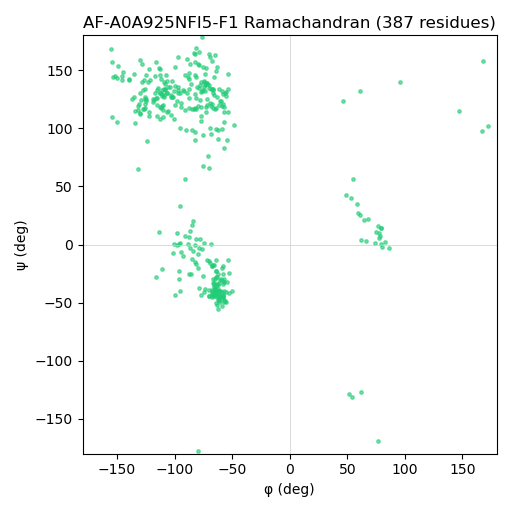 343 GLU A CA 1
ATOM 2655 C C . GLU A 1 343 ? 22.982 -18.412 -5.275 1.00 79.94 343 GLU A C 1
ATOM 2657 O O . GLU A 1 343 ? 22.142 -18.858 -6.060 1.00 79.94 343 GLU A O 1
ATOM 2662 N N . SER A 1 344 ? 23.232 -17.106 -5.175 1.00 82.75 344 SER A N 1
ATOM 2663 C CA . SER A 1 344 ? 22.532 -16.094 -5.973 1.00 82.75 344 SER A CA 1
ATOM 2664 C C . SER A 1 344 ? 22.692 -16.350 -7.478 1.00 82.75 344 SER A C 1
ATOM 2666 O O . SER A 1 344 ? 21.701 -16.405 -8.207 1.00 82.75 344 SER A O 1
ATOM 2668 N N . TYR A 1 345 ? 23.914 -16.604 -7.960 1.00 87.94 345 TYR A N 1
ATOM 2669 C CA . TYR A 1 345 ? 24.159 -16.915 -9.377 1.00 87.94 345 TYR A CA 1
ATOM 2670 C C . TYR A 1 345 ? 23.527 -18.236 -9.829 1.00 87.94 345 TYR A C 1
ATOM 2672 O O . TYR A 1 345 ? 22.996 -18.332 -10.942 1.00 87.94 345 TYR A O 1
ATOM 2680 N N . ARG A 1 346 ? 23.520 -19.252 -8.962 1.00 83.31 346 ARG A N 1
ATOM 2681 C CA . ARG A 1 346 ? 22.834 -20.523 -9.240 1.00 83.31 346 ARG A CA 1
ATOM 2682 C C . ARG A 1 346 ? 21.324 -20.313 -9.343 1.00 83.31 346 ARG A C 1
ATOM 2684 O O . ARG A 1 346 ? 20.709 -20.798 -10.289 1.00 83.31 346 ARG A O 1
ATOM 2691 N N . ASN A 1 347 ? 20.731 -19.537 -8.438 1.00 81.19 347 ASN A N 1
ATOM 2692 C CA . ASN A 1 347 ? 19.302 -19.221 -8.466 1.00 81.19 347 ASN A CA 1
ATOM 2693 C C . ASN A 1 347 ? 18.911 -18.431 -9.722 1.00 81.19 347 ASN A C 1
ATOM 2695 O O . ASN A 1 347 ? 17.900 -18.748 -10.350 1.00 81.19 347 ASN A O 1
ATOM 2699 N N . LEU A 1 348 ? 19.742 -17.479 -10.153 1.00 84.44 348 LEU A N 1
ATOM 2700 C CA . LEU A 1 348 ? 19.538 -16.775 -11.422 1.00 84.44 348 LEU A CA 1
ATOM 2701 C C . LEU A 1 348 ? 19.655 -17.711 -12.635 1.00 84.44 348 LEU A C 1
ATOM 2703 O O . LEU A 1 348 ? 18.874 -17.595 -13.578 1.00 84.44 348 LEU A O 1
ATOM 2707 N N . SER A 1 349 ? 20.581 -18.674 -12.607 1.00 86.06 349 SER A N 1
ATOM 2708 C CA . SER A 1 349 ? 20.721 -19.687 -13.667 1.00 86.06 349 SER A CA 1
ATOM 2709 C C . SER A 1 349 ? 19.483 -20.583 -13.772 1.00 86.06 349 SER A C 1
ATOM 2711 O O . SER A 1 349 ? 19.011 -20.869 -14.875 1.00 86.06 349 SER A O 1
ATOM 2713 N N . ARG A 1 350 ? 18.907 -20.974 -12.627 1.00 80.62 350 ARG A N 1
ATOM 2714 C CA . ARG A 1 350 ? 17.733 -21.860 -12.541 1.00 80.62 350 ARG A CA 1
ATOM 2715 C C . ARG A 1 350 ? 16.497 -21.325 -13.250 1.00 80.62 350 ARG A C 1
ATOM 2717 O O . ARG A 1 350 ? 15.728 -22.108 -13.796 1.00 80.62 350 ARG A O 1
ATOM 2724 N N . ILE A 1 351 ? 16.340 -20.005 -13.339 1.00 78.38 351 ILE A N 1
ATOM 2725 C CA . ILE A 1 351 ? 15.248 -19.374 -14.101 1.00 78.38 351 ILE A CA 1
ATOM 2726 C C . ILE A 1 351 ? 15.224 -19.866 -15.564 1.00 78.38 351 ILE A C 1
ATOM 2728 O O . ILE A 1 351 ? 14.152 -19.992 -16.174 1.00 78.38 351 ILE A O 1
ATOM 2732 N N . PHE A 1 352 ? 16.398 -20.173 -16.121 1.00 82.50 352 PHE A N 1
ATOM 2733 C CA . PHE A 1 352 ? 16.556 -20.688 -17.477 1.00 82.50 352 PHE A CA 1
ATOM 2734 C C . PHE A 1 352 ? 16.639 -22.211 -17.542 1.00 82.50 352 PHE A C 1
ATOM 2736 O O . PHE A 1 352 ? 16.088 -22.803 -18.468 1.00 82.50 352 PHE A O 1
ATOM 2743 N N . THR A 1 353 ? 17.335 -22.843 -16.595 1.00 81.31 353 THR A N 1
ATOM 2744 C CA . THR A 1 353 ? 17.649 -24.277 -16.683 1.00 81.31 353 THR A CA 1
ATOM 2745 C C . THR A 1 353 ? 16.550 -25.181 -16.150 1.00 81.31 353 THR A C 1
ATOM 2747 O O . THR A 1 353 ? 16.484 -26.345 -16.547 1.00 81.31 353 THR A O 1
ATOM 2750 N N . ASP A 1 354 ? 15.715 -24.680 -15.242 1.00 77.06 354 ASP A N 1
ATOM 2751 C CA . ASP A 1 354 ? 14.721 -25.506 -14.572 1.00 77.06 354 ASP A CA 1
ATOM 2752 C C . ASP A 1 354 ? 13.391 -25.511 -15.327 1.00 77.06 354 ASP A C 1
ATOM 2754 O O . ASP A 1 354 ? 12.966 -24.532 -15.957 1.00 77.06 354 ASP A O 1
ATOM 2758 N N . GLU A 1 355 ? 12.713 -26.659 -15.273 1.00 72.06 355 GLU A N 1
ATOM 2759 C CA . GLU A 1 355 ? 11.432 -26.823 -15.941 1.00 72.06 355 GLU A CA 1
ATOM 2760 C C . GLU A 1 355 ? 10.365 -25.967 -15.235 1.00 72.06 355 GLU A C 1
ATOM 2762 O O . GLU A 1 355 ? 10.097 -26.155 -14.044 1.00 72.06 355 GLU A O 1
ATOM 2767 N N . PRO A 1 356 ? 9.704 -25.037 -15.944 1.00 65.62 356 PRO A N 1
ATOM 2768 C CA . PRO A 1 356 ? 8.703 -24.182 -15.329 1.00 65.62 356 PRO A CA 1
ATOM 2769 C C . PRO A 1 356 ? 7.476 -24.975 -14.877 1.00 65.62 356 PRO A C 1
ATOM 2771 O O . PRO A 1 356 ? 6.876 -25.729 -15.647 1.00 65.62 356 PRO A O 1
ATOM 2774 N N . ARG A 1 357 ? 7.023 -24.727 -13.646 1.00 57.53 357 ARG A N 1
ATOM 2775 C CA . ARG A 1 357 ? 5.792 -25.307 -13.090 1.00 57.53 357 ARG A CA 1
ATOM 2776 C C . ARG A 1 357 ? 4.743 -24.237 -12.782 1.00 57.53 357 ARG A C 1
ATOM 2778 O O . ARG A 1 357 ? 5.046 -23.057 -12.631 1.00 57.53 357 ARG A O 1
ATOM 2785 N N . GLY A 1 358 ? 3.476 -24.652 -12.728 1.00 61.19 358 GLY A N 1
ATOM 2786 C CA . GLY A 1 358 ? 2.351 -23.766 -12.410 1.00 61.19 358 GLY A CA 1
ATOM 2787 C C . GLY A 1 358 ? 2.287 -22.524 -13.307 1.00 61.19 358 GLY A C 1
ATOM 2788 O O . GLY A 1 358 ? 2.403 -22.617 -14.531 1.00 61.19 358 GLY A O 1
ATOM 2789 N N . ASN A 1 359 ? 2.134 -21.352 -12.691 1.00 49.31 359 ASN A N 1
ATOM 2790 C CA . ASN A 1 359 ? 2.064 -20.075 -13.404 1.00 49.31 359 ASN A CA 1
ATOM 2791 C C . ASN A 1 359 ? 3.385 -19.690 -14.102 1.00 49.31 359 ASN A C 1
ATOM 2793 O O . ASN A 1 359 ? 3.340 -18.920 -15.058 1.00 49.31 359 ASN A O 1
ATOM 2797 N N . ALA A 1 360 ? 4.530 -20.287 -13.735 1.00 54.53 360 ALA A N 1
ATOM 2798 C CA . ALA A 1 360 ? 5.814 -20.060 -14.413 1.00 54.53 360 ALA A CA 1
ATOM 2799 C C . ALA A 1 360 ? 5.812 -20.540 -15.872 1.00 54.53 360 ALA A C 1
ATOM 2801 O O . ALA A 1 360 ? 6.580 -20.042 -16.694 1.00 54.53 360 ALA A O 1
ATOM 2802 N N . LYS A 1 361 ? 4.916 -21.477 -16.227 1.00 58.28 361 LYS A N 1
ATOM 2803 C CA . LYS A 1 361 ? 4.726 -21.928 -17.618 1.00 58.28 361 LYS A CA 1
ATOM 2804 C C . LYS A 1 361 ? 4.208 -20.821 -18.533 1.00 58.28 361 LYS A C 1
ATOM 2806 O O . LYS A 1 361 ? 4.384 -20.908 -19.742 1.00 58.28 361 LYS A O 1
ATOM 2811 N N . ARG A 1 362 ? 3.559 -19.800 -17.965 1.00 57.00 362 ARG A N 1
ATOM 2812 C CA . ARG A 1 362 ? 3.017 -18.656 -18.708 1.00 57.00 362 ARG A CA 1
ATOM 2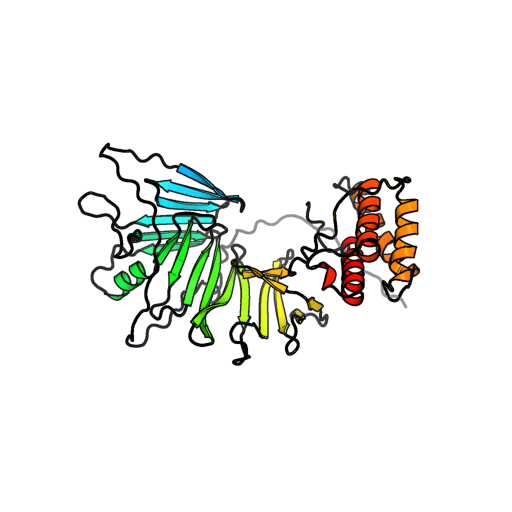813 C C . ARG A 1 362 ? 4.062 -17.563 -18.947 1.00 57.00 362 ARG A C 1
ATOM 2815 O O . ARG A 1 362 ? 3.804 -16.680 -19.752 1.00 57.00 362 ARG A O 1
ATOM 2822 N N . VAL A 1 363 ? 5.216 -17.637 -18.276 1.00 57.25 363 VAL A N 1
ATOM 2823 C CA . VAL A 1 363 ? 6.308 -16.666 -18.410 1.00 57.25 363 VAL A CA 1
ATOM 2824 C C . VAL A 1 363 ? 7.150 -17.015 -19.632 1.00 57.25 363 VAL A C 1
ATOM 2826 O O . VAL A 1 363 ? 7.776 -18.081 -19.700 1.00 57.25 363 VAL A O 1
ATOM 2829 N N . THR A 1 364 ? 7.172 -16.098 -20.590 1.00 71.31 364 THR A N 1
ATOM 2830 C CA . THR A 1 364 ? 7.920 -16.212 -21.842 1.00 71.31 364 THR A CA 1
ATOM 2831 C C . THR A 1 364 ? 9.431 -16.167 -21.601 1.00 71.31 364 THR A C 1
ATOM 2833 O O . THR A 1 364 ? 9.916 -15.611 -20.614 1.00 71.31 364 THR A O 1
ATOM 2836 N N . ALA A 1 365 ? 10.215 -16.705 -22.540 1.00 69.38 365 ALA A N 1
ATOM 2837 C CA . ALA A 1 365 ? 11.678 -16.626 -22.481 1.00 69.38 365 ALA A CA 1
ATOM 2838 C C . ALA A 1 365 ? 12.186 -15.170 -22.421 1.00 69.38 365 ALA A C 1
ATOM 2840 O O . ALA A 1 365 ? 13.162 -14.875 -21.734 1.00 69.38 365 ALA A O 1
ATOM 2841 N N . GLY A 1 366 ? 11.488 -14.244 -23.091 1.00 66.00 366 GLY A N 1
ATOM 2842 C CA . GLY A 1 366 ? 11.803 -12.816 -23.054 1.00 66.00 366 GLY A CA 1
ATOM 2843 C C . GLY A 1 366 ? 11.607 -12.191 -21.672 1.00 66.00 366 GLY A C 1
ATOM 2844 O O . GLY A 1 366 ? 12.437 -11.387 -21.255 1.00 66.00 366 GLY A O 1
ATOM 2845 N N . GLU A 1 367 ? 10.556 -12.582 -20.951 1.00 65.19 367 GLU A N 1
ATOM 2846 C CA . GLU A 1 367 ? 10.286 -12.116 -19.583 1.00 65.19 367 GLU A CA 1
ATOM 2847 C C . GLU A 1 367 ? 11.290 -12.682 -18.577 1.00 65.19 367 GLU A C 1
ATOM 2849 O O . GLU A 1 367 ? 11.772 -11.946 -17.723 1.00 65.19 367 GLU A O 1
ATOM 2854 N N . ARG A 1 368 ? 11.686 -13.953 -18.723 1.00 70.31 368 ARG A N 1
ATOM 2855 C CA . ARG A 1 368 ? 12.743 -14.563 -17.895 1.00 70.31 368 ARG A CA 1
ATOM 2856 C C . ARG A 1 368 ? 14.082 -13.862 -18.058 1.00 70.31 368 ARG A C 1
ATOM 2858 O O . ARG A 1 368 ? 14.739 -13.542 -17.074 1.00 70.31 368 ARG A O 1
ATOM 2865 N N . ARG A 1 369 ? 14.458 -13.582 -19.310 1.00 79.81 369 ARG A N 1
ATOM 2866 C CA . ARG A 1 369 ? 15.661 -12.812 -19.638 1.00 79.81 369 ARG A CA 1
ATOM 2867 C C . ARG A 1 369 ? 15.630 -11.440 -18.967 1.00 79.81 369 ARG A C 1
ATOM 2869 O O . ARG A 1 369 ? 16.597 -11.069 -18.314 1.00 79.81 369 ARG A O 1
ATOM 2876 N N . LEU A 1 370 ? 14.523 -10.708 -19.105 1.00 70.31 370 LEU A N 1
ATOM 2877 C CA . LEU A 1 370 ? 14.356 -9.384 -18.498 1.00 70.31 370 LEU A CA 1
ATOM 2878 C C . LEU A 1 370 ? 14.407 -9.427 -16.965 1.00 70.31 370 LEU A C 1
ATOM 2880 O O . LEU A 1 370 ? 14.985 -8.525 -16.365 1.00 70.31 370 LEU A O 1
ATOM 2884 N N . ALA A 1 371 ? 13.840 -10.459 -16.336 1.00 70.50 371 ALA A N 1
ATOM 2885 C CA . ALA A 1 371 ? 13.902 -10.641 -14.888 1.00 70.50 371 ALA A CA 1
ATOM 2886 C C . ALA A 1 371 ? 15.351 -10.810 -14.404 1.00 70.50 371 ALA A C 1
ATOM 2888 O O . ALA A 1 371 ? 15.773 -10.096 -13.501 1.00 70.50 371 ALA A O 1
ATOM 2889 N N . VAL A 1 372 ? 16.139 -11.669 -15.063 1.00 76.38 372 VAL A N 1
ATOM 2890 C CA . VAL A 1 372 ? 17.559 -11.867 -14.720 1.00 76.38 372 VAL A CA 1
ATOM 2891 C C . VAL A 1 372 ? 18.397 -10.616 -14.992 1.00 76.38 372 VAL A C 1
ATOM 2893 O O . VAL A 1 372 ? 19.241 -10.263 -14.174 1.00 76.38 372 VAL A O 1
ATOM 2896 N N . GLU A 1 373 ? 18.157 -9.914 -16.106 1.00 78.38 373 GLU A N 1
ATOM 2897 C CA . GLU A 1 373 ? 18.820 -8.631 -16.396 1.00 78.38 373 GLU A CA 1
ATOM 2898 C C . GLU A 1 373 ? 18.538 -7.599 -15.304 1.00 78.38 373 GLU A C 1
ATOM 2900 O O . GLU A 1 373 ? 19.457 -6.920 -14.849 1.00 78.38 373 GLU A O 1
ATOM 2905 N N . THR A 1 374 ? 17.274 -7.488 -14.892 1.00 73.56 374 THR A N 1
ATOM 2906 C CA . THR A 1 374 ? 16.845 -6.546 -13.857 1.00 73.56 374 THR A CA 1
ATOM 2907 C C . THR A 1 374 ? 17.524 -6.886 -12.542 1.00 73.56 374 THR A C 1
ATOM 2909 O O . THR A 1 374 ? 18.261 -6.053 -12.027 1.00 73.56 374 THR A O 1
ATOM 2912 N N . GLU A 1 375 ? 17.384 -8.121 -12.064 1.00 78.88 375 GLU A N 1
ATOM 2913 C CA . GLU A 1 375 ? 17.934 -8.549 -10.776 1.00 78.88 375 GLU A CA 1
ATOM 2914 C C . GLU A 1 375 ? 19.454 -8.351 -10.700 1.00 78.88 375 GLU A C 1
ATOM 2916 O O . GLU A 1 375 ? 19.974 -7.794 -9.736 1.00 78.88 375 GLU A O 1
ATOM 2921 N N . LEU A 1 376 ? 20.185 -8.701 -11.763 1.00 81.38 376 LEU A N 1
ATOM 2922 C CA . LEU A 1 376 ? 21.636 -8.528 -11.803 1.00 81.38 376 LEU A CA 1
ATOM 2923 C C . LEU A 1 376 ? 22.057 -7.045 -11.785 1.00 81.38 376 LEU A C 1
ATOM 2925 O O . LEU A 1 376 ? 23.071 -6.693 -11.176 1.00 81.38 376 LEU A O 1
ATOM 2929 N N . MET A 1 377 ? 21.273 -6.159 -12.413 1.00 80.69 377 MET A N 1
ATOM 2930 C CA . MET A 1 377 ? 21.476 -4.711 -12.299 1.00 80.69 377 MET A CA 1
ATOM 2931 C C . MET A 1 377 ? 21.174 -4.203 -10.887 1.00 80.69 377 MET A C 1
ATOM 2933 O O . MET A 1 377 ? 21.900 -3.341 -10.397 1.00 80.69 377 MET A O 1
ATOM 2937 N N . GLU A 1 378 ? 20.140 -4.731 -10.229 1.00 74.38 378 GLU A N 1
ATOM 2938 C CA . GLU A 1 378 ? 19.755 -4.337 -8.870 1.00 74.38 378 GLU A CA 1
ATOM 2939 C C . GLU A 1 378 ? 20.796 -4.746 -7.827 1.00 74.38 378 GLU A C 1
ATOM 2941 O O . GLU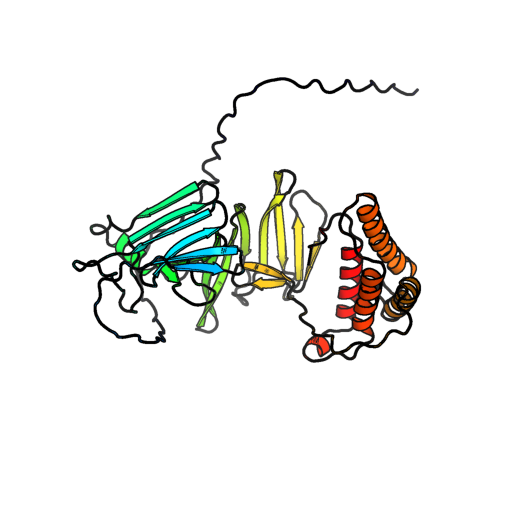 A 1 378 ? 21.209 -3.919 -7.009 1.00 74.38 378 GLU A O 1
ATOM 2946 N N . LEU A 1 379 ? 21.292 -5.983 -7.905 1.00 79.69 379 LEU A N 1
ATOM 2947 C CA . LEU A 1 379 ? 22.376 -6.481 -7.056 1.00 79.69 379 LEU A CA 1
ATOM 2948 C C . LEU A 1 379 ? 23.638 -5.609 -7.190 1.00 79.69 379 LEU A C 1
ATOM 2950 O O . LEU A 1 379 ? 24.299 -5.284 -6.195 1.00 79.69 379 LEU A O 1
ATOM 2954 N N . GLY A 1 380 ? 23.940 -5.170 -8.417 1.00 72.88 380 GLY A N 1
ATOM 2955 C CA . GLY A 1 380 ? 25.081 -4.316 -8.741 1.00 72.88 380 GLY A CA 1
ATOM 2956 C C . GLY A 1 380 ? 24.880 -2.806 -8.541 1.00 72.88 380 GLY A C 1
ATOM 2957 O O . GLY A 1 380 ? 25.848 -2.061 -8.723 1.00 72.88 380 GLY A O 1
ATOM 2958 N N . ASP A 1 381 ? 23.681 -2.322 -8.193 1.00 73.19 381 ASP A N 1
ATOM 2959 C CA . ASP A 1 381 ? 23.405 -0.887 -8.020 1.00 73.19 381 ASP A CA 1
ATOM 2960 C C . ASP A 1 381 ? 23.861 -0.395 -6.629 1.00 73.19 381 ASP A C 1
ATOM 2962 O O . ASP A 1 381 ? 23.315 -0.822 -5.607 1.00 73.19 381 ASP A O 1
ATOM 2966 N N . PRO A 1 382 ? 24.839 0.530 -6.542 1.00 56.19 382 PRO A N 1
ATOM 2967 C CA . PRO A 1 382 ? 25.337 1.037 -5.265 1.00 56.19 382 PRO A CA 1
ATOM 2968 C C . PRO A 1 382 ? 24.340 1.929 -4.504 1.00 56.19 382 PRO A C 1
ATOM 2970 O O . PRO A 1 382 ? 24.584 2.209 -3.331 1.00 56.19 382 PRO A O 1
ATOM 2973 N N . VAL A 1 383 ? 23.267 2.405 -5.149 1.00 53.97 383 VAL A N 1
ATOM 2974 C CA . VAL A 1 383 ? 22.289 3.346 -4.568 1.00 53.97 383 VAL A CA 1
ATOM 2975 C C . VAL A 1 383 ? 21.056 2.629 -4.005 1.00 53.97 383 VAL A C 1
ATOM 2977 O O . VAL A 1 383 ? 20.387 3.163 -3.121 1.00 53.97 383 VAL A O 1
ATOM 2980 N N . LYS A 1 384 ? 20.751 1.409 -4.463 1.00 51.22 384 LYS A N 1
ATOM 2981 C CA . LYS A 1 384 ? 19.628 0.621 -3.931 1.00 51.22 384 LYS A CA 1
ATOM 2982 C C . LYS A 1 384 ? 19.980 0.019 -2.574 1.00 51.22 384 LYS A C 1
ATOM 2984 O O . LYS A 1 384 ? 21.037 -0.580 -2.431 1.00 51.22 384 LYS A O 1
ATOM 2989 N N . TYR A 1 385 ? 19.108 0.140 -1.575 1.00 47.69 385 TYR A N 1
ATOM 2990 C CA . TYR A 1 385 ? 19.284 -0.510 -0.270 1.00 47.69 385 TYR A CA 1
ATOM 2991 C C . TYR A 1 385 ? 19.310 -2.038 -0.432 1.00 47.69 385 TYR A C 1
ATOM 2993 O O . TYR A 1 385 ? 18.451 -2.591 -1.113 1.00 47.69 385 TYR A O 1
ATOM 3001 N N . ILE A 1 386 ? 20.263 -2.726 0.214 1.00 45.66 386 ILE A N 1
ATOM 3002 C CA . ILE A 1 386 ? 20.077 -4.153 0.514 1.00 45.66 386 ILE A CA 1
ATOM 3003 C C . ILE A 1 386 ? 18.985 -4.174 1.577 1.00 45.66 386 ILE A C 1
ATOM 3005 O O . ILE A 1 386 ? 19.252 -3.847 2.735 1.00 45.66 386 ILE A O 1
ATOM 3009 N N . ASN A 1 387 ? 17.748 -4.465 1.178 1.00 37.78 387 ASN A N 1
ATOM 3010 C CA . ASN A 1 387 ? 16.741 -4.856 2.152 1.00 37.78 387 ASN A CA 1
ATOM 3011 C C . ASN A 1 387 ? 17.309 -6.076 2.878 1.00 37.78 387 ASN A C 1
ATOM 3013 O O . ASN A 1 387 ? 17.652 -7.076 2.256 1.00 37.78 387 ASN A O 1
ATOM 3017 N N . GLN A 1 388 ? 17.501 -5.936 4.184 1.00 31.11 388 GLN A N 1
ATOM 3018 C CA . GLN A 1 388 ? 17.882 -7.032 5.056 1.00 31.11 388 GLN A CA 1
ATOM 3019 C C . GLN A 1 388 ? 16.690 -7.991 5.122 1.00 31.11 388 GLN A C 1
ATOM 3021 O O . GLN A 1 388 ? 15.753 -7.757 5.883 1.00 31.11 388 GLN A O 1
ATOM 3026 N N . GLY A 1 389 ? 16.719 -9.021 4.282 1.00 26.97 389 GLY A N 1
ATOM 3027 C CA . GLY A 1 389 ? 15.734 -10.095 4.210 1.00 26.97 389 GLY A CA 1
ATOM 3028 C C . GLY A 1 389 ? 16.277 -11.212 3.353 1.00 26.97 389 GLY A C 1
ATOM 3029 O O . GLY A 1 389 ? 16.221 -11.033 2.120 1.00 26.97 389 GLY A O 1
#

Foldseek 3Di:
DDDDDDDDDDDDDDDDDDDDDDDDDPVLPPDPDDPDDDDDDDDDDDDDDDDDDDDDDDPPPFPWDWDAAPLRKIFTDGPLATQKIDHVQKIKGWDFDADPVRHFDADPRRFGFTQKMWIQFPNDIDMDGLPVCPPPVVSVLFSVQWHAARDDNQHGKIWGARSRSQKIWIQGSQRKIWIWGFDQDPNDTDTATAKIQGSQRKIKGFDAPDPVCRRDGQKIWIWHADPVRDIKIKIWGDDPPFQKTWIDIPPDPDIDIDHQWDQDPNRDGDRVPPPQPLDDDDDPPVDLALVVLLVLLLVLLLVLCQVHSDSVVLVVLLVLLVVLLVVCVVVVHDHDDSSRSSVVSVVLSSLRVGDGDDCSVVQDSVNSSVVSNVVSNQSNDNPHDPPPD